Protein AF-0000000085932557 (afdb_homodimer)

Solvent-accessible surface area (backbone atoms only — not comparable to full-atom values): 36173 Å² total; per-residue (Å²): 126,84,79,82,67,41,81,45,71,70,51,53,66,74,47,82,76,72,52,71,70,29,46,52,39,39,48,51,50,37,61,74,64,55,38,67,81,53,52,31,34,22,48,93,57,26,49,62,42,45,65,69,60,50,56,52,35,72,79,35,74,87,35,66,84,52,74,41,77,54,93,65,90,47,72,41,54,48,50,32,50,47,29,54,56,58,64,26,42,71,59,65,42,72,52,39,48,36,33,36,50,6,48,28,49,57,27,51,55,66,52,55,78,60,65,80,72,75,69,70,88,62,76,76,77,60,40,56,52,48,50,50,49,50,34,51,50,48,38,45,49,52,10,62,76,67,74,51,49,46,67,52,42,54,49,17,30,33,29,30,46,11,40,53,51,44,24,73,76,39,77,67,46,42,60,33,38,36,73,56,76,43,75,48,65,60,64,58,26,35,46,53,51,70,48,55,79,86,48,47,65,61,48,50,50,32,48,76,38,53,84,60,69,80,72,73,79,68,81,73,71,83,75,72,79,71,82,78,74,74,82,70,82,78,80,71,83,77,79,88,75,76,82,65,66,73,69,62,55,58,58,52,51,48,50,53,46,47,36,52,49,52,30,51,52,51,49,50,51,49,42,70,75,41,54,54,44,61,68,36,67,74,43,27,53,53,51,48,53,49,50,51,56,51,50,52,53,52,51,55,53,53,49,58,53,54,59,59,59,64,62,60,65,60,67,78,105,126,84,79,82,67,42,80,45,69,71,52,54,65,74,48,81,78,71,52,72,68,29,45,50,39,39,47,52,51,38,60,72,66,55,40,68,82,51,52,32,33,22,48,93,56,26,49,62,44,45,65,68,60,49,57,52,35,72,79,35,74,87,35,67,84,52,76,42,78,54,92,68,91,46,72,42,52,48,50,31,50,46,30,53,58,57,64,26,42,72,60,66,41,72,50,39,50,36,32,36,51,6,49,28,50,57,26,53,56,67,52,55,79,61,65,79,71,76,70,70,86,64,76,77,79,62,42,57,53,48,50,48,50,50,36,50,50,49,37,43,49,53,12,61,76,68,73,51,48,47,67,53,41,54,49,16,31,34,30,29,47,10,41,52,50,44,24,71,76,38,77,67,46,42,59,33,38,37,72,56,76,42,75,47,65,61,66,57,26,36,45,54,51,69,49,54,79,87,49,46,64,61,48,49,50,31,49,78,38,52,84,60,69,81,71,72,79,69,81,76,69,84,75,70,81,72,80,78,73,76,87,72,85,84,80,72,83,79,77,90,75,76,84,66,69,75,71,62,55,60,60,50,53,50,52,53,46,47,35,52,49,53,28,49,53,52,49,50,52,49,44,70,75,41,53,53,44,60,65,37,69,72,43,26,53,53,52,48,52,49,48,50,56,52,50,52,52,51,51,54,52,52,49,57,52,54,60,59,59,64,62,60,64,61,66,79,106

InterPro domains:
  IPR036086 ParB/Sulfiredoxin superfamily [SSF110849] (15-74)

Radius of gyration: 31.84 Å; Cα contacts (8 Å, |Δi|>4): 628; chains: 2; bounding box: 90×83×75 Å

Secondary structure (DSSP, 8-state):
-----B--HHHHHTSPPPPHHHHHHHHHHHHHHTS-SSPEEEETTEEEE-HHHHHHHHH-TTSPPPEEE---SSHHHHHHHHHHHHHTSTT--HHHHHHHHHHHHHHHHHTT---S-------SSHHHHHHHHHHHHHHHHHHHHHTS-HHHHHHHHHHHHHHHHHHHHSTTHHHHHHHTSS---HHHHHHHHH--HHHHHHHHHHHHSTT---------------------------------HHHHHHHHHHHHHHHHHHHHHHHHHHHHH-THHHH-HHHHHHHHHHHHHHHHHHHHHHHHHHHHHHHHHHHT-/-----B--HHHHHTSPPPPHHHHHHHHHHHHHHTS-SSPEEEETTEEEE-HHHHHHHHH-TTSPPPEEE---SSHHHHHHHHHHHHHTSSS--HHHHHHHHHHHHHHHHHTT---S-------SSHHHHHHHHHHHHHHHHHHHHHTS-HHHHHHHHHHHHHHHHHHHHSTTHHHHHHHTSS---HHHHHHHHH--HHHHHHHHHHHHSTT---------------------------------TTTHHHHHHHHHHHHHHHHHHHHHHHHHH-THHHH-HHHHHHHHHHHHHHHHHHHHHHHHHHHHHHHHHTTT-

Nearest PDB structures (foldseek):
  3gqb-assembly1_A  TM=1.824E-01  e=6.119E+00  Thermus thermophilus HB8
  4m7c-assembly1_B  TM=2.274E-01  e=4.858E+00  Homo sapiens

Organism: NCBI:txid2903556

Foldseek 3Di:
DQLDAAEDPVLVLLAADDDPVRLVVVLVVCVVVLEDPDAFEAEPRYTNDCPSVSVSCVVPVSYHHHYDYDDDDDPLRSQLVSLVVNCPDPDFDPLSVLLSLLSNLVSQLPVCPPDPPPDDPDDDPVVVVVSVVSSQVSLVVSCVVVVHDSVSSVLSNLLNLLLVVLCVVPPPVNNCPRVVVQDADSVLSSCSSVDDPVCNVVSSVCSNPVLDPPPPPDPPDPPDPPDPPPPPDDPPDDDDDDCPVPPVVVVVVVVVVVVVVVVVVVVVVVCVVPVCCVVPPVNVVVVVVVVVVVVVVVVSVVVVVPVVVVPVVVVVD/DQLDAAEDPVLVLLDADDDPVRLVVVLVVCVVVLEDPDAFEAEPRYTNDCPSVSVSCVVPVSYHHHYDYDDDDDPLRSQLVSLVVNCPDPDFDPLSVLLSLLSNLVSQLPVCPPDPPPDDPPDDDVVVVVSVVVSQVSLVVSCVVVVHDSVSSVLSNQLNLLLVVLCVVPPPVNNCPRVVVQDADSVLSSCSSVDDPVCNVVSSVCSNPVVDPPPPPDPPDPPDPPPPDDPDDDDPDDDDDDCPPPPVVVVVVVVVVVVVVVVVVVVVVVCVVPVCCVVPPVNVVVVVVVVVVVVSVVVVVVVVVPVVVPPVVVPVD

Structure (mmCIF, N/CA/C/O backbone):
data_AF-0000000085932557-model_v1
#
loop_
_entity.id
_entity.type
_entity.pdbx_description
1 polymer 'ParB/Sulfiredoxin domain-containing protein'
#
loop_
_atom_site.group_PDB
_atom_site.id
_atom_site.type_symbol
_atom_site.label_atom_id
_atom_site.label_alt_id
_atom_site.label_comp_id
_atom_site.label_asym_id
_atom_site.label_entity_id
_atom_site.label_seq_id
_atom_site.pdbx_PDB_ins_code
_atom_site.Cartn_x
_atom_site.Cartn_y
_atom_site.Cartn_z
_atom_site.occupancy
_atom_site.B_iso_or_equiv
_atom_site.auth_seq_id
_atom_site.auth_comp_id
_atom_site.auth_asym_id
_atom_site.auth_atom_id
_atom_site.pdbx_PDB_model_num
ATOM 1 N N . MET A 1 1 ? -23.156 -17.031 13.977 1 43.09 1 MET A N 1
ATOM 2 C CA . MET A 1 1 ? -22.234 -18.141 13.719 1 43.09 1 MET A CA 1
ATOM 3 C C . MET A 1 1 ? -21.125 -17.719 12.766 1 43.09 1 MET A C 1
ATOM 5 O O . MET A 1 1 ? -21.406 -17.203 11.68 1 43.09 1 MET A O 1
ATOM 9 N N . THR A 1 2 ? -20.016 -17.297 13.25 1 57.12 2 THR A N 1
ATOM 10 C CA . THR A 1 2 ? -18.922 -16.797 12.43 1 57.12 2 THR A CA 1
ATOM 11 C C . THR A 1 2 ? -18.625 -17.766 11.289 1 57.12 2 THR A C 1
ATOM 13 O O . THR A 1 2 ? -18.484 -18.969 11.5 1 57.12 2 THR A O 1
ATOM 16 N N . GLN A 1 3 ? -19.281 -17.562 10.086 1 68.75 3 GLN A N 1
ATOM 17 C CA . GLN A 1 3 ? -19.016 -18.375 8.914 1 68.75 3 GLN A CA 1
ATOM 18 C C . GLN A 1 3 ? -17.531 -18.719 8.805 1 68.75 3 GLN A C 1
ATOM 20 O O . GLN A 1 3 ? -16.672 -17.844 8.969 1 68.75 3 GLN A O 1
ATOM 25 N N . THR A 1 4 ? -17.281 -19.969 9.016 1 87.62 4 THR A N 1
ATOM 26 C CA . THR A 1 4 ? -15.914 -20.469 8.906 1 87.62 4 THR A CA 1
ATOM 27 C C . THR A 1 4 ? -15.453 -20.484 7.453 1 87.62 4 THR A C 1
ATOM 29 O O . THR A 1 4 ? -16.078 -21.141 6.613 1 87.62 4 THR A O 1
ATOM 32 N N . LEU A 1 5 ? -14.633 -19.625 7.109 1 94.88 5 LEU A N 1
ATOM 33 C CA . LEU A 1 5 ? -14.086 -19.531 5.766 1 94.88 5 LEU A CA 1
ATOM 34 C C . LEU A 1 5 ? -12.797 -20.344 5.648 1 94.88 5 LEU A C 1
ATOM 36 O O . LEU A 1 5 ? -12.102 -20.562 6.641 1 94.88 5 LEU A O 1
ATOM 40 N N . HIS A 1 6 ? -12.578 -20.906 4.469 1 96.62 6 HIS A N 1
ATOM 41 C CA . HIS A 1 6 ? -11.391 -21.703 4.199 1 96.62 6 HIS A CA 1
ATOM 42 C C . HIS A 1 6 ? -10.234 -20.828 3.717 1 96.62 6 HIS A C 1
ATOM 44 O O . HIS A 1 6 ? -10.445 -19.891 2.953 1 96.62 6 HIS A O 1
ATOM 50 N N . ILE A 1 7 ? -9.031 -21.172 4.184 1 96.31 7 ILE A N 1
ATOM 51 C CA . ILE A 1 7 ? -7.828 -20.484 3.746 1 96.31 7 ILE A CA 1
ATOM 52 C C . ILE A 1 7 ? -7.02 -21.375 2.816 1 96.31 7 ILE A C 1
ATOM 54 O O . ILE A 1 7 ? -6.633 -22.484 3.195 1 96.31 7 ILE A O 1
ATOM 58 N N . ASP A 1 8 ? -6.844 -20.969 1.614 1 96.38 8 ASP A N 1
ATOM 59 C CA . ASP A 1 8 ? -5.949 -21.641 0.671 1 96.38 8 ASP A CA 1
ATOM 60 C C . ASP A 1 8 ? -4.539 -21.062 0.754 1 96.38 8 ASP A C 1
ATOM 62 O O . ASP A 1 8 ? -4.336 -19.859 0.512 1 96.38 8 ASP A O 1
ATOM 66 N N . PRO A 1 9 ? -3.592 -21.875 1.081 1 92.5 9 PRO A N 1
ATOM 67 C CA . PRO A 1 9 ? -2.23 -21.375 1.27 1 92.5 9 PRO A CA 1
ATOM 68 C C . PRO A 1 9 ? -1.674 -20.703 0.018 1 92.5 9 PRO A C 1
ATOM 70 O O . PRO A 1 9 ? -0.897 -19.75 0.121 1 92.5 9 PRO A O 1
ATOM 73 N N . GLU A 1 10 ? -1.996 -21.141 -1.093 1 92.25 10 GLU A N 1
ATOM 74 C CA . GLU A 1 10 ? -1.502 -20.547 -2.328 1 92.25 10 GLU A CA 1
ATOM 75 C C . GLU A 1 10 ? -2.115 -19.172 -2.557 1 92.25 10 GLU A C 1
ATOM 77 O O . GLU A 1 10 ? -1.422 -18.234 -2.969 1 92.25 10 GLU A O 1
ATOM 82 N N . PHE A 1 11 ? -3.473 -19.047 -2.309 1 96.25 11 PHE A N 1
ATOM 83 C CA . PHE A 1 11 ? -4.125 -17.75 -2.416 1 96.25 11 PHE A CA 1
ATOM 84 C C . PHE A 1 11 ? -3.51 -16.75 -1.444 1 96.25 11 PHE A C 1
ATOM 86 O O . PHE A 1 11 ? -3.186 -15.625 -1.826 1 96.25 11 PHE A O 1
ATOM 93 N N . LYS A 1 12 ? -3.314 -17.203 -0.27 1 93.94 12 LYS A N 1
ATOM 94 C CA . LYS A 1 12 ? -2.766 -16.359 0.78 1 93.94 12 LYS A CA 1
ATOM 95 C C . LYS A 1 12 ? -1.336 -15.938 0.455 1 93.94 12 LYS A C 1
ATOM 97 O O . LYS A 1 12 ? -0.939 -14.805 0.733 1 93.94 12 LYS A O 1
ATOM 102 N N . ALA A 1 13 ? -0.607 -16.75 -0.201 1 88.81 13 ALA A N 1
ATOM 103 C CA . ALA A 1 13 ? 0.805 -16.516 -0.491 1 88.81 13 ALA A CA 1
ATOM 104 C C . ALA A 1 13 ? 0.976 -15.43 -1.543 1 88.81 13 ALA A C 1
ATOM 106 O O . ALA A 1 13 ? 2.057 -14.844 -1.676 1 88.81 13 ALA A O 1
ATOM 107 N N . GLN A 1 14 ? -0.021 -15.172 -2.328 1 90.88 14 GLN A N 1
ATOM 108 C CA . GLN A 1 14 ? 0.058 -14.148 -3.367 1 90.88 14 GLN A CA 1
ATOM 109 C C . GLN A 1 14 ? -0.059 -12.75 -2.775 1 90.88 14 GLN A C 1
ATOM 111 O O . GLN A 1 14 ? 0.24 -11.758 -3.445 1 90.88 14 GLN A O 1
ATOM 116 N N . ILE A 1 15 ? -0.485 -12.664 -1.566 1 89.31 15 ILE A N 1
ATOM 117 C CA . ILE A 1 15 ? -0.725 -11.375 -0.925 1 89.31 15 ILE A CA 1
ATOM 118 C C . ILE A 1 15 ? 0.447 -11.031 -0.008 1 89.31 15 ILE A C 1
ATOM 120 O O . ILE A 1 15 ? 0.777 -11.797 0.902 1 89.31 15 ILE A O 1
ATOM 124 N N . PRO A 1 16 ? 0.954 -9.992 -0.251 1 79.75 16 PRO A N 1
ATOM 125 C CA . PRO A 1 16 ? 2.055 -9.586 0.626 1 79.75 16 PRO A CA 1
ATOM 126 C C . PRO A 1 16 ? 1.635 -9.484 2.09 1 79.75 16 PRO A C 1
ATOM 128 O O . PRO A 1 16 ? 0.604 -8.883 2.4 1 79.75 16 PRO A O 1
ATOM 131 N N . PRO A 1 17 ? 2.428 -10.078 2.902 1 78.31 17 PRO A N 1
ATOM 132 C CA . PRO A 1 17 ? 2.072 -10.055 4.324 1 78.31 17 PRO A CA 1
ATOM 133 C C . PRO A 1 17 ? 2.219 -8.672 4.941 1 78.31 17 PRO A C 1
ATOM 135 O O . PRO A 1 17 ? 3.027 -7.863 4.477 1 78.31 17 PRO A O 1
ATOM 138 N N . LEU A 1 18 ? 1.467 -8.453 5.992 1 85.75 18 LEU A N 1
ATOM 139 C CA . LEU A 1 18 ? 1.582 -7.215 6.754 1 85.75 18 LEU A CA 1
ATOM 140 C C . LEU A 1 18 ? 2.709 -7.309 7.777 1 85.75 18 LEU A C 1
ATOM 142 O O . LEU A 1 18 ? 2.953 -8.375 8.344 1 85.75 18 LEU A O 1
ATOM 146 N N . THR A 1 19 ? 3.326 -6.176 7.957 1 83.44 19 THR A N 1
ATOM 147 C CA . THR A 1 19 ? 4.211 -6.109 9.117 1 83.44 19 THR A CA 1
ATOM 148 C C . THR A 1 19 ? 3.406 -6.18 10.414 1 83.44 19 THR A C 1
ATOM 150 O O . THR A 1 19 ? 2.184 -6.031 10.398 1 83.44 19 THR A O 1
ATOM 153 N N . GLN A 1 20 ? 4.082 -6.43 11.492 1 85 20 GLN A N 1
ATOM 154 C CA . GLN A 1 20 ? 3.412 -6.484 12.781 1 85 20 GLN A CA 1
ATOM 155 C C . GLN A 1 20 ? 2.729 -5.156 13.102 1 85 20 GLN A C 1
ATOM 157 O O . GLN A 1 20 ? 1.61 -5.141 13.625 1 85 20 GLN A O 1
ATOM 162 N N . ASP A 1 21 ? 3.404 -4.078 12.805 1 85.75 21 ASP A N 1
ATOM 163 C CA . ASP A 1 21 ? 2.854 -2.752 13.078 1 85.75 21 ASP A CA 1
ATOM 164 C C . ASP A 1 21 ? 1.628 -2.479 12.211 1 85.75 21 ASP A C 1
ATOM 166 O O . ASP A 1 21 ? 0.632 -1.931 12.688 1 85.75 21 ASP A O 1
ATOM 170 N N . GLU A 1 22 ? 1.702 -2.84 10.969 1 88.38 22 GLU A N 1
ATOM 171 C CA . GLU A 1 22 ? 0.571 -2.666 10.062 1 88.38 22 GLU A CA 1
ATOM 172 C C . GLU A 1 22 ? -0.632 -3.488 10.516 1 88.38 22 GLU A C 1
ATOM 174 O O . GLU A 1 22 ? -1.764 -2.998 10.508 1 88.38 22 GLU A O 1
ATOM 179 N N . ARG A 1 23 ? -0.362 -4.652 10.953 1 91.31 23 ARG A N 1
ATOM 180 C CA . ARG A 1 23 ? -1.418 -5.547 11.422 1 91.31 23 ARG A CA 1
ATOM 181 C C . ARG A 1 23 ? -2.092 -4.992 12.672 1 91.31 23 ARG A C 1
ATOM 183 O O . ARG A 1 23 ? -3.318 -5.012 12.781 1 91.31 23 ARG A O 1
ATOM 190 N N . LYS A 1 24 ? -1.308 -4.559 13.555 1 91.94 24 LYS A N 1
ATOM 191 C CA . LYS A 1 24 ? -1.833 -3.996 14.797 1 91.94 24 LYS A CA 1
ATOM 192 C C . LYS A 1 24 ? -2.707 -2.777 14.516 1 91.94 24 LYS A C 1
ATOM 194 O O . LYS A 1 24 ? -3.777 -2.625 15.109 1 91.94 24 LYS A O 1
ATOM 199 N N . GLN A 1 25 ? -2.217 -1.989 13.664 1 93.06 25 GLN A N 1
ATOM 200 C CA . GLN A 1 25 ? -2.992 -0.803 13.32 1 93.06 25 GLN A CA 1
ATOM 201 C C . GLN A 1 25 ? -4.305 -1.182 12.641 1 93.06 25 GLN A C 1
ATOM 203 O O . GLN A 1 25 ? -5.348 -0.583 12.914 1 93.06 25 GLN A O 1
ATOM 208 N N . LEU A 1 26 ? -4.281 -2.121 11.766 1 94.44 26 LEU A N 1
ATOM 209 C CA . LEU A 1 26 ? -5.5 -2.605 11.117 1 94.44 26 LEU A CA 1
ATOM 210 C C . LEU A 1 26 ? -6.492 -3.123 12.156 1 94.44 26 LEU A C 1
ATOM 212 O O . LEU A 1 26 ? -7.688 -2.822 12.086 1 94.44 26 LEU A O 1
ATOM 216 N N . GLU A 1 27 ? -5.945 -3.85 13.07 1 95.38 27 GLU A N 1
ATOM 217 C CA . GLU A 1 27 ? -6.785 -4.391 14.133 1 95.38 27 GLU A CA 1
ATOM 218 C C . GLU A 1 27 ? -7.43 -3.273 14.945 1 95.38 27 GLU A C 1
ATOM 220 O O . GLU A 1 27 ? -8.633 -3.314 15.227 1 95.38 27 GLU A O 1
ATOM 225 N N . GLU A 1 28 ? -6.633 -2.311 15.305 1 93.94 28 GLU A N 1
ATOM 226 C CA . GLU A 1 28 ? -7.148 -1.168 16.047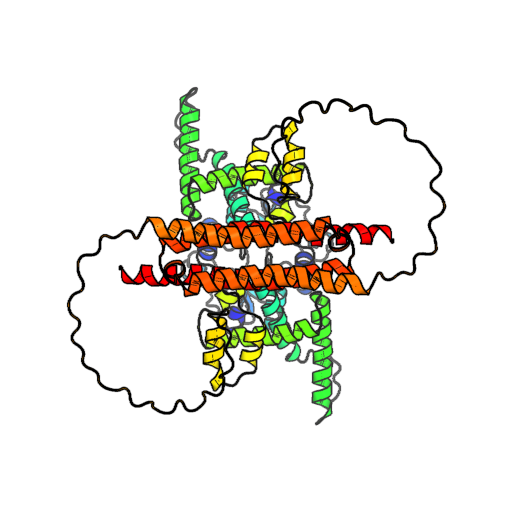 1 93.94 28 GLU A CA 1
ATOM 227 C C . GLU A 1 28 ? -8.25 -0.449 15.273 1 93.94 28 GLU A C 1
ATOM 229 O O . GLU A 1 28 ? -9.258 -0.046 15.844 1 93.94 28 GLU A O 1
ATOM 234 N N . ASN A 1 29 ? -8.055 -0.305 13.992 1 94.56 29 ASN A N 1
ATOM 235 C CA . ASN A 1 29 ? -9.039 0.354 13.148 1 94.56 29 ASN A CA 1
ATOM 236 C C . ASN A 1 29 ? -10.359 -0.419 13.117 1 94.56 29 ASN A C 1
ATOM 238 O O . ASN A 1 29 ? -11.43 0.17 13.25 1 94.56 29 ASN A O 1
ATOM 242 N N . ILE A 1 30 ? -10.266 -1.69 12.977 1 96.06 30 ILE A N 1
ATOM 243 C CA . ILE A 1 30 ? -11.445 -2.543 12.891 1 96.06 30 ILE A CA 1
ATOM 244 C C . ILE A 1 30 ? -12.203 -2.504 14.219 1 96.06 30 ILE A C 1
ATOM 246 O O . ILE A 1 30 ? -13.43 -2.393 14.234 1 96.06 30 ILE A O 1
ATOM 250 N N . LEU A 1 31 ? -11.469 -2.549 15.305 1 95.81 31 LEU A N 1
ATOM 251 C CA . LEU A 1 31 ? -12.086 -2.527 16.625 1 95.81 31 LEU A CA 1
ATOM 252 C C . LEU A 1 31 ? -12.789 -1.196 16.875 1 95.81 31 LEU A C 1
ATOM 254 O O . LEU A 1 31 ? -13.883 -1.165 17.438 1 95.81 31 LEU A O 1
ATOM 258 N N . ALA A 1 32 ? -12.141 -0.14 16.469 1 93.5 32 ALA A N 1
ATOM 259 C CA . ALA A 1 32 ? -12.719 1.19 16.656 1 93.5 32 ALA A CA 1
ATOM 260 C C . ALA A 1 32 ? -14.016 1.337 15.859 1 93.5 32 ALA A C 1
ATOM 262 O O . ALA A 1 32 ? -14.969 1.966 16.328 1 93.5 32 ALA A O 1
ATOM 263 N N . GLU A 1 33 ? -14.055 0.721 14.695 1 94.19 33 GLU A N 1
ATOM 264 C CA . GLU A 1 33 ? -15.242 0.798 13.844 1 94.19 33 GLU A CA 1
ATOM 265 C C . GLU A 1 33 ? -16.344 -0.131 14.352 1 94.19 33 GLU A C 1
ATOM 267 O O . GLU A 1 33 ? -17.531 0.161 14.195 1 94.19 33 GLU A O 1
ATOM 272 N N . GLY A 1 34 ? -15.914 -1.219 14.883 1 95 34 GLY A N 1
ATOM 273 C CA . GLY A 1 34 ? -16.859 -2.229 15.328 1 95 34 GLY A CA 1
ATOM 274 C C . GLY A 1 34 ? -17.453 -3.037 14.188 1 95 34 GLY A C 1
ATOM 275 O O . GLY A 1 34 ? -18.406 -3.785 14.383 1 95 34 GLY A O 1
ATOM 276 N N . GLU A 1 35 ? -16.953 -2.775 13.008 1 94.94 35 GLU A N 1
ATOM 277 C CA . GLU A 1 35 ? -17.375 -3.498 11.812 1 94.94 35 GLU A CA 1
ATOM 278 C C . GLU A 1 35 ? -16.312 -3.432 10.719 1 94.94 35 GLU A C 1
ATOM 280 O O . GLU A 1 35 ? -15.375 -2.646 10.812 1 94.94 35 GLU A O 1
ATOM 285 N N . LEU A 1 36 ? -16.516 -4.293 9.734 1 95.56 36 LEU A N 1
ATOM 286 C CA . LEU A 1 36 ? -15.641 -4.227 8.562 1 95.56 36 LEU A CA 1
ATOM 287 C C . LEU A 1 36 ? -16.141 -3.166 7.582 1 95.56 36 LEU A C 1
ATOM 289 O O . LEU A 1 36 ? -17.328 -3.098 7.285 1 95.56 36 LEU A O 1
ATOM 293 N N . LEU A 1 37 ? -15.234 -2.41 7.098 1 94.62 37 LEU A N 1
ATOM 294 C CA . LEU A 1 37 ? -15.602 -1.385 6.125 1 94.62 37 LEU A CA 1
ATOM 295 C C . LEU A 1 37 ? -15.602 -1.949 4.711 1 94.62 37 LEU A C 1
ATOM 297 O O . LEU A 1 37 ? -16.25 -1.401 3.818 1 94.62 37 LEU A O 1
ATOM 301 N N . ALA A 1 38 ? -14.836 -3.01 4.5 1 95.62 38 ALA A N 1
ATOM 302 C CA . ALA A 1 38 ? -14.805 -3.754 3.244 1 95.62 38 ALA A CA 1
ATOM 303 C C . ALA A 1 38 ? -15.039 -5.242 3.482 1 95.62 38 ALA A C 1
ATOM 305 O O . ALA A 1 38 ? -14.562 -5.801 4.473 1 95.62 38 ALA A O 1
ATOM 306 N N . PRO A 1 39 ? -15.719 -5.879 2.605 1 96.69 39 PRO A N 1
ATOM 307 C CA . PRO A 1 39 ? -16.016 -7.297 2.809 1 96.69 39 PRO A CA 1
ATOM 308 C C . PRO A 1 39 ? -14.812 -8.195 2.578 1 96.69 39 PRO A C 1
ATOM 310 O O . PRO A 1 39 ? -13.812 -7.762 2.004 1 96.69 39 PRO A O 1
ATOM 313 N N . ILE A 1 40 ? -14.922 -9.344 3.125 1 97.56 40 ILE A N 1
ATOM 314 C CA . ILE A 1 40 ? -14.008 -10.422 2.77 1 97.56 40 ILE A CA 1
ATOM 315 C C . ILE A 1 40 ? -14.477 -11.094 1.481 1 97.56 40 ILE A C 1
ATOM 317 O O . ILE A 1 40 ? -15.641 -11.484 1.365 1 97.56 40 ILE A O 1
ATOM 321 N N . LEU A 1 41 ? -13.602 -11.172 0.523 1 98.12 41 LEU A N 1
ATOM 322 C CA . LEU A 1 41 ? -13.953 -11.75 -0.768 1 98.12 41 LEU A CA 1
ATOM 323 C C . LEU A 1 41 ? -13.633 -13.242 -0.798 1 98.12 41 LEU A C 1
ATOM 325 O O . LEU A 1 41 ? -12.523 -13.648 -0.437 1 98.12 41 LEU A O 1
ATOM 329 N N . VAL A 1 42 ? -14.633 -14.039 -1.229 1 98.19 42 VAL A N 1
ATOM 330 C CA . VAL A 1 42 ? -14.445 -15.492 -1.19 1 98.19 42 VAL A CA 1
ATOM 331 C C . VAL A 1 42 ? -14.828 -16.094 -2.539 1 98.19 42 VAL A C 1
ATOM 333 O O . VAL A 1 42 ? -15.547 -15.477 -3.322 1 98.19 42 VAL A O 1
ATOM 336 N N . TRP A 1 43 ? -14.242 -17.219 -2.865 1 98.12 43 TRP A N 1
ATOM 337 C CA . TRP A 1 43 ? -14.578 -18.094 -3.982 1 98.12 43 TRP A CA 1
ATOM 338 C C . TRP A 1 43 ? -14.906 -19.5 -3.488 1 98.12 43 TRP A C 1
ATOM 340 O O . TRP A 1 43 ? -14.023 -20.25 -3.074 1 98.12 43 TRP A O 1
ATOM 350 N N . ASN A 1 44 ? -16.188 -19.859 -3.492 1 95.81 44 ASN A N 1
ATOM 351 C CA . ASN A 1 44 ? -16.656 -21.156 -2.99 1 95.81 44 ASN A CA 1
ATOM 352 C C . ASN A 1 44 ? -16.188 -21.391 -1.553 1 95.81 44 ASN A C 1
ATOM 354 O O . ASN A 1 44 ? -15.617 -22.438 -1.244 1 95.81 44 ASN A O 1
ATOM 358 N N . GLY A 1 45 ? -16.328 -20.375 -0.771 1 96.19 45 GLY A N 1
ATOM 359 C CA . GLY A 1 45 ? -16.031 -20.484 0.649 1 96.19 45 GLY A CA 1
ATOM 360 C C . GLY A 1 45 ? -14.562 -20.312 0.97 1 96.19 45 GLY A C 1
ATOM 361 O O . GLY A 1 45 ? -14.172 -20.297 2.141 1 96.19 45 GLY A O 1
ATOM 362 N N . THR A 1 46 ? -13.727 -20.094 -0.026 1 98 46 THR A N 1
ATOM 363 C CA . THR A 1 46 ? -12.289 -19.906 0.157 1 98 46 THR A CA 1
ATOM 364 C C . THR A 1 46 ? -11.922 -18.422 0.059 1 98 46 THR A C 1
ATOM 366 O O . THR A 1 46 ? -12.312 -17.734 -0.89 1 98 46 THR A O 1
ATOM 369 N N . ILE A 1 47 ? -11.133 -17.969 1.004 1 98.19 47 ILE A N 1
ATOM 370 C CA . ILE A 1 47 ? -10.797 -16.547 1.056 1 98.19 47 ILE A CA 1
ATOM 371 C C . ILE A 1 47 ? -9.883 -16.188 -0.114 1 98.19 47 ILE A C 1
ATOM 373 O O . ILE A 1 47 ? -8.867 -16.844 -0.342 1 98.19 47 ILE A O 1
ATOM 377 N N . VAL A 1 48 ? -10.273 -15.203 -0.816 1 98.06 48 VAL A N 1
ATOM 378 C CA . VAL A 1 48 ? -9.492 -14.688 -1.94 1 98.06 48 VAL A CA 1
ATOM 379 C C . VAL A 1 48 ? -8.805 -13.383 -1.545 1 98.06 48 VAL A C 1
ATOM 381 O O . VAL A 1 48 ? -7.645 -13.156 -1.885 1 98.06 48 VAL A O 1
ATOM 384 N N . ASP A 1 49 ? -9.508 -12.555 -0.834 1 97.25 49 ASP A N 1
ATOM 385 C CA . ASP A 1 49 ? -9.008 -11.289 -0.315 1 97.25 49 ASP A CA 1
ATOM 386 C C . ASP A 1 49 ? -9.586 -10.984 1.063 1 97.25 49 ASP A C 1
ATOM 388 O O . ASP A 1 49 ? -10.789 -11.164 1.288 1 97.25 49 ASP A O 1
ATOM 392 N N . GLY A 1 50 ? -8.719 -10.508 1.93 1 96.81 50 GLY A N 1
ATOM 393 C CA . GLY A 1 50 ? -9.172 -10.195 3.275 1 96.81 50 GLY A CA 1
ATOM 394 C C . GLY A 1 50 ? -8.703 -11.203 4.312 1 96.81 50 GLY A C 1
ATOM 395 O O . GLY A 1 50 ? -9.352 -11.375 5.348 1 96.81 50 GLY A O 1
ATOM 396 N N . HIS A 1 51 ? -7.613 -11.852 4.035 1 95.94 51 HIS A N 1
ATOM 397 C CA . HIS A 1 51 ? -7.078 -12.844 4.957 1 95.94 51 HIS A CA 1
ATOM 398 C C . HIS A 1 51 ? -6.777 -12.227 6.316 1 95.94 51 HIS A C 1
ATOM 400 O O . HIS A 1 51 ? -7.133 -12.789 7.352 1 95.94 51 HIS A O 1
ATOM 406 N N . ASN A 1 52 ? -6.172 -11.07 6.316 1 93.94 52 ASN A N 1
ATOM 407 C CA . ASN A 1 52 ? -5.832 -10.406 7.57 1 93.94 52 ASN A CA 1
ATOM 408 C C . ASN A 1 52 ? -7.082 -9.953 8.312 1 93.94 52 ASN A C 1
ATOM 410 O O . ASN A 1 52 ? -7.16 -10.07 9.539 1 93.94 52 ASN A O 1
ATOM 414 N N . ARG A 1 53 ? -8.039 -9.43 7.613 1 96 53 ARG A N 1
ATOM 415 C CA . ARG A 1 53 ? -9.305 -9.047 8.227 1 96 53 ARG A CA 1
ATOM 416 C C . ARG A 1 53 ? -9.984 -10.25 8.875 1 96 53 ARG A C 1
ATOM 418 O O . ARG A 1 53 ? -10.461 -10.164 10.008 1 96 53 ARG A O 1
ATOM 425 N N . TYR A 1 54 ? -9.961 -11.352 8.148 1 96.62 54 TYR A N 1
ATOM 426 C CA . TYR A 1 54 ? -10.578 -12.562 8.664 1 96.62 54 TYR A CA 1
ATOM 427 C C . TYR A 1 54 ? -9.867 -13.039 9.93 1 96.62 54 TYR A C 1
ATOM 429 O O . TYR A 1 54 ? -10.516 -13.398 10.914 1 96.62 54 TYR A O 1
ATOM 437 N N . GLU A 1 55 ? -8.594 -13.055 9.898 1 94 55 GLU A N 1
ATOM 438 C CA . GLU A 1 55 ? -7.812 -13.492 11.055 1 94 55 GLU A CA 1
ATOM 439 C C . GLU A 1 55 ? -8.094 -12.625 12.273 1 94 55 GLU A C 1
ATOM 441 O O . GLU A 1 55 ? -8.211 -13.133 13.391 1 94 55 GLU A O 1
ATOM 446 N N . ILE A 1 56 ? -8.164 -11.367 12.07 1 95.06 56 ILE A N 1
ATOM 447 C CA . ILE A 1 56 ? -8.461 -10.445 13.156 1 95.06 56 ILE A CA 1
ATOM 448 C C . ILE A 1 56 ? -9.844 -10.75 13.727 1 95.06 56 ILE A C 1
ATOM 450 O O . ILE A 1 56 ? -10.031 -10.773 14.945 1 95.06 56 ILE A O 1
ATOM 454 N N . LEU A 1 57 ? -10.828 -11.055 12.867 1 95.62 57 LEU A N 1
ATOM 455 C CA . LEU A 1 57 ? -12.188 -11.336 13.297 1 95.62 57 LEU A CA 1
ATOM 456 C C . LEU A 1 57 ? -12.242 -12.602 14.141 1 95.62 57 LEU A C 1
ATOM 458 O O . LEU A 1 57 ? -13.094 -1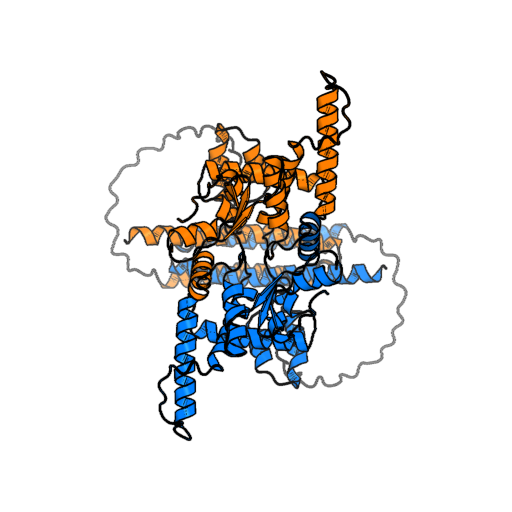2.734 15.016 1 95.62 57 LEU A O 1
ATOM 462 N N . GLN A 1 58 ? -11.383 -13.508 13.844 1 94.44 58 GLN A N 1
ATOM 463 C CA . GLN A 1 58 ? -11.344 -14.75 14.617 1 94.44 58 GLN A CA 1
ATOM 464 C C . GLN A 1 58 ? -11.062 -14.469 16.094 1 94.44 58 GLN A C 1
ATOM 466 O O . GLN A 1 58 ? -11.555 -15.18 16.969 1 94.44 58 GLN A O 1
ATOM 471 N N . SER A 1 59 ? -10.344 -13.414 16.406 1 93.88 59 SER A N 1
ATOM 472 C CA . SER A 1 59 ? -10.023 -13.023 17.781 1 93.88 59 SER A CA 1
ATOM 473 C C . SER A 1 59 ? -11.086 -12.094 18.344 1 93.88 59 SER A C 1
ATOM 475 O O . SER A 1 59 ? -11.078 -11.805 19.547 1 93.88 59 SER A O 1
ATOM 477 N N . HIS A 1 60 ? -11.953 -11.672 17.531 1 95.06 60 HIS A N 1
ATOM 478 C CA . HIS A 1 60 ? -13 -10.734 17.922 1 95.06 60 HIS A CA 1
ATOM 479 C C . HIS A 1 60 ? -14.352 -11.141 17.344 1 95.06 60 HIS A C 1
ATOM 481 O O . HIS A 1 60 ? -14.906 -10.43 16.5 1 95.06 60 HIS A O 1
ATOM 487 N N . PRO A 1 61 ? -14.945 -12.133 17.844 1 92.25 61 PRO A N 1
ATOM 488 C CA . PRO A 1 61 ? -16.172 -12.703 17.297 1 92.25 61 PRO A CA 1
ATOM 489 C C . PRO A 1 61 ? -17.375 -11.758 17.406 1 92.25 61 PRO A C 1
ATOM 491 O O . PRO A 1 61 ? -18.406 -11.984 16.781 1 92.25 61 PRO A O 1
ATOM 494 N N . GLU A 1 62 ? -17.234 -10.672 18.141 1 93.75 62 GLU A N 1
ATOM 495 C CA . GLU A 1 62 ? -18.312 -9.695 18.297 1 93.75 62 GLU A CA 1
ATOM 496 C C . GLU A 1 62 ? -18.484 -8.859 17.031 1 93.75 62 GLU A C 1
ATOM 498 O O . GLU A 1 62 ? -19.516 -8.227 16.844 1 93.75 62 GLU A O 1
ATOM 503 N N . ILE A 1 63 ? -17.516 -8.867 16.219 1 95.31 63 ILE A N 1
ATOM 504 C CA . ILE A 1 63 ? -17.578 -8.094 14.984 1 95.31 63 ILE A CA 1
ATOM 505 C C . ILE A 1 63 ? -18.125 -8.953 13.852 1 95.31 63 ILE A C 1
ATOM 507 O O . ILE A 1 63 ? -17.594 -10.031 13.57 1 95.31 63 ILE A O 1
ATOM 511 N N . PRO A 1 64 ? -19.156 -8.531 13.234 1 94.62 64 PRO A N 1
ATOM 512 C CA . PRO A 1 64 ? -19.766 -9.328 12.172 1 94.62 64 PRO A CA 1
ATOM 513 C C . PRO A 1 64 ? -18.844 -9.492 10.961 1 94.62 64 PRO A C 1
ATOM 515 O O . PRO A 1 64 ? -18.141 -8.562 10.578 1 94.62 64 PRO A O 1
ATOM 518 N N . CYS A 1 65 ? -18.906 -10.664 10.414 1 93.81 65 CYS A N 1
ATOM 519 C CA . CYS A 1 65 ? -18.141 -10.961 9.211 1 93.81 65 CYS A CA 1
ATOM 520 C C . CYS A 1 65 ? -18.984 -10.711 7.961 1 93.81 65 CYS A C 1
ATOM 522 O O . CYS A 1 65 ? -20.031 -11.32 7.777 1 93.81 65 CYS A O 1
ATOM 524 N N . ILE A 1 66 ? -18.609 -9.797 7.152 1 94.62 66 ILE A N 1
ATOM 525 C CA . ILE A 1 66 ? -19.281 -9.516 5.887 1 94.62 66 ILE A CA 1
ATOM 526 C C . ILE A 1 66 ? -18.484 -10.141 4.734 1 94.62 66 ILE A C 1
ATOM 528 O O . ILE A 1 66 ? -17.297 -9.859 4.566 1 94.62 66 ILE A O 1
ATOM 532 N N . VAL A 1 67 ? -19.203 -11.008 3.994 1 96.38 67 VAL A N 1
ATOM 533 C CA . VAL A 1 67 ? -18.531 -11.789 2.959 1 96.38 67 VAL A CA 1
ATOM 534 C C . VAL A 1 67 ? -19.203 -11.531 1.606 1 96.38 67 VAL A C 1
ATOM 536 O O . VAL A 1 67 ? -20.422 -11.352 1.525 1 96.38 67 VAL A O 1
ATOM 539 N N . ARG A 1 68 ? -18.406 -11.453 0.615 1 96.25 68 ARG A N 1
ATOM 540 C CA . ARG A 1 68 ? -18.891 -11.359 -0.759 1 96.25 68 ARG A CA 1
ATOM 541 C C . ARG A 1 68 ? -18.297 -12.461 -1.625 1 96.25 68 ARG A C 1
ATOM 543 O O . ARG A 1 68 ? -17.078 -12.688 -1.611 1 96.25 68 ARG A O 1
ATOM 550 N N . ASN A 1 69 ? -19.094 -13.125 -2.42 1 96.5 69 ASN A N 1
ATOM 551 C CA . ASN A 1 69 ? -18.656 -14.227 -3.268 1 96.5 69 ASN A CA 1
ATOM 552 C C . ASN A 1 69 ? -18.25 -13.742 -4.656 1 96.5 69 ASN A C 1
ATOM 554 O O . ASN A 1 69 ? -18.984 -12.977 -5.289 1 96.5 69 ASN A O 1
ATOM 558 N N . LEU A 1 70 ? -17.141 -14.125 -5.078 1 96.69 70 LEU A N 1
ATOM 559 C CA . LEU A 1 70 ? -16.672 -13.828 -6.426 1 96.69 70 LEU A CA 1
ATOM 560 C C . LEU A 1 70 ? -17.156 -14.883 -7.414 1 96.69 70 LEU A C 1
ATOM 562 O O . LEU A 1 70 ? -17.156 -16.078 -7.102 1 96.69 70 LEU A O 1
ATOM 566 N N . GLU A 1 71 ? -17.547 -14.422 -8.539 1 94.31 71 GLU A N 1
ATOM 567 C CA . GLU A 1 71 ? -18.016 -15.336 -9.578 1 94.31 71 GLU A CA 1
ATOM 568 C C . GLU A 1 71 ? -16.922 -15.617 -10.602 1 94.31 71 GLU A C 1
ATOM 570 O O . GLU A 1 71 ? -16.859 -14.977 -11.656 1 94.31 71 GLU A O 1
ATOM 575 N N . LEU A 1 72 ? -16.094 -16.484 -10.289 1 95.19 72 LEU A N 1
ATOM 576 C CA . LEU A 1 72 ? -15 -16.922 -11.156 1 95.19 72 LEU A CA 1
ATOM 577 C C . LEU A 1 72 ? -15.117 -18.422 -11.453 1 95.19 72 LEU A C 1
ATOM 579 O O . LEU A 1 72 ? -15.688 -19.172 -10.664 1 95.19 72 LEU A O 1
ATOM 583 N N . GLU A 1 73 ? -14.625 -18.844 -12.531 1 92.94 73 GLU A N 1
ATOM 584 C CA . GLU A 1 73 ? -14.914 -20.188 -13.016 1 92.94 73 GLU A CA 1
ATOM 585 C C . GLU A 1 73 ? -13.859 -21.188 -12.547 1 92.94 73 GLU A C 1
ATOM 587 O O . GLU A 1 73 ? -14.18 -22.328 -12.188 1 92.94 73 GLU A O 1
ATOM 592 N N . THR A 1 74 ? -12.562 -20.75 -12.617 1 94.25 74 THR A N 1
ATOM 593 C CA . THR A 1 74 ? -11.492 -21.703 -12.352 1 94.25 74 THR A CA 1
ATOM 594 C C . THR A 1 74 ? -10.539 -21.172 -11.289 1 94.25 74 THR A C 1
ATOM 596 O O . THR A 1 74 ? -10.508 -19.969 -11.023 1 94.25 74 THR A O 1
ATOM 599 N N . ARG A 1 75 ? -9.859 -22.031 -10.672 1 94.56 75 ARG A N 1
ATOM 600 C CA . ARG A 1 75 ? -8.844 -21.688 -9.688 1 94.56 75 ARG A CA 1
ATOM 601 C C . ARG A 1 75 ? -7.797 -20.75 -10.273 1 94.56 75 ARG A C 1
ATOM 603 O O . ARG A 1 75 ? -7.367 -19.797 -9.617 1 94.56 75 ARG A O 1
ATOM 610 N N . ASP A 1 76 ? -7.371 -21.016 -11.5 1 93.12 76 ASP A N 1
ATOM 611 C CA . ASP A 1 76 ? -6.387 -20.172 -12.172 1 93.12 76 ASP A CA 1
ATOM 612 C C . ASP A 1 76 ? -6.926 -18.75 -12.375 1 93.12 76 ASP A C 1
ATOM 614 O O . ASP A 1 76 ? -6.18 -17.781 -12.25 1 93.12 76 ASP A O 1
ATOM 618 N N . GLU A 1 77 ? -8.211 -18.703 -12.625 1 94.69 77 GLU A N 1
ATOM 619 C CA . GLU A 1 77 ? -8.828 -17.391 -12.758 1 94.69 77 GLU A CA 1
ATOM 620 C C . GLU A 1 77 ? -8.781 -16.625 -11.438 1 94.69 77 GLU A C 1
ATOM 622 O O . GLU A 1 77 ? -8.609 -15.406 -11.43 1 94.69 77 GLU A O 1
ATOM 627 N N . VAL A 1 78 ? -8.961 -17.375 -10.367 1 97.31 78 VAL A N 1
ATOM 628 C CA . VAL A 1 78 ? -8.891 -16.75 -9.055 1 97.31 78 VAL A CA 1
ATOM 629 C C . VAL A 1 78 ? -7.484 -16.219 -8.805 1 97.31 78 VAL A C 1
ATOM 631 O O . VAL A 1 78 ? -7.312 -15.094 -8.32 1 97.31 78 VAL A O 1
ATOM 634 N N . LEU A 1 79 ? -6.516 -17 -9.172 1 95.94 79 LEU A N 1
ATOM 635 C CA . LEU A 1 79 ? -5.129 -16.594 -8.977 1 95.94 79 LEU A CA 1
ATOM 636 C C . LEU A 1 79 ? -4.805 -15.344 -9.797 1 95.94 79 LEU A C 1
ATOM 638 O O . LEU A 1 79 ? -4.168 -14.414 -9.305 1 95.94 79 LEU A O 1
ATOM 642 N N . VAL A 1 80 ? -5.234 -15.344 -11.008 1 95.06 80 VAL A N 1
ATOM 643 C CA . VAL A 1 80 ? -5.035 -14.188 -11.867 1 95.06 80 VAL A CA 1
ATOM 644 C C . VAL A 1 80 ? -5.727 -12.969 -11.258 1 95.06 80 VAL A C 1
ATOM 646 O O . VAL A 1 80 ? -5.16 -11.875 -11.234 1 95.06 80 VAL A O 1
ATOM 649 N N . TRP A 1 81 ? -6.969 -13.164 -10.805 1 96.94 81 TRP A N 1
ATOM 650 C CA . TRP A 1 81 ? -7.734 -12.102 -10.156 1 96.94 81 TRP A CA 1
ATOM 651 C C . TRP A 1 81 ? -6.961 -11.516 -8.984 1 96.94 81 TRP A C 1
ATOM 653 O O . TRP A 1 81 ? -6.855 -10.289 -8.852 1 96.94 81 TRP A O 1
ATOM 663 N N . ILE A 1 82 ? -6.426 -12.391 -8.141 1 97.56 82 ILE A N 1
ATOM 664 C CA . ILE A 1 82 ? -5.664 -11.945 -6.977 1 97.56 82 ILE A CA 1
ATOM 665 C C . ILE A 1 82 ? -4.484 -11.086 -7.426 1 97.56 82 ILE A C 1
ATOM 667 O O . ILE A 1 82 ? -4.293 -9.977 -6.93 1 97.56 82 ILE A O 1
ATOM 671 N N . CYS A 1 83 ? -3.74 -11.547 -8.375 1 95.56 83 CYS A N 1
ATOM 672 C CA . CYS A 1 83 ? -2.541 -10.859 -8.844 1 95.56 83 CYS A CA 1
ATOM 673 C C . CYS A 1 83 ? -2.883 -9.484 -9.398 1 95.56 83 CYS A C 1
ATOM 675 O O . CYS A 1 83 ? -2.248 -8.492 -9.039 1 95.56 83 CYS A O 1
ATOM 677 N N . LYS A 1 84 ? -3.889 -9.43 -10.234 1 93.94 84 LYS A N 1
ATOM 678 C CA . LYS A 1 84 ? -4.285 -8.172 -10.852 1 93.94 84 LYS A CA 1
ATOM 679 C C . LYS A 1 84 ? -4.734 -7.16 -9.797 1 93.94 84 LYS A C 1
ATOM 681 O O . LYS A 1 84 ? -4.379 -5.98 -9.875 1 93.94 84 LYS A O 1
ATOM 686 N N . HIS A 1 85 ? -5.512 -7.617 -8.828 1 95.62 85 HIS A N 1
ATOM 687 C CA . HIS A 1 85 ? -6.016 -6.711 -7.805 1 95.62 85 HIS A CA 1
ATOM 688 C C . HIS A 1 85 ? -4.895 -6.262 -6.871 1 95.62 85 HIS A C 1
ATOM 690 O O . HIS A 1 85 ? -4.895 -5.125 -6.398 1 95.62 85 HIS A O 1
ATOM 696 N N . GLN A 1 86 ? -3.938 -7.129 -6.645 1 94.19 86 GLN A N 1
ATOM 697 C CA . GLN A 1 86 ? -2.785 -6.738 -5.844 1 94.19 86 GLN A CA 1
ATOM 698 C C . GLN A 1 86 ? -1.902 -5.746 -6.594 1 94.19 86 GLN A C 1
ATOM 700 O O . GLN A 1 86 ? -1.355 -4.816 -5.992 1 94.19 86 GLN A O 1
ATOM 705 N N . LEU A 1 87 ? -1.789 -5.922 -7.863 1 92.62 87 LEU A N 1
ATOM 706 C CA . LEU A 1 87 ? -0.975 -5.035 -8.688 1 92.62 87 LEU A CA 1
ATOM 707 C C . LEU A 1 87 ? -1.573 -3.633 -8.734 1 92.62 87 LEU A C 1
ATOM 709 O O . LEU A 1 87 ? -0.872 -2.664 -9.031 1 92.62 87 LEU A O 1
ATOM 713 N N . GLY A 1 88 ? -2.838 -3.52 -8.422 1 89.69 88 GLY A N 1
ATOM 714 C CA . GLY A 1 88 ? -3.518 -2.232 -8.414 1 89.69 88 GLY A CA 1
ATOM 715 C C . GLY A 1 88 ? -3.418 -1.518 -7.078 1 89.69 88 GLY A C 1
ATOM 716 O O . GLY A 1 88 ? -3.92 -0.401 -6.926 1 89.69 88 GLY A O 1
ATOM 717 N N . ARG A 1 89 ? -2.74 -2.141 -6.148 1 88.31 89 ARG A N 1
ATOM 718 C CA . ARG A 1 89 ? -2.58 -1.525 -4.832 1 88.31 89 ARG A CA 1
ATOM 719 C C . ARG A 1 89 ? -1.483 -0.466 -4.855 1 88.31 89 ARG A C 1
ATOM 721 O O . ARG A 1 89 ? -0.638 -0.458 -5.754 1 88.31 89 ARG A O 1
ATOM 728 N N . ARG A 1 90 ? -1.473 0.333 -3.797 1 85.81 90 ARG A N 1
ATOM 729 C CA . ARG A 1 90 ? -0.515 1.43 -3.705 1 85.81 90 ARG A CA 1
ATOM 730 C C . ARG A 1 90 ? 0.821 0.944 -3.15 1 85.81 90 ARG A C 1
ATOM 732 O O . ARG A 1 90 ? 0.861 0.026 -2.328 1 85.81 90 ARG A O 1
ATOM 739 N N . ASN A 1 91 ? 1.892 1.523 -3.643 1 83.44 91 ASN A N 1
ATOM 740 C CA . ASN A 1 91 ? 3.227 1.487 -3.055 1 83.44 91 ASN A CA 1
ATOM 741 C C . ASN A 1 91 ? 3.797 0.072 -3.045 1 83.44 91 ASN A C 1
ATOM 743 O O . ASN A 1 91 ? 4.418 -0.345 -2.066 1 83.44 91 ASN A O 1
ATOM 747 N N . LEU A 1 92 ? 3.516 -0.631 -4.07 1 89.81 92 LEU A N 1
ATOM 748 C CA . LEU A 1 92 ? 4.184 -1.922 -4.18 1 89.81 92 LEU A CA 1
ATOM 749 C C . LEU A 1 92 ? 5.688 -1.74 -4.371 1 89.81 92 LEU A C 1
ATOM 751 O O . LEU A 1 92 ? 6.121 -0.853 -5.109 1 89.81 92 LEU A O 1
ATOM 755 N N . THR A 1 93 ? 6.449 -2.533 -3.645 1 88.56 93 THR A N 1
ATOM 756 C CA . THR A 1 93 ? 7.887 -2.539 -3.91 1 88.56 93 THR A CA 1
ATOM 757 C C . THR A 1 93 ? 8.18 -3.143 -5.281 1 88.56 93 THR A C 1
ATOM 759 O O . THR A 1 93 ? 7.34 -3.85 -5.848 1 88.56 93 THR A O 1
ATOM 762 N N . PRO A 1 94 ? 9.359 -2.871 -5.816 1 90.81 94 PRO A N 1
ATOM 763 C CA . PRO A 1 94 ? 9.727 -3.5 -7.086 1 90.81 94 PRO A CA 1
ATOM 764 C C . PRO A 1 94 ? 9.703 -5.027 -7.02 1 90.81 94 PRO A C 1
ATOM 766 O O . PRO A 1 94 ? 9.312 -5.688 -7.984 1 90.81 94 PRO A O 1
ATOM 769 N N . GLU A 1 95 ? 10.102 -5.531 -5.895 1 93.88 95 GLU A N 1
ATOM 770 C CA . GLU A 1 95 ? 10.117 -6.98 -5.711 1 93.88 95 GLU A CA 1
ATOM 771 C C . GLU A 1 95 ? 8.695 -7.547 -5.68 1 93.88 95 GLU A C 1
ATOM 773 O O . GLU A 1 95 ? 8.43 -8.602 -6.254 1 93.88 95 GLU A O 1
ATOM 778 N N . GLN A 1 96 ? 7.816 -6.832 -5.027 1 93.75 96 GLN A N 1
ATOM 779 C CA . GLN A 1 96 ? 6.422 -7.258 -4.98 1 93.75 96 GLN A CA 1
ATOM 780 C C . GLN A 1 96 ? 5.793 -7.238 -6.371 1 93.75 96 GLN A C 1
ATOM 782 O O . GLN A 1 96 ? 5.09 -8.172 -6.754 1 93.75 96 GLN A O 1
ATOM 787 N N . LYS A 1 97 ? 6.074 -6.199 -7.082 1 93.69 97 LYS A N 1
ATOM 788 C CA . LYS A 1 97 ? 5.531 -6.082 -8.43 1 93.69 97 LYS A CA 1
ATOM 789 C C . LYS A 1 97 ? 6.027 -7.219 -9.32 1 93.69 97 LYS A C 1
ATOM 791 O O . LYS A 1 97 ? 5.234 -7.852 -10.023 1 93.69 97 LYS A O 1
ATOM 796 N N . LYS A 1 98 ? 7.277 -7.422 -9.227 1 95.25 98 LYS A N 1
ATOM 797 C CA . LYS A 1 98 ? 7.883 -8.492 -10.008 1 95.25 98 LYS A CA 1
ATOM 798 C C . LYS A 1 98 ? 7.281 -9.852 -9.648 1 95.25 98 LYS A C 1
ATOM 800 O O . LYS A 1 98 ? 6.973 -10.648 -10.531 1 95.25 98 LYS A O 1
ATOM 805 N N . PHE A 1 99 ? 7.191 -10.086 -8.406 1 96.5 99 PHE A N 1
ATOM 806 C CA . PHE A 1 99 ? 6.617 -11.328 -7.914 1 96.5 99 PHE A CA 1
ATOM 807 C C . PHE A 1 99 ? 5.203 -11.523 -8.445 1 96.5 99 PHE A C 1
ATOM 809 O O . PHE A 1 99 ? 4.871 -12.594 -8.961 1 96.5 99 PHE A O 1
ATOM 816 N N . LEU A 1 100 ? 4.371 -10.539 -8.398 1 96.19 100 LEU A N 1
ATOM 817 C CA . LEU A 1 100 ? 2.969 -10.609 -8.805 1 96.19 100 LEU A CA 1
ATOM 818 C C . LEU A 1 100 ? 2.85 -10.781 -10.312 1 96.19 100 LEU A C 1
ATOM 820 O O . LEU A 1 100 ? 1.994 -1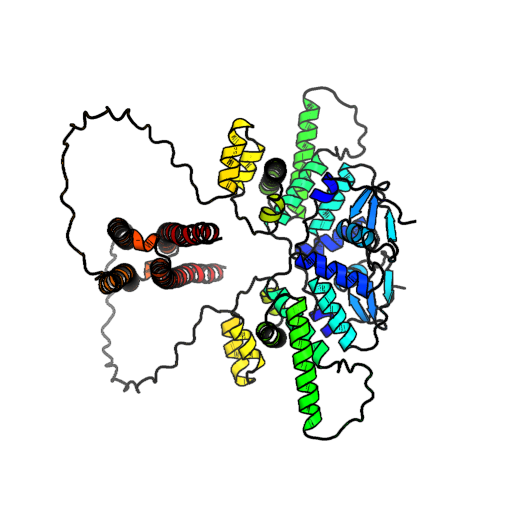1.531 -10.789 1 96.19 100 LEU A O 1
ATOM 824 N N . VAL A 1 101 ? 3.697 -10.102 -11.07 1 96.19 101 VAL A N 1
ATOM 825 C CA . VAL A 1 101 ? 3.705 -10.242 -12.523 1 96.19 101 VAL A CA 1
ATOM 826 C C . VAL A 1 101 ? 4.055 -11.68 -12.898 1 96.19 101 VAL A C 1
ATOM 828 O O . VAL A 1 101 ? 3.416 -12.266 -13.773 1 96.19 101 VAL A O 1
ATOM 831 N N . GLY A 1 102 ? 5.023 -12.18 -12.227 1 96.5 102 GLY A N 1
ATOM 832 C CA . GLY A 1 102 ? 5.414 -13.562 -12.461 1 96.5 102 GLY A CA 1
ATOM 833 C C . GLY A 1 102 ? 4.305 -14.555 -12.156 1 96.5 102 GLY A C 1
ATOM 834 O O . GLY A 1 102 ? 4.043 -15.461 -12.945 1 96.5 102 GLY A O 1
ATOM 835 N N . LYS A 1 103 ? 3.693 -14.352 -11.055 1 95.56 103 LYS A N 1
ATOM 836 C CA . LYS A 1 103 ? 2.605 -15.234 -10.641 1 95.56 103 LYS A CA 1
ATOM 837 C C . LYS A 1 103 ? 1.423 -15.133 -11.602 1 95.56 103 LYS A C 1
ATOM 839 O O . LYS A 1 103 ? 0.774 -16.141 -11.898 1 95.56 103 LYS A O 1
ATOM 844 N N . GLN A 1 104 ? 1.157 -13.93 -12.031 1 94.81 104 GLN A N 1
ATOM 845 C CA . GLN A 1 104 ? 0.096 -13.727 -13.008 1 94.81 104 GLN A CA 1
ATOM 846 C C . GLN A 1 104 ? 0.376 -14.508 -14.289 1 94.81 104 GLN A C 1
ATOM 848 O O . GLN A 1 104 ? -0.509 -15.188 -14.82 1 94.81 104 GLN A O 1
ATOM 853 N N . TYR A 1 105 ? 1.577 -14.438 -14.75 1 95.38 105 TYR A N 1
ATOM 854 C CA . TYR A 1 105 ? 1.978 -15.141 -15.969 1 95.38 105 TYR A CA 1
ATOM 855 C C . TYR A 1 105 ? 1.835 -16.641 -15.805 1 95.38 105 TYR A C 1
ATOM 857 O O . TYR A 1 105 ? 1.29 -17.328 -16.688 1 95.38 105 TYR A O 1
ATOM 865 N N . ASP A 1 106 ? 2.234 -17.141 -14.727 1 93.31 106 ASP A N 1
ATOM 866 C CA . ASP A 1 106 ? 2.166 -18.562 -14.461 1 93.31 106 ASP A CA 1
ATOM 867 C C . ASP A 1 106 ? 0.716 -19.047 -14.414 1 93.31 106 ASP A C 1
ATOM 869 O O . ASP A 1 106 ? 0.393 -20.125 -14.93 1 93.31 106 ASP A O 1
ATOM 873 N N . ALA A 1 107 ? -0.087 -18.266 -13.836 1 91.62 107 ALA A N 1
ATOM 874 C CA . ALA A 1 107 ? -1.495 -18.625 -13.695 1 91.62 107 ALA A CA 1
ATOM 875 C C . ALA A 1 107 ? -2.209 -18.578 -15.047 1 91.62 107 ALA A C 1
ATOM 877 O O . ALA A 1 107 ? -3.047 -19.438 -15.344 1 91.62 107 ALA A O 1
ATOM 878 N N . GLU A 1 108 ? -1.87 -17.594 -15.844 1 91.06 108 GLU A N 1
ATOM 879 C CA . GLU A 1 108 ? -2.564 -17.391 -17.109 1 91.06 108 GLU A CA 1
ATOM 880 C C . GLU A 1 108 ? -2.074 -18.375 -18.172 1 91.06 108 GLU A C 1
ATOM 882 O O . GLU A 1 108 ? -2.805 -18.688 -19.109 1 91.06 108 GLU A O 1
ATOM 887 N N . LYS A 1 109 ? -0.866 -18.734 -18.078 1 86.12 109 LYS A N 1
ATOM 888 C CA . LYS A 1 109 ? -0.339 -19.703 -19.031 1 86.12 109 LYS A CA 1
ATOM 889 C C . LYS A 1 109 ? -1.024 -21.062 -18.875 1 86.12 109 LYS A C 1
ATOM 891 O O . LYS A 1 109 ? -1.172 -21.797 -19.844 1 86.12 109 LYS A O 1
ATOM 896 N N . GLN A 1 110 ? -1.328 -21.438 -17.703 1 75.94 110 GLN A N 1
ATOM 897 C CA . GLN A 1 110 ? -1.998 -22.703 -17.438 1 75.94 110 GLN A CA 1
ATOM 898 C C . GLN A 1 110 ? -3.447 -22.672 -17.906 1 75.94 110 GLN A C 1
ATOM 900 O O . GLN A 1 110 ? -3.996 -23.703 -18.312 1 75.94 110 GLN A O 1
ATOM 905 N N . ASP A 1 111 ? -4.191 -21.609 -17.5 1 60.59 111 ASP A N 1
ATOM 906 C CA . ASP A 1 111 ? -5.602 -21.516 -17.875 1 60.59 111 ASP A CA 1
ATOM 907 C C . ASP A 1 111 ? -5.781 -21.562 -19.391 1 60.59 111 ASP A C 1
ATOM 909 O O . ASP A 1 111 ? -6.891 -21.781 -19.875 1 60.59 111 ASP A O 1
ATOM 913 N N . GLY A 1 112 ? -5.168 -22.219 -20.109 1 51.09 112 GLY A N 1
ATOM 914 C CA . GLY A 1 112 ? -5.492 -22.281 -21.531 1 51.09 112 GLY A CA 1
ATOM 915 C C . GLY A 1 112 ? -6.387 -21.141 -21.984 1 51.09 112 GLY A C 1
ATOM 916 O O . GLY A 1 112 ? -7.582 -21.344 -22.203 1 51.09 112 GLY A O 1
ATOM 917 N N . PHE A 1 113 ? -6.34 -20 -21.438 1 44.22 113 PHE A N 1
ATOM 918 C CA . PHE A 1 113 ? -7.273 -19.031 -22 1 44.22 113 PHE A CA 1
ATOM 919 C C . PHE A 1 113 ? -7.559 -19.328 -23.453 1 44.22 113 PHE A C 1
ATOM 921 O O . PHE A 1 113 ? -6.742 -19.016 -24.328 1 44.22 113 PHE A O 1
ATOM 928 N N . HIS A 1 114 ? -8.031 -20.516 -23.688 1 35.91 114 HIS A N 1
ATOM 929 C CA . HIS A 1 114 ? -8.625 -20.875 -24.969 1 35.91 114 HIS A CA 1
ATOM 930 C C . HIS A 1 114 ? -9.711 -19.891 -25.391 1 35.91 114 HIS A C 1
ATOM 932 O O . HIS A 1 114 ? -10.711 -19.734 -24.688 1 35.91 114 HIS A O 1
ATOM 938 N N . GLY A 1 115 ? -9.594 -18.719 -25.812 1 31.28 115 GLY A N 1
ATOM 939 C CA . GLY A 1 115 ? -10.727 -18.312 -26.625 1 31.28 115 GLY A CA 1
ATOM 940 C C . GLY A 1 115 ? -11.523 -19.484 -27.172 1 31.28 115 GLY A C 1
ATOM 941 O O . GLY A 1 115 ? -11.023 -20.609 -27.219 1 31.28 115 GLY A O 1
ATOM 942 N N . ASN A 1 116 ? -12.922 -19.453 -27.094 1 31.05 116 ASN A N 1
ATOM 943 C CA . ASN A 1 116 ? -13.891 -20.391 -27.625 1 31.05 116 ASN A CA 1
ATOM 944 C C . ASN A 1 116 ? -13.383 -21.078 -28.891 1 31.05 116 ASN A C 1
ATOM 946 O O . ASN A 1 116 ? -14.164 -21.578 -29.688 1 31.05 116 ASN A O 1
ATOM 950 N N . GLN A 1 117 ? -12.336 -20.703 -29.531 1 28.75 117 GLN A N 1
ATOM 951 C CA . GLN A 1 117 ? -12.406 -21.484 -30.766 1 28.75 117 GLN A CA 1
ATOM 952 C C . GLN A 1 117 ? -12.266 -22.984 -30.469 1 28.75 117 GLN A C 1
ATOM 954 O O . GLN A 1 117 ? -11.273 -23.406 -29.891 1 28.75 117 GLN A O 1
ATOM 959 N N . HIS A 1 118 ? -13.383 -23.688 -30.156 1 30.84 118 HIS A N 1
ATOM 960 C CA . HIS A 1 118 ? -13.664 -25.109 -30.219 1 30.84 118 HIS A CA 1
ATOM 961 C C . HIS A 1 118 ? -12.672 -25.828 -31.125 1 30.84 118 HIS A C 1
ATOM 963 O O . HIS A 1 118 ? -12.953 -26.922 -31.641 1 30.84 118 HIS A O 1
ATOM 969 N N . THR A 1 119 ? -11.664 -25.172 -31.734 1 31.39 119 THR A N 1
ATOM 970 C CA . THR A 1 119 ? -11.117 -26.141 -32.688 1 31.39 119 THR A CA 1
ATOM 971 C C . THR A 1 119 ? -10.609 -27.375 -31.938 1 31.39 119 THR A C 1
ATOM 973 O O . THR A 1 119 ? -10.258 -27.312 -30.766 1 31.39 119 THR A O 1
ATOM 976 N N . LEU A 1 120 ? -10.672 -28.578 -32.531 1 31.05 120 LEU A N 1
ATOM 977 C CA . LEU A 1 120 ? -10.383 -29.984 -32.312 1 31.05 120 LEU A CA 1
ATOM 978 C C . LEU A 1 120 ? -9.062 -30.172 -31.562 1 31.05 120 LEU A C 1
ATOM 980 O O . LEU A 1 120 ? -8.102 -29.438 -31.812 1 31.05 120 LEU A O 1
ATOM 984 N N . PRO A 1 121 ? -9.047 -30.797 -30.344 1 36 121 PRO A N 1
ATOM 985 C CA . PRO A 1 121 ? -7.855 -31.25 -29.641 1 36 121 PRO A CA 1
ATOM 986 C C . PRO A 1 121 ? -6.762 -31.75 -30.578 1 36 121 PRO A C 1
ATOM 988 O O . PRO A 1 121 ? -6.914 -32.812 -31.203 1 36 121 PRO A O 1
ATOM 991 N N . VAL A 1 122 ? -6.445 -31 -31.625 1 34.69 122 VAL A N 1
ATOM 992 C CA . VAL A 1 122 ? -5.457 -31.672 -32.469 1 34.69 122 VAL A CA 1
ATOM 993 C C . VAL A 1 122 ? -4.289 -32.156 -31.609 1 34.69 122 VAL A C 1
ATOM 995 O O . VAL A 1 122 ? -3.82 -31.422 -30.719 1 34.69 122 VAL A O 1
ATOM 998 N N . ARG A 1 123 ? -3.896 -33.375 -31.75 1 37.62 123 ARG A N 1
ATOM 999 C CA . ARG A 1 123 ? -2.965 -34.344 -31.188 1 37.62 123 ARG A CA 1
ATOM 1000 C C . ARG A 1 123 ? -1.666 -33.688 -30.766 1 37.62 123 ARG A C 1
ATOM 1002 O O . ARG A 1 123 ? -1.391 -33.562 -29.562 1 37.62 123 ARG A O 1
ATOM 1009 N N . SER A 1 124 ? -0.443 -34.219 -31.219 1 39.56 124 SER A N 1
ATOM 1010 C CA . SER A 1 124 ? 0.92 -34.438 -30.75 1 39.56 124 SER A CA 1
ATOM 1011 C C . SER A 1 124 ? 1.712 -33.156 -30.656 1 39.56 124 SER A C 1
ATOM 1013 O O . SER A 1 124 ? 2.225 -32.812 -29.594 1 39.56 124 SER A O 1
ATOM 1015 N N . ALA A 1 125 ? 2.621 -32.844 -31.594 1 43.56 125 ALA A N 1
ATOM 1016 C CA . ALA A 1 125 ? 3.656 -31.812 -31.797 1 43.56 125 ALA A CA 1
ATOM 1017 C C . ALA A 1 125 ? 3.053 -30.422 -31.859 1 43.56 125 ALA A C 1
ATOM 1019 O O . ALA A 1 125 ? 3.656 -29.453 -31.391 1 43.56 125 ALA A O 1
ATOM 1020 N N . ASP A 1 126 ? 1.824 -30.141 -32.219 1 43.75 126 ASP A N 1
ATOM 1021 C CA . ASP A 1 126 ? 1.152 -28.875 -32.5 1 43.75 126 ASP A CA 1
ATOM 1022 C C . ASP A 1 126 ? 0.58 -28.25 -31.25 1 43.75 126 ASP A C 1
ATOM 1024 O O . ASP A 1 126 ? 0.316 -27.047 -31.219 1 43.75 126 ASP A O 1
ATOM 1028 N N . ALA A 1 127 ? 0.252 -29.078 -30.312 1 46.88 127 ALA A N 1
ATOM 1029 C CA . ALA A 1 127 ? -0.26 -28.578 -29.047 1 46.88 127 ALA A CA 1
ATOM 1030 C C . ALA A 1 127 ? 0.8 -27.766 -28.312 1 46.88 127 ALA A C 1
ATOM 1032 O O . ALA A 1 127 ? 0.49 -26.734 -27.703 1 46.88 127 ALA A O 1
ATOM 1033 N N . GLN A 1 128 ? 2.006 -28.375 -28.297 1 49.38 128 GLN A N 1
ATOM 1034 C CA . GLN A 1 128 ? 3.082 -27.609 -27.672 1 49.38 128 GLN A CA 1
ATOM 1035 C C . GLN A 1 128 ? 3.246 -26.25 -28.344 1 49.38 128 GLN A C 1
ATOM 1037 O O . GLN A 1 128 ? 3.484 -25.25 -27.672 1 49.38 128 GLN A O 1
ATOM 1042 N N . ASN A 1 129 ? 3.203 -26.312 -29.656 1 51.5 129 ASN A N 1
ATOM 1043 C CA . ASN A 1 129 ? 3.34 -25.062 -30.391 1 51.5 129 ASN A CA 1
ATOM 1044 C C . ASN A 1 129 ? 2.193 -24.109 -30.078 1 51.5 129 ASN A C 1
ATOM 1046 O O . ASN A 1 129 ? 2.404 -22.891 -29.969 1 51.5 129 ASN A O 1
ATOM 1050 N N . GLU A 1 130 ? 0.978 -24.688 -29.938 1 52.44 130 GLU A N 1
ATOM 1051 C CA . GLU A 1 130 ? -0.158 -23.812 -29.641 1 52.44 130 GLU A CA 1
ATOM 1052 C C . GLU A 1 130 ? -0.049 -23.234 -28.234 1 52.44 130 GLU A C 1
ATOM 1054 O O . GLU A 1 130 ? -0.364 -22.062 -28.016 1 52.44 130 GLU A O 1
ATOM 1059 N N . HIS A 1 131 ? 0.38 -24.172 -27.359 1 56.84 131 HIS A N 1
ATOM 1060 C CA . HIS A 1 131 ? 0.572 -23.688 -25.984 1 56.84 131 HIS A CA 1
ATOM 1061 C C . HIS A 1 131 ? 1.64 -22.609 -25.938 1 56.84 131 HIS A C 1
ATOM 1063 O O . HIS A 1 131 ? 1.486 -21.609 -25.219 1 56.84 131 HIS A O 1
ATOM 1069 N N . GLN A 1 132 ? 2.691 -22.875 -26.703 1 58.31 132 GLN A N 1
ATOM 1070 C CA . GLN A 1 132 ? 3.766 -21.891 -26.734 1 58.31 132 GLN A CA 1
ATOM 1071 C C . GLN A 1 132 ? 3.283 -20.562 -27.344 1 58.31 132 GLN A C 1
ATOM 1073 O O . GLN A 1 132 ? 3.652 -19.5 -26.859 1 58.31 132 GLN A O 1
ATOM 1078 N N . GLN A 1 133 ? 2.494 -20.719 -28.344 1 60.81 133 GLN A N 1
ATOM 1079 C CA . GLN A 1 133 ? 1.98 -19.516 -28.984 1 60.81 133 GLN A CA 1
ATOM 1080 C C . GLN A 1 133 ? 1.053 -18.75 -28.047 1 60.81 133 GLN A C 1
ATOM 1082 O O . GLN A 1 133 ? 1.109 -17.516 -27.984 1 60.81 133 GLN A O 1
ATOM 1087 N N . THR A 1 134 ? 0.296 -19.516 -27.344 1 69.19 134 THR A N 1
ATOM 1088 C CA . THR A 1 134 ? -0.625 -18.891 -26.406 1 69.19 134 THR A CA 1
ATOM 1089 C C . THR A 1 134 ? 0.135 -18.234 -25.25 1 69.19 134 THR A C 1
ATOM 1091 O O . THR A 1 134 ? -0.207 -17.141 -24.812 1 69.19 134 THR A O 1
ATOM 1094 N N . SER A 1 135 ? 1.214 -18.922 -24.938 1 73.38 135 SER A N 1
ATOM 1095 C CA . SER A 1 135 ? 2.021 -18.375 -23.844 1 73.38 135 SER A CA 1
ATOM 1096 C C . SER A 1 135 ? 2.699 -17.078 -24.266 1 73.38 135 SER A C 1
ATOM 1098 O O . SER A 1 135 ? 2.775 -16.125 -23.484 1 73.38 135 SER A O 1
ATOM 1100 N N . GLU A 1 136 ? 3.137 -17.078 -25.484 1 75.5 136 GLU A N 1
ATOM 1101 C CA . GLU A 1 136 ? 3.797 -15.883 -25.984 1 75.5 136 GLU A CA 1
ATOM 1102 C C . GLU A 1 136 ? 2.822 -14.711 -26.062 1 75.5 136 GLU A C 1
ATOM 1104 O O . GLU A 1 136 ? 3.176 -13.578 -25.734 1 75.5 136 GLU A O 1
ATOM 1109 N N . LYS A 1 137 ? 1.657 -15.117 -26.469 1 84.19 137 LYS A N 1
ATOM 1110 C CA . LYS A 1 137 ? 0.64 -14.078 -26.547 1 84.19 137 LYS A CA 1
ATOM 1111 C C . LYS A 1 137 ? 0.281 -13.555 -25.156 1 84.19 137 LYS A C 1
ATOM 1113 O O . LYS A 1 137 ? 0.122 -12.344 -24.953 1 84.19 137 LYS A O 1
ATOM 1118 N N . THR A 1 138 ? 0.256 -14.523 -24.266 1 89.44 138 THR A N 1
ATOM 1119 C CA . THR A 1 138 ? -0.042 -14.141 -22.891 1 89.44 138 THR A CA 1
ATOM 1120 C C . THR A 1 138 ? 1.083 -13.289 -22.312 1 89.44 138 THR A C 1
ATOM 1122 O O . THR A 1 138 ? 0.826 -12.266 -21.656 1 89.44 138 THR A O 1
ATOM 1125 N N . CYS A 1 139 ? 2.311 -13.695 -22.609 1 91.25 139 CYS A N 1
ATOM 1126 C CA . CYS A 1 139 ? 3.488 -12.969 -22.141 1 91.25 139 CYS A CA 1
ATOM 1127 C C . CYS A 1 139 ? 3.508 -11.547 -22.688 1 91.25 139 CYS A C 1
ATOM 1129 O O . CYS A 1 139 ? 3.719 -10.594 -21.922 1 91.25 139 CYS A O 1
ATOM 1131 N N . GLU A 1 140 ? 3.176 -11.406 -23.891 1 92.19 140 GLU A N 1
ATOM 1132 C CA . GLU A 1 140 ? 3.178 -10.086 -24.516 1 92.19 140 GLU A CA 1
ATOM 1133 C C . GLU A 1 140 ? 2.064 -9.203 -23.969 1 92.19 140 GLU A C 1
ATOM 1135 O O . GLU A 1 140 ? 2.254 -8.008 -23.766 1 92.19 140 GLU A O 1
ATOM 1140 N N . ARG A 1 141 ? 0.972 -9.781 -23.797 1 92.62 141 ARG A N 1
ATOM 1141 C CA . ARG A 1 141 ? -0.154 -9.031 -23.25 1 92.62 141 ARG A CA 1
ATOM 1142 C C . ARG A 1 141 ? 0.161 -8.516 -21.859 1 92.62 141 ARG A C 1
ATOM 1144 O O . ARG A 1 141 ? -0.066 -7.34 -21.547 1 92.62 141 ARG A O 1
ATOM 1151 N N . ILE A 1 142 ? 0.681 -9.391 -21.062 1 93.31 142 ILE A N 1
ATOM 1152 C CA . ILE A 1 142 ? 1.029 -9.016 -19.688 1 93.31 142 ILE A CA 1
ATOM 1153 C C . ILE A 1 142 ? 2.121 -7.949 -19.719 1 93.31 142 ILE A C 1
ATOM 1155 O O . ILE A 1 142 ? 2.088 -7 -18.922 1 93.31 142 ILE A O 1
ATOM 1159 N N . ALA A 1 143 ? 3.029 -8.094 -20.641 1 94.62 143 ALA A N 1
ATOM 1160 C CA . ALA A 1 143 ? 4.105 -7.117 -20.812 1 94.62 143 ALA A CA 1
ATOM 1161 C C . ALA A 1 143 ? 3.545 -5.738 -21.141 1 94.62 143 ALA A C 1
ATOM 1163 O O . ALA A 1 143 ? 3.949 -4.738 -20.531 1 94.62 143 ALA A O 1
ATOM 1164 N N . ARG A 1 144 ? 2.598 -5.734 -21.969 1 90.38 144 ARG A N 1
ATOM 1165 C CA . ARG A 1 144 ? 1.97 -4.48 -22.359 1 90.38 144 ARG A CA 1
ATOM 1166 C C . ARG A 1 144 ? 1.188 -3.865 -21.203 1 90.38 144 ARG A C 1
ATOM 1168 O O . ARG A 1 144 ? 1.278 -2.662 -20.953 1 90.38 144 ARG A O 1
ATOM 1175 N N . GLU A 1 145 ? 0.501 -4.711 -20.516 1 87.81 145 GLU A N 1
ATOM 1176 C CA . GLU A 1 145 ? -0.327 -4.258 -19.406 1 87.81 145 GLU A CA 1
ATOM 1177 C C . GLU A 1 145 ? 0.523 -3.637 -18.297 1 87.81 145 GLU A C 1
ATOM 1179 O O . GLU A 1 145 ? 0.076 -2.721 -17.609 1 87.81 145 GLU A O 1
ATOM 1184 N N . ASN A 1 146 ? 1.716 -4.105 -18.156 1 90.06 146 ASN A N 1
ATOM 1185 C CA . ASN A 1 146 ? 2.553 -3.672 -17.047 1 90.06 146 ASN A CA 1
ATOM 1186 C C . ASN A 1 146 ? 3.695 -2.777 -17.516 1 90.06 146 ASN A C 1
ATOM 1188 O O . ASN A 1 146 ? 4.559 -2.395 -16.719 1 90.06 146 ASN A O 1
ATOM 1192 N N . HIS A 1 147 ? 3.754 -2.479 -18.734 1 89 147 HIS A N 1
ATOM 1193 C CA . HIS A 1 147 ? 4.73 -1.585 -19.344 1 89 147 HIS A CA 1
ATOM 1194 C C . HIS A 1 147 ? 6.152 -2.09 -19.125 1 89 147 HIS A C 1
ATOM 1196 O O . HIS A 1 147 ? 7.031 -1.326 -18.719 1 89 147 HIS A O 1
ATOM 1202 N N . ILE A 1 148 ? 6.336 -3.307 -19.328 1 92.81 148 ILE A N 1
ATOM 1203 C CA . ILE A 1 148 ? 7.648 -3.941 -19.266 1 92.81 148 ILE A CA 1
ATOM 1204 C C . ILE A 1 148 ? 7.844 -4.836 -20.5 1 92.81 148 ILE A C 1
ATOM 1206 O O . ILE A 1 148 ? 6.973 -4.906 -21.359 1 92.81 148 ILE A O 1
ATOM 1210 N N . SER A 1 149 ? 9.016 -5.445 -20.609 1 93.56 149 SER A N 1
ATOM 1211 C CA . SER A 1 149 ? 9.312 -6.301 -21.75 1 93.56 149 SER A CA 1
ATOM 1212 C C . SER A 1 149 ? 8.836 -7.73 -21.516 1 93.56 149 SER A C 1
ATOM 1214 O O . SER A 1 149 ? 8.656 -8.141 -20.359 1 93.56 149 SER A O 1
ATOM 1216 N N . ALA A 1 150 ? 8.617 -8.414 -22.641 1 94.19 150 ALA A N 1
ATOM 1217 C CA . ALA A 1 150 ? 8.25 -9.82 -22.547 1 94.19 150 ALA A CA 1
ATOM 1218 C C . ALA A 1 150 ? 9.312 -10.617 -21.797 1 94.19 150 ALA A C 1
ATOM 1220 O O . ALA A 1 150 ? 8.992 -11.531 -21.031 1 94.19 150 ALA A O 1
ATOM 1221 N N . SER A 1 151 ? 10.484 -10.281 -22.078 1 94.5 151 SER A N 1
ATOM 1222 C CA . SER A 1 151 ? 11.586 -10.961 -21.391 1 94.5 151 SER A CA 1
ATOM 1223 C C . SER A 1 151 ? 11.531 -10.711 -19.891 1 94.5 151 SER A C 1
ATOM 1225 O O . SER A 1 151 ? 11.836 -11.609 -19.094 1 94.5 151 SER A O 1
ATOM 1227 N N . ALA A 1 152 ? 11.141 -9.547 -19.5 1 95.44 152 ALA A N 1
ATOM 1228 C CA . ALA A 1 152 ? 11.008 -9.203 -18.094 1 95.44 152 ALA A CA 1
ATOM 1229 C C . ALA A 1 152 ? 9.906 -10.023 -17.422 1 95.44 152 ALA A C 1
ATOM 1231 O O . ALA A 1 152 ? 10.008 -10.375 -16.25 1 95.44 152 ALA A O 1
ATOM 1232 N N . VAL A 1 153 ? 8.859 -10.305 -18.172 1 96.69 153 VAL A N 1
ATOM 1233 C CA . VAL A 1 153 ? 7.762 -11.117 -17.641 1 96.69 153 VAL A CA 1
ATOM 1234 C C . VAL A 1 153 ? 8.25 -12.539 -17.375 1 96.69 153 VAL A C 1
ATOM 1236 O O . VAL A 1 153 ? 7.953 -13.117 -16.328 1 96.69 153 VAL A O 1
ATOM 1239 N N . ARG A 1 154 ? 9.008 -13.023 -18.266 1 94.88 154 ARG A N 1
ATOM 1240 C CA . ARG A 1 154 ? 9.547 -14.375 -18.094 1 94.88 154 ARG A CA 1
ATOM 1241 C C . ARG A 1 154 ? 10.5 -14.445 -16.922 1 94.88 154 ARG A C 1
ATOM 1243 O O . ARG A 1 154 ? 10.469 -15.406 -16.141 1 94.88 154 ARG A O 1
ATOM 1250 N N . ARG A 1 155 ? 11.258 -13.453 -16.828 1 95.44 155 ARG A N 1
ATOM 1251 C CA . ARG A 1 155 ? 12.18 -13.391 -15.695 1 95.44 155 ARG A CA 1
ATOM 1252 C C . ARG A 1 155 ? 11.43 -13.242 -14.383 1 95.44 155 ARG A C 1
ATOM 1254 O O . ARG A 1 155 ? 11.836 -13.812 -13.359 1 95.44 155 ARG A O 1
ATOM 1261 N N . ALA A 1 156 ? 10.406 -12.516 -14.469 1 97.25 156 ALA A N 1
ATOM 1262 C CA . ALA A 1 156 ? 9.57 -12.352 -13.281 1 97.25 156 ALA A CA 1
ATOM 1263 C C . ALA A 1 156 ? 8.984 -13.68 -12.828 1 97.25 156 ALA A C 1
ATOM 1265 O O . ALA A 1 156 ? 8.883 -13.953 -11.625 1 97.25 156 ALA A O 1
ATOM 1266 N N . ALA A 1 157 ? 8.633 -14.461 -13.797 1 96.44 157 ALA A N 1
ATOM 1267 C CA . ALA A 1 157 ? 8.094 -15.781 -13.477 1 96.44 157 ALA A CA 1
ATOM 1268 C C . ALA A 1 157 ? 9.133 -16.641 -12.781 1 96.44 157 ALA A C 1
ATOM 1270 O O . ALA A 1 157 ? 8.828 -17.328 -11.805 1 96.44 157 ALA A O 1
ATOM 1271 N N . LEU A 1 158 ? 10.328 -16.578 -13.234 1 96.06 158 LEU A N 1
ATOM 1272 C CA . LEU A 1 158 ? 11.422 -17.312 -12.609 1 96.06 158 LEU A CA 1
ATOM 1273 C C . LEU A 1 158 ? 11.727 -16.766 -11.219 1 96.06 158 LEU A C 1
ATOM 1275 O O . LEU A 1 158 ? 11.969 -17.547 -10.289 1 96.06 158 LEU A O 1
ATOM 1279 N N . PHE A 1 159 ? 11.703 -15.539 -11.141 1 97.38 159 PHE A N 1
ATOM 1280 C CA . PHE A 1 159 ? 11.906 -14.898 -9.844 1 97.38 159 PHE A CA 1
ATOM 1281 C C . PHE A 1 159 ? 10.859 -15.367 -8.844 1 97.38 159 PHE A C 1
ATOM 1283 O O . PHE A 1 159 ? 11.188 -15.758 -7.723 1 97.38 159 PHE A O 1
ATOM 1290 N N . ALA A 1 160 ? 9.602 -15.312 -9.273 1 96.69 160 ALA A N 1
ATOM 1291 C CA . ALA A 1 160 ? 8.508 -15.719 -8.406 1 96.69 160 ALA A CA 1
ATOM 1292 C C . ALA A 1 160 ? 8.656 -17.172 -7.973 1 96.69 160 ALA A C 1
ATOM 1294 O O . ALA A 1 160 ? 8.461 -17.5 -6.801 1 96.69 160 ALA A O 1
ATOM 1295 N N . ALA A 1 161 ? 9.039 -18 -8.883 1 95.94 161 ALA A N 1
ATOM 1296 C CA . ALA A 1 161 ? 9.25 -19.406 -8.578 1 95.94 161 ALA A CA 1
ATOM 1297 C C . ALA A 1 161 ? 10.398 -19.594 -7.582 1 95.94 161 ALA A C 1
ATOM 1299 O O . ALA A 1 161 ? 10.312 -20.422 -6.668 1 95.94 161 ALA A O 1
ATOM 1300 N N . GLY A 1 162 ? 11.375 -18.828 -7.816 1 96.38 162 GLY A N 1
ATOM 1301 C CA . GLY A 1 162 ? 12.508 -18.875 -6.902 1 96.38 162 GLY A CA 1
ATOM 1302 C C . GLY A 1 162 ? 12.164 -18.422 -5.5 1 96.38 162 GLY A C 1
ATOM 1303 O O . GLY A 1 162 ? 12.594 -19.016 -4.516 1 96.38 162 GLY A O 1
ATOM 1304 N N . VAL A 1 163 ? 11.43 -17.422 -5.461 1 95.69 163 VAL A N 1
ATOM 1305 C CA . VAL A 1 163 ? 11.016 -16.891 -4.168 1 95.69 163 VAL A CA 1
ATOM 1306 C C . VAL A 1 163 ? 10.148 -17.906 -3.438 1 95.69 163 VAL A C 1
ATOM 1308 O O . VAL A 1 163 ? 10.305 -18.125 -2.232 1 95.69 163 VAL A O 1
ATOM 1311 N N . ASP A 1 164 ? 9.242 -18.516 -4.148 1 94.5 164 ASP A N 1
ATOM 1312 C CA . ASP A 1 164 ? 8.391 -19.531 -3.555 1 94.5 164 ASP A CA 1
ATOM 1313 C C . ASP A 1 164 ? 9.219 -20.703 -3.018 1 94.5 164 ASP A C 1
ATOM 1315 O O . ASP A 1 164 ? 9 -21.172 -1.897 1 94.5 164 ASP A O 1
ATOM 1319 N N . LEU A 1 165 ? 10.148 -21.109 -3.805 1 95 165 LEU A N 1
ATOM 1320 C CA . LEU A 1 165 ? 11.008 -22.219 -3.373 1 95 165 LEU A CA 1
ATOM 1321 C C . LEU A 1 165 ? 11.844 -21.812 -2.166 1 95 165 LEU A C 1
ATOM 1323 O O . LEU A 1 165 ? 12.008 -22.594 -1.225 1 95 165 LEU A O 1
ATOM 1327 N N . ALA A 1 166 ? 12.32 -20.656 -2.227 1 95.31 166 ALA A N 1
ATOM 1328 C CA . ALA A 1 166 ? 13.094 -20.141 -1.093 1 95.31 166 ALA A CA 1
ATOM 1329 C C . ALA A 1 166 ? 12.258 -20.156 0.184 1 95.31 166 ALA A C 1
ATOM 1331 O O . ALA A 1 166 ? 12.758 -20.484 1.26 1 95.31 166 ALA A O 1
ATOM 1332 N N . GLU A 1 167 ? 11.039 -19.703 0.021 1 93.56 167 GLU A N 1
ATOM 1333 C CA . GLU A 1 167 ? 10.148 -19.688 1.174 1 93.56 167 GLU A CA 1
ATOM 1334 C C . GLU A 1 167 ? 9.914 -21.094 1.711 1 93.56 167 GLU A C 1
ATOM 1336 O O . GLU A 1 167 ? 9.82 -21.297 2.924 1 93.56 167 GLU A O 1
ATOM 1341 N N . GLU A 1 168 ? 9.781 -22.047 0.866 1 91.75 168 GLU A N 1
ATOM 1342 C CA . GLU A 1 168 ? 9.602 -23.438 1.277 1 91.75 168 GLU A CA 1
ATOM 1343 C C . GLU A 1 168 ? 10.828 -23.953 2.033 1 91.75 168 GLU A C 1
ATOM 1345 O O . GLU A 1 168 ? 10.695 -24.703 2.994 1 91.75 168 GLU A O 1
ATOM 1350 N N . LEU A 1 169 ? 11.953 -23.578 1.613 1 93 169 LEU A N 1
ATOM 1351 C CA . LEU A 1 169 ? 13.211 -24.047 2.176 1 93 169 LEU A CA 1
ATOM 1352 C C . LEU A 1 169 ? 13.57 -23.266 3.432 1 93 169 LEU A C 1
ATOM 1354 O O . LEU A 1 169 ? 14.203 -23.812 4.348 1 93 169 LEU A O 1
ATOM 1358 N N . CYS A 1 170 ? 13.227 -22.031 3.463 1 92.38 170 CYS A N 1
ATOM 1359 C CA . CYS A 1 170 ? 13.508 -21.141 4.578 1 92.38 170 CYS A CA 1
ATOM 1360 C C . CYS A 1 170 ? 12.312 -20.234 4.863 1 92.38 170 CYS A C 1
ATOM 1362 O O . CYS A 1 170 ? 12.266 -19.094 4.395 1 92.38 170 CYS A O 1
ATOM 1364 N N . PRO A 1 171 ? 11.484 -20.75 5.734 1 90.44 171 PRO A N 1
ATOM 1365 C CA . PRO A 1 171 ? 10.25 -20 6.004 1 90.44 171 PRO A CA 1
ATOM 1366 C C . PRO A 1 171 ? 10.523 -18.594 6.527 1 90.44 171 PRO A C 1
ATOM 1368 O O . PRO A 1 171 ? 11.398 -18.406 7.375 1 90.44 171 PRO A O 1
ATOM 1371 N N . GLY A 1 172 ? 9.867 -17.609 5.91 1 88.25 172 GLY A N 1
ATOM 1372 C CA . GLY A 1 172 ? 10.008 -16.234 6.32 1 88.25 172 GLY A CA 1
ATOM 1373 C C . GLY A 1 172 ? 10.812 -15.391 5.34 1 88.25 172 GLY A C 1
ATOM 1374 O O . GLY A 1 172 ? 10.758 -14.164 5.379 1 88.25 172 GLY A O 1
ATOM 1375 N N . ILE A 1 173 ? 11.438 -16.047 4.449 1 92.38 173 ILE A N 1
ATOM 1376 C CA . ILE A 1 173 ? 12.352 -15.344 3.547 1 92.38 173 ILE A CA 1
ATOM 1377 C C . ILE A 1 173 ? 11.547 -14.547 2.521 1 92.38 173 ILE A C 1
ATOM 1379 O O . ILE A 1 173 ? 11.984 -13.484 2.066 1 92.38 173 ILE A O 1
ATOM 1383 N N . ARG A 1 174 ? 10.438 -14.969 2.131 1 92.56 174 ARG A N 1
ATOM 1384 C CA . ARG A 1 174 ? 9.609 -14.297 1.134 1 92.56 174 ARG A CA 1
ATOM 1385 C C . ARG A 1 174 ? 9.258 -12.883 1.58 1 92.56 174 ARG A C 1
ATOM 1387 O O . ARG A 1 174 ? 9.398 -11.93 0.814 1 92.56 174 ARG A O 1
ATOM 1394 N N . GLN A 1 175 ? 8.797 -12.789 2.785 1 88.25 175 GLN A N 1
ATOM 1395 C CA . GLN A 1 175 ? 8.422 -11.477 3.309 1 88.25 175 GLN A CA 1
ATOM 1396 C C . GLN A 1 175 ? 9.609 -10.523 3.305 1 88.25 175 GLN A C 1
ATOM 1398 O O . GLN A 1 175 ? 9.477 -9.352 2.928 1 88.25 175 GLN A O 1
ATOM 1403 N N . ARG A 1 176 ? 10.703 -11.039 3.66 1 90.88 176 ARG A N 1
ATOM 1404 C CA . ARG A 1 176 ? 11.898 -10.211 3.73 1 90.88 176 ARG A CA 1
ATOM 1405 C C . ARG A 1 176 ? 12.328 -9.75 2.34 1 90.88 176 ARG A C 1
ATOM 1407 O O . ARG A 1 176 ? 12.766 -8.609 2.168 1 90.88 176 ARG A O 1
ATOM 1414 N N . VAL A 1 177 ? 12.203 -10.625 1.434 1 92.62 177 VAL A N 1
ATOM 1415 C CA . VAL A 1 177 ? 12.594 -10.312 0.062 1 92.62 177 VAL A CA 1
ATOM 1416 C C . VAL A 1 177 ? 11.594 -9.328 -0.541 1 92.62 177 VAL A C 1
ATOM 1418 O O . VAL A 1 177 ? 11.984 -8.305 -1.103 1 92.62 177 VAL A O 1
ATOM 1421 N N . LEU A 1 178 ? 10.32 -9.547 -0.335 1 91.62 178 LEU A N 1
ATOM 1422 C CA . LEU A 1 178 ? 9.281 -8.766 -0.99 1 91.62 178 LEU A CA 1
ATOM 1423 C C . LEU A 1 178 ? 9.125 -7.402 -0.323 1 91.62 178 LEU A C 1
ATOM 1425 O O . LEU A 1 178 ? 8.734 -6.43 -0.972 1 91.62 178 LEU A O 1
ATOM 1429 N N . SER A 1 179 ? 9.461 -7.293 0.909 1 84.94 179 SER A N 1
ATOM 1430 C CA . SER A 1 179 ? 9.391 -6.012 1.605 1 84.94 179 SER A CA 1
ATOM 1431 C C . SER A 1 179 ? 10.594 -5.137 1.282 1 84.94 179 SER A C 1
ATOM 1433 O O . SER A 1 179 ? 10.586 -3.934 1.556 1 84.94 179 SER A O 1
ATOM 1435 N N . GLY A 1 180 ? 11.594 -5.82 0.79 1 84.31 180 GLY A N 1
ATOM 1436 C CA . GLY A 1 180 ? 12.82 -5.09 0.496 1 84.31 180 GLY A CA 1
ATOM 1437 C C . GLY A 1 180 ? 13.828 -5.137 1.629 1 84.31 180 GLY A C 1
ATOM 1438 O O . GLY A 1 180 ? 14.891 -4.523 1.543 1 84.31 180 GLY A O 1
ATOM 1439 N N . ASP A 1 181 ? 13.539 -5.805 2.625 1 84.25 181 ASP A N 1
ATOM 1440 C CA . ASP A 1 181 ? 14.453 -5.926 3.754 1 84.25 181 ASP A CA 1
ATOM 1441 C C . ASP A 1 181 ? 15.688 -6.734 3.375 1 84.25 181 ASP A C 1
ATOM 1443 O O . ASP A 1 181 ? 16.797 -6.465 3.867 1 84.25 181 ASP A O 1
ATOM 1447 N N . LEU A 1 182 ? 15.453 -7.781 2.625 1 89.62 182 LEU A N 1
ATOM 1448 C CA . LEU A 1 182 ? 16.531 -8.609 2.09 1 89.62 182 LEU A CA 1
ATOM 1449 C C . LEU A 1 182 ? 16.734 -8.344 0.6 1 89.62 182 LEU A C 1
ATOM 1451 O O . LEU A 1 182 ? 15.859 -8.68 -0.213 1 89.62 182 LEU A O 1
ATOM 1455 N N . LYS A 1 183 ? 17.828 -7.758 0.375 1 88.75 183 LYS A N 1
ATOM 1456 C CA . LYS A 1 183 ? 18.094 -7.41 -1.017 1 88.75 183 LYS A CA 1
ATOM 1457 C C . LYS A 1 183 ? 19.047 -8.414 -1.659 1 88.75 183 LYS A C 1
ATOM 1459 O O . LYS A 1 183 ? 20.234 -8.461 -1.322 1 88.75 183 LYS A O 1
ATOM 1464 N N . ALA A 1 184 ? 18.547 -9.234 -2.42 1 91.94 184 ALA A N 1
ATOM 1465 C CA . ALA A 1 184 ? 19.328 -10.203 -3.189 1 91.94 184 ALA A CA 1
ATOM 1466 C C . ALA A 1 184 ? 19.062 -10.055 -4.688 1 91.94 184 ALA A C 1
ATOM 1468 O O . ALA A 1 184 ? 17.938 -9.742 -5.098 1 91.94 184 ALA A O 1
ATOM 1469 N N . PRO A 1 185 ? 20.125 -10.258 -5.465 1 92.38 185 PRO A N 1
ATOM 1470 C CA . PRO A 1 185 ? 19.906 -10.164 -6.914 1 92.38 185 PRO A CA 1
ATOM 1471 C C . PRO A 1 185 ? 18.875 -11.148 -7.43 1 92.38 185 PRO A C 1
ATOM 1473 O O . PRO A 1 185 ? 18.797 -12.281 -6.953 1 92.38 185 PRO A O 1
ATOM 1476 N N . ASP A 1 186 ? 18.156 -10.711 -8.391 1 93.69 186 ASP A N 1
ATOM 1477 C CA . ASP A 1 186 ? 17.109 -11.531 -8.992 1 93.69 186 ASP A CA 1
ATOM 1478 C C . ASP A 1 186 ? 17.688 -12.844 -9.539 1 93.69 186 ASP A C 1
ATOM 1480 O O . ASP A 1 186 ? 17.031 -13.883 -9.492 1 93.69 186 ASP A O 1
ATOM 1484 N N . ALA A 1 187 ? 18.891 -12.68 -10 1 93.25 187 ALA A N 1
ATOM 1485 C CA . ALA A 1 187 ? 19.547 -13.812 -10.648 1 93.25 187 ALA A CA 1
ATOM 1486 C C . ALA A 1 187 ? 19.641 -15.008 -9.703 1 93.25 187 ALA A C 1
ATOM 1488 O O . ALA A 1 187 ? 19.547 -16.156 -10.133 1 93.25 187 ALA A O 1
ATOM 1489 N N . LEU A 1 188 ? 19.828 -14.734 -8.461 1 94.88 188 LEU A N 1
ATOM 1490 C CA . LEU A 1 188 ? 19.938 -15.805 -7.484 1 94.88 188 LEU A CA 1
ATOM 1491 C C . LEU A 1 188 ? 18.625 -16.562 -7.355 1 94.88 188 LEU A C 1
ATOM 1493 O O . LEU A 1 188 ? 18.609 -17.797 -7.23 1 94.88 188 LEU A O 1
ATOM 1497 N N . PHE A 1 189 ? 17.547 -15.898 -7.438 1 96.12 189 PHE A N 1
ATOM 1498 C CA . PHE A 1 189 ? 16.234 -16.531 -7.363 1 96.12 189 PHE A CA 1
ATOM 1499 C C . PHE A 1 189 ? 15.938 -17.297 -8.648 1 96.12 189 PHE A C 1
ATOM 1501 O O . PHE A 1 189 ? 15.367 -18.391 -8.602 1 96.12 189 PHE A O 1
ATOM 1508 N N . GLU A 1 190 ? 16.344 -16.719 -9.734 1 95 190 GLU A N 1
ATOM 1509 C CA . GLU A 1 190 ? 16.172 -17.406 -11.008 1 95 190 GLU A CA 1
ATOM 1510 C C . GLU A 1 190 ? 16.938 -18.719 -11.031 1 95 190 GLU A C 1
ATOM 1512 O O . GLU A 1 190 ? 16.422 -19.734 -11.492 1 95 190 GLU A O 1
ATOM 1517 N N . ARG A 1 191 ? 18.094 -18.656 -10.492 1 94.5 191 ARG A N 1
ATOM 1518 C CA . ARG A 1 191 ? 18.922 -19.859 -10.422 1 94.5 191 ARG A CA 1
ATOM 1519 C C . ARG A 1 191 ? 18.328 -20.891 -9.469 1 94.5 191 ARG A C 1
ATOM 1521 O O . ARG A 1 191 ? 18.344 -22.094 -9.742 1 94.5 191 ARG A O 1
ATOM 1528 N N . LEU A 1 192 ? 17.922 -20.391 -8.445 1 95.69 192 LEU A N 1
ATOM 1529 C CA . LEU A 1 192 ? 17.312 -21.281 -7.473 1 95.69 192 LEU A CA 1
ATOM 1530 C C . LEU A 1 192 ? 16.125 -22.016 -8.086 1 95.69 192 LEU A C 1
ATOM 1532 O O . LEU A 1 192 ? 15.93 -23.219 -7.844 1 95.69 192 LEU A O 1
ATOM 1536 N N . ALA A 1 193 ? 15.336 -21.328 -8.875 1 95.19 193 ALA A N 1
ATOM 1537 C CA . ALA A 1 193 ? 14.148 -21.906 -9.5 1 95.19 193 ALA A CA 1
ATOM 1538 C C . ALA A 1 193 ? 14.523 -23.031 -10.445 1 95.19 193 ALA A C 1
ATOM 1540 O O . ALA A 1 193 ? 13.758 -23.984 -10.625 1 95.19 193 ALA A O 1
ATOM 1541 N N . LYS A 1 194 ? 15.672 -22.906 -10.992 1 93.75 194 LYS A N 1
ATOM 1542 C CA . LYS A 1 194 ? 16.109 -23.906 -11.977 1 93.75 194 LYS A CA 1
ATOM 1543 C C . LYS A 1 194 ? 17.078 -24.906 -11.359 1 93.75 194 LYS A C 1
ATOM 1545 O O . LYS A 1 194 ? 17.469 -25.875 -12.008 1 93.75 194 LYS A O 1
ATOM 1550 N N . ALA A 1 195 ? 17.438 -24.75 -10.203 1 92.81 195 ALA A N 1
ATOM 1551 C CA . ALA A 1 195 ? 18.516 -25.516 -9.578 1 92.81 195 ALA A CA 1
ATOM 1552 C C . ALA A 1 195 ? 18.031 -26.891 -9.133 1 92.81 195 ALA A C 1
ATOM 1554 O O . ALA A 1 195 ? 16.828 -27.125 -9.047 1 92.81 195 ALA A O 1
ATOM 1555 N N . ARG A 1 196 ? 19.031 -27.734 -8.953 1 92.12 196 ARG A N 1
ATOM 1556 C CA . ARG A 1 196 ? 18.766 -29.031 -8.352 1 92.12 196 ARG A CA 1
ATOM 1557 C C . ARG A 1 196 ? 18.859 -28.969 -6.832 1 92.12 196 ARG A C 1
ATOM 1559 O O . ARG A 1 196 ? 19.469 -28.047 -6.281 1 92.12 196 ARG A O 1
ATOM 1566 N N . PRO A 1 197 ? 18.172 -29.812 -6.195 1 93 197 PRO A N 1
ATOM 1567 C CA . PRO A 1 197 ? 18.125 -29.781 -4.73 1 93 197 PRO A CA 1
ATOM 1568 C C . PRO A 1 197 ? 19.516 -29.734 -4.094 1 93 197 PRO A C 1
ATOM 1570 O O . PRO A 1 197 ? 19.688 -29.172 -3.014 1 93 197 PRO A O 1
ATOM 1573 N N . GLU A 1 198 ? 20.422 -30.25 -4.75 1 92.06 198 GLU A N 1
ATOM 1574 C CA . GLU A 1 198 ? 21.781 -30.281 -4.207 1 92.06 198 GLU A CA 1
ATOM 1575 C C . GLU A 1 198 ? 22.359 -28.875 -4.102 1 92.06 198 GLU A C 1
ATOM 1577 O O . GLU A 1 198 ? 23.234 -28.609 -3.27 1 92.06 198 GLU A O 1
ATOM 1582 N N . ASP A 1 199 ? 21.828 -27.984 -4.867 1 93.81 199 ASP A N 1
ATOM 1583 C CA . ASP A 1 199 ? 22.375 -26.641 -4.934 1 93.81 199 ASP A CA 1
ATOM 1584 C C . ASP A 1 199 ? 21.562 -25.672 -4.09 1 93.81 199 ASP A C 1
ATOM 1586 O O . ASP A 1 199 ? 21.922 -24.5 -3.959 1 93.81 199 ASP A O 1
ATOM 1590 N N . TYR A 1 200 ? 20.531 -26.125 -3.502 1 94.12 200 TYR A N 1
ATOM 1591 C CA . TYR A 1 200 ? 19.594 -25.266 -2.797 1 94.12 200 TYR A CA 1
ATOM 1592 C C . TYR A 1 200 ? 20.281 -24.547 -1.645 1 94.12 200 TYR A C 1
ATOM 1594 O O . TYR A 1 200 ? 20.172 -23.328 -1.508 1 94.12 200 TYR A O 1
ATOM 1602 N N . ASP A 1 201 ? 21.031 -25.266 -0.908 1 92.19 201 ASP A N 1
ATOM 1603 C CA . ASP A 1 201 ? 21.641 -24.719 0.3 1 92.19 201 ASP A CA 1
ATOM 1604 C C . ASP A 1 201 ? 22.641 -23.609 -0.042 1 92.19 201 ASP A C 1
ATOM 1606 O O . ASP A 1 201 ? 22.641 -22.562 0.602 1 92.19 201 ASP A O 1
ATOM 1610 N N . ALA A 1 202 ? 23.359 -23.828 -0.982 1 92 202 ALA A N 1
ATOM 1611 C CA . ALA A 1 202 ? 24.375 -22.844 -1.39 1 92 202 ALA A CA 1
ATOM 1612 C C . ALA A 1 202 ? 23.719 -21.562 -1.897 1 92 202 ALA A C 1
ATOM 1614 O O . ALA A 1 202 ? 24.141 -20.469 -1.533 1 92 202 ALA A O 1
ATOM 1615 N N . LEU A 1 203 ? 22.75 -21.719 -2.645 1 93.62 203 LEU A N 1
ATOM 1616 C CA . LEU A 1 203 ? 22.062 -20.562 -3.211 1 93.62 203 LEU A CA 1
ATOM 1617 C C . LEU A 1 203 ? 21.328 -19.781 -2.125 1 93.62 203 LEU A C 1
ATOM 1619 O O . LEU A 1 203 ? 21.344 -18.547 -2.137 1 93.62 203 LEU A O 1
ATOM 1623 N N . LEU A 1 204 ? 20.75 -20.469 -1.258 1 94.19 204 LEU A N 1
ATOM 1624 C CA . LEU A 1 204 ? 20.047 -19.812 -0.158 1 94.19 204 LEU A CA 1
ATOM 1625 C C . LEU A 1 204 ? 21.016 -19.016 0.704 1 94.19 204 LEU A C 1
ATOM 1627 O O . LEU A 1 204 ? 20.672 -17.938 1.182 1 94.19 204 LEU A O 1
ATOM 1631 N N . GLU A 1 205 ? 22.109 -19.609 0.875 1 92 205 GLU A N 1
ATOM 1632 C CA . GLU A 1 205 ? 23.125 -18.891 1.642 1 92 205 GLU A CA 1
ATOM 1633 C C . GLU A 1 205 ? 23.531 -17.609 0.94 1 92 205 GLU A C 1
ATOM 1635 O O . GLU A 1 205 ? 23.734 -16.578 1.589 1 92 205 GLU A O 1
ATOM 1640 N N . GLN A 1 206 ? 23.625 -17.672 -0.319 1 92.25 206 GLN A N 1
ATOM 1641 C CA . GLN A 1 206 ? 23.953 -16.484 -1.102 1 92.25 206 GLN A CA 1
ATOM 1642 C C . GLN A 1 206 ? 22.828 -15.453 -1.024 1 92.25 206 GLN A C 1
ATOM 1644 O O . GLN A 1 206 ? 23.094 -14.25 -0.999 1 92.25 206 GLN A O 1
ATOM 1649 N N . ILE A 1 207 ? 21.688 -15.922 -0.997 1 92.56 207 ILE A N 1
ATOM 1650 C CA . ILE A 1 207 ? 20.531 -15.031 -0.944 1 92.56 207 ILE A CA 1
ATOM 1651 C C . ILE A 1 207 ? 20.484 -14.336 0.413 1 92.56 207 ILE A C 1
ATOM 1653 O O . ILE A 1 207 ? 20.219 -13.133 0.49 1 92.56 207 ILE A O 1
ATOM 1657 N N . LYS A 1 208 ? 20.75 -15.133 1.346 1 91.12 208 LYS A N 1
ATOM 1658 C CA . LYS A 1 208 ? 20.688 -14.578 2.697 1 91.12 208 LYS A CA 1
ATOM 1659 C C . LYS A 1 208 ? 21.844 -13.609 2.938 1 91.12 208 LYS A C 1
ATOM 1661 O O . LYS A 1 208 ? 21.703 -12.664 3.717 1 91.12 208 LYS A O 1
ATOM 1666 N N . ASN A 1 209 ? 22.891 -13.984 2.211 1 85.81 209 ASN A N 1
ATOM 1667 C CA . ASN A 1 209 ? 24.078 -13.164 2.354 1 85.81 209 ASN A CA 1
ATOM 1668 C C . ASN A 1 209 ? 24.641 -12.742 0.996 1 85.81 209 ASN A C 1
ATOM 1670 O O . ASN A 1 209 ? 25.641 -13.297 0.528 1 85.81 209 ASN A O 1
ATOM 1674 N N . PRO A 1 210 ? 24 -11.969 0.294 1 74.44 210 PRO A N 1
ATOM 1675 C CA . PRO A 1 210 ? 24.359 -11.656 -1.091 1 74.44 210 PRO A CA 1
ATOM 1676 C C . PRO A 1 210 ? 25.781 -11.125 -1.224 1 74.44 210 PRO A C 1
ATOM 1678 O O . PRO A 1 210 ? 26.359 -11.156 -2.314 1 74.44 210 PRO A O 1
ATOM 1681 N N . GLN A 1 211 ? 26.422 -10.586 -0.404 1 61.59 211 GLN A N 1
ATOM 1682 C CA . GLN A 1 211 ? 27.797 -10.117 -0.538 1 61.59 211 GLN A CA 1
ATOM 1683 C C . GLN A 1 211 ? 28.766 -11.289 -0.67 1 61.59 211 GLN A C 1
ATOM 1685 O O . GLN A 1 211 ? 29.938 -11.094 -1.03 1 61.59 211 GLN A O 1
ATOM 1690 N N . SER A 1 212 ? 28.422 -12.602 -0.461 1 47.16 212 SER A N 1
ATOM 1691 C CA . SER A 1 212 ? 29.469 -13.617 -0.433 1 47.16 212 SER A CA 1
ATOM 1692 C C . SER A 1 212 ? 29.766 -14.141 -1.834 1 47.16 212 SER A C 1
ATOM 1694 O O . SER A 1 212 ? 28.969 -14.883 -2.41 1 47.16 212 SER A O 1
ATOM 1696 N N . ARG A 1 213 ? 30.188 -13.523 -2.814 1 41.16 213 ARG A N 1
ATOM 1697 C CA . ARG A 1 213 ? 30.656 -14.078 -4.082 1 41.16 213 ARG A CA 1
ATOM 1698 C C . ARG A 1 213 ? 31.375 -15.406 -3.865 1 41.16 213 ARG A C 1
ATOM 1700 O O . ARG A 1 213 ? 32.25 -15.508 -3.014 1 41.16 213 ARG A O 1
ATOM 1707 N N . ALA A 1 214 ? 30.969 -16.484 -4.43 1 34.78 214 ALA A N 1
ATOM 1708 C CA . ALA A 1 214 ? 31.75 -17.719 -4.555 1 34.78 214 ALA A CA 1
ATOM 1709 C C . ALA A 1 214 ? 33.094 -17.438 -5.211 1 34.78 214 ALA A C 1
ATOM 1711 O O . ALA A 1 214 ? 33.156 -16.938 -6.336 1 34.78 214 ALA A O 1
ATOM 1712 N N . LYS A 1 215 ? 34.25 -17.141 -4.672 1 34.5 215 LYS A N 1
ATOM 1713 C CA . LYS A 1 215 ? 35.562 -17.391 -5.262 1 34.5 215 LYS A CA 1
ATOM 1714 C C . LYS A 1 215 ? 35.594 -18.719 -6.008 1 34.5 215 LYS A C 1
ATOM 1716 O O . LYS A 1 215 ? 35.188 -19.75 -5.469 1 34.5 215 LYS A O 1
ATOM 1721 N N . PRO A 1 216 ? 35.5 -18.734 -7.324 1 31.98 216 PRO A N 1
ATOM 1722 C CA . PRO A 1 216 ? 35.781 -20 -8 1 31.98 216 PRO A CA 1
ATOM 1723 C C . PRO A 1 216 ? 36.875 -20.812 -7.309 1 31.98 216 PRO A C 1
ATOM 1725 O O . PRO A 1 216 ? 37.812 -20.234 -6.727 1 31.98 216 PRO A O 1
ATOM 1728 N N . ALA A 1 217 ? 36.594 -22 -6.91 1 31.52 217 ALA A N 1
ATOM 1729 C CA . ALA A 1 217 ? 37.531 -22.953 -6.34 1 31.52 217 ALA A CA 1
ATOM 1730 C C . ALA A 1 217 ? 38.844 -22.969 -7.137 1 31.52 217 ALA A C 1
ATOM 1732 O O . ALA A 1 217 ? 38.844 -23.359 -8.305 1 31.52 217 ALA A O 1
ATOM 1733 N N . ALA A 1 218 ? 39.688 -22.016 -7.059 1 30.84 218 ALA A N 1
ATOM 1734 C CA . ALA A 1 218 ? 41 -22.281 -7.598 1 30.84 218 ALA A CA 1
ATOM 1735 C C . ALA A 1 218 ? 41.5 -23.688 -7.195 1 30.84 218 ALA A C 1
ATOM 1737 O O . ALA A 1 218 ? 41.25 -24.125 -6.066 1 30.84 218 ALA A O 1
ATOM 1738 N N . LYS A 1 219 ? 41.812 -24.453 -8.133 1 31.31 219 LYS A N 1
ATOM 1739 C CA . LYS A 1 219 ? 42.5 -25.734 -8.039 1 31.31 219 LYS A CA 1
ATOM 1740 C C . LYS A 1 219 ? 43.688 -25.641 -7.055 1 31.31 219 LYS A C 1
ATOM 1742 O O . LYS A 1 219 ? 44.594 -24.844 -7.242 1 31.31 219 LYS A O 1
ATOM 1747 N N . GLN A 1 220 ? 43.469 -25.891 -5.793 1 26.77 220 GLN A N 1
ATOM 1748 C CA . GLN A 1 220 ? 44.5 -26.031 -4.754 1 26.77 220 GLN A CA 1
ATOM 1749 C C . GLN A 1 220 ? 45.656 -26.922 -5.223 1 26.77 220 GLN A C 1
ATOM 1751 O O . GLN A 1 220 ? 45.438 -28.062 -5.613 1 26.77 220 GLN A O 1
ATOM 1756 N N . LYS A 1 221 ? 46.656 -26.359 -5.805 1 28.64 221 LYS A N 1
ATOM 1757 C CA . LYS A 1 221 ? 47.844 -27.156 -5.988 1 28.64 221 LYS A CA 1
ATOM 1758 C C . LYS A 1 221 ? 48.156 -27.969 -4.727 1 28.64 221 LYS A C 1
ATOM 1760 O O . LYS A 1 221 ? 47.969 -27.469 -3.611 1 28.64 221 LYS A O 1
ATOM 1765 N N . PRO A 1 222 ? 48.406 -29.344 -4.824 1 24.95 222 PRO A N 1
ATOM 1766 C CA . PRO A 1 222 ? 48.656 -30.234 -3.703 1 24.95 222 PRO A CA 1
ATOM 1767 C C . PRO A 1 222 ? 49.781 -29.719 -2.787 1 24.95 222 PRO A C 1
ATOM 1769 O O . PRO A 1 222 ? 50.875 -29.391 -3.254 1 24.95 222 PRO A O 1
ATOM 1772 N N . PHE A 1 223 ? 49.531 -28.828 -1.856 1 25.05 223 PHE A N 1
ATOM 1773 C CA . PHE A 1 223 ? 50.531 -28.406 -0.883 1 25.05 223 PHE A CA 1
ATOM 1774 C C . PHE A 1 223 ? 51.219 -29.609 -0.272 1 25.05 223 PHE A C 1
ATOM 1776 O O . PHE A 1 223 ? 50.594 -30.5 0.259 1 25.05 223 PHE A O 1
ATOM 1783 N N . GLN A 1 224 ? 52.344 -29.969 -0.881 1 25.09 224 GLN A N 1
ATOM 1784 C CA . GLN A 1 224 ? 53.219 -30.969 -0.311 1 25.09 224 GLN A CA 1
ATOM 1785 C C . GLN A 1 224 ? 53.531 -30.656 1.156 1 25.09 224 GLN A C 1
ATOM 1787 O O . GLN A 1 224 ? 53.719 -29.5 1.531 1 25.09 224 GLN A O 1
ATOM 1792 N N . PRO A 1 225 ? 53.219 -31.578 2.07 1 24.62 225 PRO A N 1
ATOM 1793 C CA . PRO A 1 225 ? 53.281 -31.547 3.533 1 24.62 225 PRO A CA 1
ATOM 1794 C C . PRO A 1 225 ? 54.625 -31.062 4.059 1 24.62 225 PRO A C 1
ATOM 1796 O O . PRO A 1 225 ? 55.656 -31.719 3.838 1 24.62 225 PRO A O 1
ATOM 1799 N N . GLU A 1 226 ? 55.031 -29.781 3.736 1 23.48 226 GLU A N 1
ATOM 1800 C CA . GLU A 1 226 ? 56.375 -29.547 4.281 1 23.48 226 GLU A CA 1
ATOM 1801 C C . GLU A 1 226 ? 56.438 -29.969 5.75 1 23.48 226 GLU A C 1
ATOM 1803 O O . GLU A 1 226 ? 55.469 -29.828 6.492 1 23.48 226 GLU A O 1
ATOM 1808 N N . LYS A 1 227 ? 57.438 -30.734 6.086 1 23.31 227 LYS A N 1
ATOM 1809 C CA . LYS A 1 227 ? 57.906 -31.344 7.328 1 23.31 227 LYS A CA 1
ATOM 1810 C C . LYS A 1 227 ? 58.094 -30.281 8.414 1 23.31 227 LYS A C 1
ATOM 1812 O O . LYS A 1 227 ? 58.906 -29.375 8.273 1 23.31 227 LYS A O 1
ATOM 1817 N N . SER A 1 228 ? 57.031 -29.844 9.094 1 22.83 228 SER A N 1
ATOM 1818 C CA . SER A 1 228 ? 56.938 -28.906 10.219 1 22.83 228 SER A CA 1
ATOM 1819 C C . SER A 1 228 ? 57.906 -29.297 11.336 1 22.83 228 SER A C 1
ATOM 1821 O O . SER A 1 228 ? 57.781 -30.391 11.914 1 22.83 228 SER A O 1
ATOM 1823 N N . SER A 1 229 ? 59.219 -28.922 11.102 1 22.39 229 SER A N 1
ATOM 1824 C CA . SER A 1 229 ? 60.188 -29.141 12.164 1 22.39 229 SER A CA 1
ATOM 1825 C C . SER A 1 229 ? 59.688 -28.562 13.484 1 22.39 229 SER A C 1
ATOM 1827 O O . SER A 1 229 ? 59.031 -27.516 13.508 1 22.39 229 SER A O 1
ATOM 1829 N N . LEU A 1 230 ? 59.719 -29.328 14.57 1 22.48 230 LEU A N 1
ATOM 1830 C CA . LEU A 1 230 ? 59.25 -29.406 15.945 1 22.48 230 LEU A CA 1
ATOM 1831 C C . LEU A 1 230 ? 59.844 -28.281 16.781 1 22.48 230 LEU A C 1
ATOM 1833 O O . LEU A 1 230 ? 59.688 -28.266 18 1 22.48 230 LEU A O 1
ATOM 1837 N N . SER A 1 231 ? 60.594 -27.234 16.156 1 21.38 231 SER A N 1
ATOM 1838 C CA . SER A 1 231 ? 61.469 -26.703 17.172 1 21.38 231 SER A CA 1
ATOM 1839 C C . SER A 1 231 ? 60.688 -26.047 18.312 1 21.38 231 SER A C 1
ATOM 1841 O O . SER A 1 231 ? 59.688 -25.375 18.078 1 21.38 231 SER A O 1
ATOM 1843 N N . ASP A 1 232 ? 60.875 -26.484 19.531 1 22.25 232 ASP A N 1
ATOM 1844 C CA . ASP A 1 232 ? 60.281 -26.406 20.859 1 22.25 232 ASP A CA 1
ATOM 1845 C C . ASP A 1 232 ? 60.438 -25 21.453 1 22.25 232 ASP A C 1
ATOM 1847 O O . ASP A 1 232 ? 59.938 -24.703 22.531 1 22.25 232 ASP A O 1
ATOM 1851 N N . PRO A 1 233 ? 61.156 -24.031 20.719 1 24.05 233 PRO A N 1
ATOM 1852 C CA . PRO A 1 233 ? 61.844 -23.234 21.734 1 24.05 233 PRO A CA 1
ATOM 1853 C C . PRO A 1 233 ? 60.875 -22.484 22.641 1 24.05 233 PRO A C 1
ATOM 1855 O O . PRO A 1 233 ? 59.75 -22.188 22.25 1 24.05 233 PRO A O 1
ATOM 1858 N N . SER A 1 234 ? 61.125 -22.438 23.938 1 23.42 234 SER A N 1
ATOM 1859 C CA . SER A 1 234 ? 60.562 -22.031 25.219 1 23.42 234 SER A CA 1
ATOM 1860 C C . SER A 1 234 ? 60.312 -20.516 25.25 1 23.42 234 SER A C 1
ATOM 1862 O O . SER A 1 234 ? 61.156 -19.734 24.859 1 23.42 234 SER A O 1
ATOM 1864 N N . LEU A 1 235 ? 59.031 -20.078 25.297 1 23.86 235 LEU A N 1
ATOM 1865 C CA . LEU A 1 235 ? 58.281 -18.812 25.266 1 23.86 235 LEU A CA 1
ATOM 1866 C C . LEU A 1 235 ? 58.75 -17.906 26.406 1 23.86 235 LEU A C 1
ATOM 1868 O O . LEU A 1 235 ? 58.438 -18.141 27.578 1 23.86 235 LEU A O 1
ATOM 1872 N N . ALA A 1 236 ? 60.031 -17.562 26.469 1 24.45 236 ALA A N 1
ATOM 1873 C CA . ALA A 1 236 ? 60.281 -16.781 27.688 1 24.45 236 ALA A CA 1
ATOM 1874 C C . ALA A 1 236 ? 59.375 -15.547 27.719 1 24.45 236 ALA A C 1
ATOM 1876 O O . ALA A 1 236 ? 59.031 -15 26.672 1 24.45 236 ALA A O 1
ATOM 1877 N N . PRO A 1 237 ? 58.75 -15.172 28.906 1 26.03 237 PRO A N 1
ATOM 1878 C CA . PRO A 1 237 ? 57.656 -14.258 29.219 1 26.03 237 PRO A CA 1
ATOM 1879 C C . PRO A 1 237 ? 58 -12.797 28.938 1 26.03 237 PRO A C 1
ATOM 1881 O O . PRO A 1 237 ? 59.031 -12.297 29.422 1 26.03 237 PRO A O 1
ATOM 1884 N N . PRO A 1 238 ? 57.875 -12.289 27.625 1 26.3 238 PRO A N 1
ATOM 1885 C CA . PRO A 1 238 ? 58.438 -10.984 27.312 1 26.3 238 PRO A CA 1
ATOM 1886 C C . PRO A 1 238 ? 57.969 -9.883 28.266 1 26.3 238 PRO A C 1
ATOM 1888 O O . PRO A 1 238 ? 56.906 -10.016 28.859 1 26.3 238 PRO A O 1
ATOM 1891 N N . PRO A 1 239 ? 58.844 -8.938 28.609 1 29.03 239 PRO A N 1
ATOM 1892 C CA . PRO A 1 239 ? 58.781 -7.832 29.578 1 29.03 239 PRO A CA 1
ATOM 1893 C C . PRO A 1 239 ? 57.594 -6.891 29.297 1 29.03 239 PRO A C 1
ATOM 1895 O O . PRO A 1 239 ? 57.031 -6.891 28.203 1 29.03 239 PRO A O 1
ATOM 1898 N N . GLY A 1 240 ? 57.031 -6.125 30.281 1 26.61 240 GLY A N 1
ATOM 1899 C CA . GLY A 1 240 ? 55.875 -5.32 30.641 1 26.61 240 GLY A CA 1
ATOM 1900 C C . GLY A 1 240 ? 55.688 -4.102 29.766 1 26.61 240 GLY A C 1
ATOM 1901 O O . GLY A 1 240 ? 55.5 -2.99 30.25 1 26.61 240 GLY A O 1
ATOM 1902 N N . GLU A 1 241 ? 55.875 -4.262 28.391 1 29.31 241 GLU A N 1
ATOM 1903 C CA . GLU A 1 241 ? 56 -3.062 27.562 1 29.31 241 GLU A CA 1
ATOM 1904 C C . GLU A 1 241 ? 54.75 -2.188 27.656 1 29.31 241 GLU A C 1
ATOM 1906 O O . GLU A 1 241 ? 53.625 -2.697 27.719 1 29.31 241 GLU A O 1
ATOM 1911 N N . SER A 1 242 ? 54.969 -0.867 28.047 1 30.53 242 SER A N 1
ATOM 1912 C CA . SER A 1 242 ? 54.125 0.319 28.219 1 30.53 242 SER A CA 1
ATOM 1913 C C . SER A 1 242 ? 53.344 0.612 26.953 1 30.53 242 SER A C 1
ATOM 1915 O O . SER A 1 242 ? 53.812 0.432 25.844 1 30.53 242 SER A O 1
ATOM 1917 N N . ASN A 1 243 ? 52 0.618 26.969 1 31.12 243 ASN A N 1
ATOM 1918 C CA . ASN A 1 243 ? 50.906 0.63 26 1 31.12 243 ASN A CA 1
ATOM 1919 C C . ASN A 1 243 ? 50.938 1.885 25.125 1 31.12 243 ASN A C 1
ATOM 1921 O O . ASN A 1 243 ? 50.5 2.953 25.562 1 31.12 243 ASN A O 1
ATOM 1925 N N . PRO A 1 244 ? 52.156 2.236 24.453 1 33.78 244 PRO A N 1
ATOM 1926 C CA . PRO A 1 244 ? 52.125 3.416 23.594 1 33.78 244 PRO A CA 1
ATOM 1927 C C . PRO A 1 244 ? 51.031 3.334 22.531 1 33.78 244 PRO A C 1
ATOM 1929 O O . PRO A 1 244 ? 51.031 4.105 21.578 1 33.78 244 PRO A O 1
ATOM 1932 N N . ALA A 1 245 ? 50.156 2.52 22.656 1 35.25 245 ALA A N 1
ATOM 1933 C CA . ALA A 1 245 ? 49.281 2.166 21.531 1 35.25 245 ALA A CA 1
ATOM 1934 C C . ALA A 1 245 ? 48.5 3.377 21.031 1 35.25 245 ALA A C 1
ATOM 1936 O O . ALA A 1 245 ? 47.938 3.354 19.938 1 35.25 245 ALA A O 1
ATOM 1937 N N . HIS A 1 246 ? 48.375 4.426 21.859 1 39.75 246 HIS A N 1
ATOM 1938 C CA . HIS A 1 246 ? 47.344 5.359 21.438 1 39.75 246 HIS A CA 1
ATOM 1939 C C . HIS A 1 246 ? 47.844 6.227 20.281 1 39.75 246 HIS A C 1
ATOM 1941 O O . HIS A 1 246 ? 47.031 6.715 19.484 1 39.75 246 HIS A O 1
ATOM 1947 N N . LYS A 1 247 ? 49.25 6.668 20.172 1 46.12 247 LYS A N 1
ATOM 1948 C CA . LYS A 1 247 ? 49.719 7.699 19.266 1 46.12 247 LYS A CA 1
ATOM 1949 C C . LYS A 1 247 ? 49.781 7.188 17.828 1 46.12 247 LYS A C 1
ATOM 1951 O O . LYS A 1 247 ? 49.656 7.965 16.875 1 46.12 247 LYS A O 1
ATOM 1956 N N . GLU A 1 248 ? 50 5.945 17.484 1 56.03 248 GLU A N 1
ATOM 1957 C CA . GLU A 1 248 ? 50.25 5.379 16.156 1 56.03 248 GLU A CA 1
ATOM 1958 C C . GLU A 1 248 ? 48.938 5.289 15.344 1 56.03 248 GLU A C 1
ATOM 1960 O O . GLU A 1 248 ? 48.969 5.414 14.125 1 56.03 248 GLU A O 1
ATOM 1965 N N . THR A 1 249 ? 47.875 5.316 15.953 1 62.16 249 THR A N 1
ATOM 1966 C CA . THR A 1 249 ? 46.594 5.105 15.242 1 62.16 249 THR A CA 1
ATOM 1967 C C . THR A 1 249 ? 46.188 6.375 14.516 1 62.16 249 THR A C 1
ATOM 1969 O O . THR A 1 249 ? 45.625 6.309 13.414 1 62.16 249 THR A O 1
ATOM 1972 N N . SER A 1 250 ? 46.625 7.543 15.102 1 67.62 250 SER A N 1
ATOM 1973 C CA . SER A 1 250 ? 46.25 8.797 14.453 1 67.62 250 SER A CA 1
ATOM 1974 C C . SER A 1 250 ? 47 8.992 13.141 1 67.62 250 SER A C 1
ATOM 1976 O O . SER A 1 250 ? 46.406 9.477 12.164 1 67.62 250 SER A O 1
ATOM 1978 N N . SER A 1 251 ? 48.25 8.516 13.133 1 75.06 251 SER A N 1
ATOM 1979 C CA . SER A 1 251 ? 49.062 8.625 11.922 1 75.06 251 SER A CA 1
ATOM 1980 C C . SER A 1 251 ? 48.5 7.758 10.805 1 75.06 251 SER A C 1
ATOM 1982 O O . SER A 1 251 ? 48.5 8.172 9.641 1 75.06 251 SER A O 1
ATOM 1984 N N . ILE A 1 252 ? 47.875 6.699 11.117 1 77.88 252 ILE A N 1
ATOM 1985 C CA . ILE A 1 252 ? 47.344 5.746 10.148 1 77.88 252 ILE A CA 1
ATOM 1986 C C . ILE A 1 252 ? 46.062 6.297 9.547 1 77.88 252 ILE A C 1
ATOM 1988 O O . ILE A 1 252 ? 45.812 6.18 8.336 1 77.88 252 ILE A O 1
ATOM 1992 N N . TYR A 1 253 ? 45.344 7.012 10.414 1 82.06 253 TYR A N 1
ATOM 1993 C CA . TYR A 1 253 ? 44.125 7.645 9.914 1 82.06 253 TYR A CA 1
ATOM 1994 C C . TYR A 1 253 ? 44.438 8.75 8.914 1 82.06 253 TYR A C 1
ATOM 1996 O O . TYR A 1 253 ? 43.781 8.891 7.895 1 82.06 253 TYR A O 1
ATOM 2004 N N . ASN A 1 254 ? 45.5 9.414 9.195 1 80.69 254 ASN A N 1
ATOM 2005 C CA . ASN A 1 254 ? 45.938 10.469 8.289 1 80.69 254 ASN A CA 1
ATOM 2006 C C . ASN A 1 254 ? 46.406 9.906 6.953 1 80.69 254 ASN A C 1
ATOM 2008 O O . ASN A 1 254 ? 46.156 10.5 5.902 1 80.69 254 ASN A O 1
ATOM 2012 N N . GLN A 1 255 ? 47 8.742 6.977 1 82.38 255 GLN A N 1
ATOM 2013 C CA . GLN A 1 255 ? 47.469 8.102 5.746 1 82.38 255 GLN A CA 1
ATOM 2014 C C . GLN A 1 255 ? 46.281 7.664 4.883 1 82.38 255 GLN A C 1
ATOM 2016 O O . GLN A 1 255 ? 46.312 7.844 3.662 1 82.38 255 GLN A O 1
ATOM 2021 N N . LEU A 1 256 ? 45.344 7.164 5.559 1 84.06 256 LEU A N 1
ATOM 2022 C CA . LEU A 1 256 ? 44.125 6.77 4.848 1 84.06 256 LEU A CA 1
ATOM 2023 C C . LEU A 1 256 ? 43.438 7.98 4.234 1 84.06 256 LEU A C 1
ATOM 2025 O O . LEU A 1 256 ? 43.031 7.949 3.068 1 84.06 256 LEU A O 1
ATOM 2029 N N . ALA A 1 257 ? 43.375 9.016 5.008 1 85.81 257 ALA A N 1
ATOM 2030 C CA . ALA A 1 257 ? 42.75 10.25 4.547 1 85.81 257 ALA A CA 1
ATOM 2031 C C . ALA A 1 257 ? 43.562 10.891 3.424 1 85.81 257 ALA A C 1
ATOM 2033 O O . ALA A 1 257 ? 43 11.359 2.432 1 85.81 257 ALA A O 1
ATOM 2034 N N . ASP A 1 258 ? 44.812 10.812 3.549 1 83.44 258 ASP A N 1
ATOM 2035 C CA . ASP A 1 258 ? 45.688 11.422 2.562 1 83.44 258 ASP A CA 1
ATOM 2036 C C . ASP A 1 258 ? 45.594 10.695 1.223 1 83.44 258 ASP A C 1
ATOM 2038 O O . ASP A 1 258 ? 45.656 11.32 0.164 1 83.44 258 ASP A O 1
ATOM 2042 N N . ALA A 1 259 ? 45.469 9.336 1.22 1 84.81 259 ALA A N 1
ATOM 2043 C CA . ALA A 1 259 ? 45.344 8.562 -0.008 1 84.81 259 ALA A CA 1
ATOM 2044 C C . ALA A 1 259 ? 44.062 8.945 -0.759 1 84.81 259 ALA A C 1
ATOM 2046 O O . ALA A 1 259 ? 44.094 9.07 -1.985 1 84.81 259 ALA A O 1
ATOM 2047 N N . ALA A 1 260 ? 43.062 9.172 -0.013 1 85.62 260 ALA A N 1
ATOM 2048 C CA . ALA A 1 260 ? 41.781 9.594 -0.614 1 85.62 260 ALA A CA 1
ATOM 2049 C C . ALA A 1 260 ? 41.906 11 -1.192 1 85.62 260 ALA A C 1
ATOM 2051 O O . ALA A 1 260 ? 41.438 11.258 -2.311 1 85.62 260 ALA A O 1
ATOM 2052 N N . VAL A 1 261 ? 42.531 11.906 -0.458 1 86.06 261 VAL A N 1
ATOM 2053 C CA . VAL A 1 261 ? 42.688 13.289 -0.889 1 86.06 261 VAL A CA 1
ATOM 2054 C C . VAL A 1 261 ? 43.594 13.344 -2.125 1 86.06 261 VAL A C 1
ATOM 2056 O O . VAL A 1 261 ? 43.344 14.109 -3.059 1 86.06 261 VAL A O 1
ATOM 2059 N N . ALA A 1 262 ? 44.562 12.508 -2.199 1 85.56 262 ALA A N 1
ATOM 2060 C CA . ALA A 1 262 ? 45.469 12.453 -3.348 1 85.56 262 ALA A CA 1
ATOM 2061 C C . ALA A 1 262 ? 44.719 12.031 -4.609 1 85.56 262 ALA A C 1
ATOM 2063 O O . ALA A 1 262 ? 44.938 12.594 -5.688 1 85.56 262 ALA A O 1
ATOM 2064 N N . MET A 1 263 ? 43.844 11.047 -4.492 1 86.81 263 MET A N 1
ATOM 2065 C CA . MET A 1 263 ? 43 10.641 -5.625 1 86.81 263 MET A CA 1
ATOM 2066 C C . MET A 1 263 ? 42.125 11.781 -6.082 1 86.81 263 MET A C 1
ATOM 2068 O O . MET A 1 263 ? 42 12.047 -7.281 1 86.81 263 MET A O 1
ATOM 2072 N N . GLN A 1 264 ? 41.531 12.469 -5.09 1 85.31 264 GLN A N 1
ATOM 2073 C CA . GLN A 1 264 ? 40.625 13.562 -5.383 1 85.31 264 GLN A CA 1
ATOM 2074 C C . GLN A 1 264 ? 41.312 14.703 -6.105 1 85.31 264 GLN A C 1
ATOM 2076 O O . GLN A 1 264 ? 40.812 15.227 -7.098 1 85.31 264 GLN A O 1
ATOM 2081 N N . GLU A 1 265 ? 42.438 15.016 -5.633 1 85.19 265 GLU A N 1
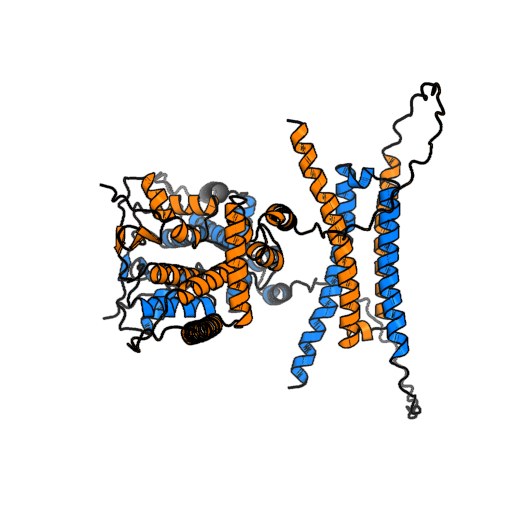ATOM 2082 C CA . GLU A 1 265 ? 43.25 16.094 -6.242 1 85.19 265 GLU A CA 1
ATOM 2083 C C . GLU A 1 265 ? 43.656 15.719 -7.66 1 85.19 265 GLU A C 1
ATOM 2085 O O . GLU A 1 265 ? 43.656 16.562 -8.555 1 85.19 265 GLU A O 1
ATOM 2090 N N . SER A 1 266 ? 44.031 14.461 -7.879 1 85.19 266 SER A N 1
ATOM 2091 C CA . SER A 1 266 ? 44.406 13.992 -9.211 1 85.19 266 SER A CA 1
ATOM 2092 C C . SER A 1 266 ? 43.219 14.094 -10.172 1 85.19 266 SER A C 1
ATOM 2094 O O . SER A 1 266 ? 43.375 14.57 -11.297 1 85.19 266 SER A O 1
ATOM 2096 N N . TRP A 1 267 ? 42.094 13.664 -9.734 1 85.94 267 TRP A N 1
ATOM 2097 C CA . TRP A 1 267 ? 40.875 13.719 -10.57 1 85.94 267 TRP A CA 1
ATOM 2098 C C . TRP A 1 267 ? 40.5 15.164 -10.875 1 85.94 267 TRP A C 1
ATOM 2100 O O . TRP A 1 267 ? 40.156 15.492 -12.008 1 85.94 267 TRP A O 1
ATOM 2110 N N . GLU A 1 268 ? 40.625 16.047 -9.898 1 85.31 268 GLU A N 1
ATOM 2111 C CA . GLU A 1 268 ? 40.281 17.453 -10.094 1 85.31 268 GLU A CA 1
ATOM 2112 C C . GLU A 1 268 ? 41.25 18.109 -11.086 1 85.31 268 GLU A C 1
ATOM 2114 O O . GLU A 1 268 ? 40.844 18.891 -11.938 1 85.31 268 GLU A O 1
ATOM 2119 N N . THR A 1 269 ? 42.469 17.797 -10.969 1 85.19 269 THR A N 1
ATOM 2120 C CA . THR A 1 269 ? 43.469 18.328 -11.891 1 85.19 269 THR A CA 1
ATOM 2121 C C . THR A 1 269 ? 43.188 17.859 -13.32 1 85.19 269 THR A C 1
ATOM 2123 O O . THR A 1 269 ? 43.281 18.656 -14.266 1 85.19 269 THR A O 1
ATOM 2126 N N . ILE A 1 270 ? 42.781 16.594 -13.484 1 83 270 ILE A N 1
ATOM 2127 C CA . ILE A 1 270 ? 42.531 16.031 -14.797 1 83 270 ILE A CA 1
ATOM 2128 C C . ILE A 1 270 ? 41.281 16.688 -15.398 1 83 270 ILE A C 1
ATOM 2130 O O . ILE A 1 270 ? 41.281 17.047 -16.578 1 83 270 ILE A O 1
ATOM 2134 N N . PHE A 1 271 ? 40.25 16.922 -14.57 1 84.5 271 PHE A N 1
ATOM 2135 C CA . PHE A 1 271 ? 39.031 17.562 -15.047 1 84.5 271 PHE A CA 1
ATOM 2136 C C . PHE A 1 271 ? 39.281 19.016 -15.414 1 84.5 271 PHE A C 1
ATOM 2138 O O . PHE A 1 271 ? 38.656 19.531 -16.359 1 84.5 271 PHE A O 1
ATOM 2145 N N . LYS A 1 272 ? 40.125 19.688 -14.664 1 83.19 272 LYS A N 1
ATOM 2146 C CA . LYS A 1 272 ? 40.469 21.078 -14.969 1 83.19 272 LYS A CA 1
ATOM 2147 C C . LYS A 1 272 ? 41.25 21.156 -16.281 1 83.19 272 LYS A C 1
ATOM 2149 O O . LYS A 1 272 ? 41.062 22.109 -17.062 1 83.19 272 LYS A O 1
ATOM 2154 N N . GLN A 1 273 ? 42.062 20.172 -16.594 1 81.31 273 GLN A N 1
ATOM 2155 C CA . GLN A 1 273 ? 42.906 20.156 -17.797 1 81.31 273 GLN A CA 1
ATOM 2156 C C . GLN A 1 273 ? 42.094 19.703 -19.016 1 81.31 273 GLN A C 1
ATOM 2158 O O . GLN A 1 273 ? 42.344 20.156 -20.141 1 81.31 273 GLN A O 1
ATOM 2163 N N . THR A 1 274 ? 41.219 18.797 -18.781 1 80.19 274 THR A N 1
ATOM 2164 C CA . THR A 1 274 ? 40.375 18.266 -19.859 1 80.19 274 THR A CA 1
ATOM 2165 C C . THR A 1 274 ? 38.906 18.359 -19.5 1 80.19 274 THR A C 1
ATOM 2167 O O . THR A 1 274 ? 38.281 17.344 -19.141 1 80.19 274 THR A O 1
ATOM 2170 N N . PRO A 1 275 ? 38.281 19.562 -19.641 1 78.81 275 PRO A N 1
ATOM 2171 C CA . PRO A 1 275 ? 36.875 19.766 -19.234 1 78.81 275 PRO A CA 1
ATOM 2172 C C . PRO A 1 275 ? 35.906 19 -20.109 1 78.81 275 PRO A C 1
ATOM 2174 O O . PRO A 1 275 ? 34.75 18.781 -19.734 1 78.81 275 PRO A O 1
ATOM 2177 N N . THR A 1 276 ? 36.344 18.531 -21.266 1 76.44 276 THR A N 1
ATOM 2178 C CA . THR A 1 276 ? 35.469 17.781 -22.172 1 76.44 276 THR A CA 1
ATOM 2179 C C . THR A 1 276 ? 35.031 16.469 -21.531 1 76.44 276 THR A C 1
ATOM 2181 O O . THR A 1 276 ? 34.062 15.867 -21.969 1 76.44 276 THR A O 1
ATOM 2184 N N . LEU A 1 277 ? 35.719 15.992 -20.562 1 79.25 277 LEU A N 1
ATOM 2185 C CA . LEU A 1 277 ? 35.406 14.75 -19.875 1 79.25 277 LEU A CA 1
ATOM 2186 C C . LEU A 1 277 ? 34.062 14.859 -19.141 1 79.25 277 LEU A C 1
ATOM 2188 O O . LEU A 1 277 ? 33.406 13.859 -18.922 1 79.25 277 LEU A O 1
ATOM 2192 N N . LEU A 1 278 ? 33.781 16.125 -18.781 1 77.19 278 LEU A N 1
ATOM 2193 C CA . LEU A 1 278 ? 32.562 16.359 -18.031 1 77.19 278 LEU A CA 1
ATOM 2194 C C . LEU A 1 278 ? 31.438 16.828 -18.953 1 77.19 278 LEU A C 1
ATOM 2196 O O . LEU A 1 278 ? 30.266 16.844 -18.547 1 77.19 278 LEU A O 1
ATOM 2200 N N . THR A 1 279 ? 31.812 17.219 -20.203 1 75 279 THR A N 1
ATOM 2201 C CA . THR A 1 279 ? 30.828 17.828 -21.094 1 75 279 THR A CA 1
ATOM 2202 C C . THR A 1 279 ? 30.5 16.906 -22.266 1 75 279 THR A C 1
ATOM 2204 O O . THR A 1 279 ? 29.359 16.875 -22.719 1 75 279 THR A O 1
ATOM 2207 N N . SER A 1 280 ? 31.469 16.172 -22.766 1 74.06 280 SER A N 1
ATOM 2208 C CA . SER A 1 280 ? 31.234 15.258 -23.891 1 74.06 280 SER A CA 1
ATOM 2209 C C . SER A 1 280 ? 30.547 13.977 -23.422 1 74.06 280 SER A C 1
ATOM 2211 O O . SER A 1 280 ? 30.922 13.406 -22.391 1 74.06 280 SER A O 1
ATOM 2213 N N . TRP A 1 281 ? 29.484 13.609 -24.125 1 74.31 281 TRP A N 1
ATOM 2214 C CA . TRP A 1 281 ? 28.672 12.453 -23.766 1 74.31 281 TRP A CA 1
ATOM 2215 C C . TRP A 1 281 ? 29.5 11.18 -23.75 1 74.31 281 TRP A C 1
ATOM 2217 O O . TRP A 1 281 ? 29.406 10.383 -22.812 1 74.31 281 TRP A O 1
ATOM 2227 N N . GLU A 1 282 ? 30.281 11.008 -24.719 1 73.25 282 GLU A N 1
ATOM 2228 C CA . GLU A 1 282 ? 31.062 9.773 -24.828 1 73.25 282 GLU A CA 1
ATOM 2229 C C . GLU A 1 282 ? 32.125 9.688 -23.734 1 73.25 282 GLU A C 1
ATOM 2231 O O . GLU A 1 282 ? 32.344 8.617 -23.156 1 73.25 282 GLU A O 1
ATOM 2236 N N . GLN A 1 283 ? 32.656 10.805 -23.422 1 78.62 283 GLN A N 1
ATOM 2237 C CA . GLN A 1 283 ? 33.719 10.82 -22.422 1 78.62 283 GLN A CA 1
ATOM 2238 C C . GLN A 1 283 ? 33.156 10.719 -21 1 78.62 283 GLN A C 1
ATOM 2240 O O . GLN A 1 283 ? 33.75 10.062 -20.141 1 78.62 283 GLN A O 1
ATOM 2245 N N . ARG A 1 284 ? 32.031 11.148 -20.844 1 78.5 284 ARG A N 1
ATOM 2246 C CA . ARG A 1 284 ? 31.344 11.062 -19.562 1 78.5 284 ARG A CA 1
ATOM 2247 C C . ARG A 1 284 ? 30.984 9.617 -19.234 1 78.5 284 ARG A C 1
ATOM 2249 O O . ARG A 1 284 ? 31.094 9.195 -18.078 1 78.5 284 ARG A O 1
ATOM 2256 N N . LYS A 1 285 ? 30.578 8.992 -20.266 1 80.12 285 LYS A N 1
ATOM 2257 C CA . LYS A 1 285 ? 30.25 7.586 -20.062 1 80.12 285 LYS A CA 1
ATOM 2258 C C . LYS A 1 285 ? 31.469 6.785 -19.609 1 80.12 285 LYS A C 1
ATOM 2260 O O . LYS A 1 285 ? 31.344 5.914 -18.734 1 80.12 285 LYS A O 1
ATOM 2265 N N . ALA A 1 286 ? 32.531 7.156 -20.125 1 80.31 286 ALA A N 1
ATOM 2266 C CA . ALA A 1 286 ? 33.781 6.465 -19.781 1 80.31 286 ALA A CA 1
ATOM 2267 C C . ALA A 1 286 ? 34.188 6.809 -18.359 1 80.31 286 ALA A C 1
ATOM 2269 O O . ALA A 1 286 ? 34.625 5.93 -17.594 1 80.31 286 ALA A O 1
ATOM 2270 N N . VAL A 1 287 ? 34 8.016 -17.938 1 81.44 287 VAL A N 1
ATOM 2271 C CA . VAL A 1 287 ? 34.344 8.477 -16.594 1 81.44 287 VAL A CA 1
ATOM 2272 C C . VAL A 1 287 ? 33.375 7.848 -15.586 1 81.44 287 VAL A C 1
ATOM 2274 O O . VAL A 1 287 ? 33.781 7.422 -14.508 1 81.44 287 VAL A O 1
ATOM 2277 N N . GLN A 1 288 ? 32.219 7.711 -16.047 1 82 288 GLN A N 1
ATOM 2278 C CA . GLN A 1 288 ? 31.203 7.098 -15.203 1 82 288 GLN A CA 1
ATOM 2279 C C . GLN A 1 288 ? 31.516 5.629 -14.953 1 82 288 GLN A C 1
ATOM 2281 O O . GLN A 1 288 ? 31.328 5.133 -13.836 1 82 288 GLN A O 1
ATOM 2286 N N . ALA A 1 289 ? 31.984 5.027 -15.922 1 81.69 289 ALA A N 1
ATOM 2287 C CA . ALA A 1 289 ? 32.344 3.617 -15.789 1 81.69 289 ALA A CA 1
ATOM 2288 C C . ALA A 1 289 ? 33.5 3.439 -14.805 1 81.69 289 ALA A C 1
ATOM 2290 O O . ALA A 1 289 ? 33.5 2.508 -13.992 1 81.6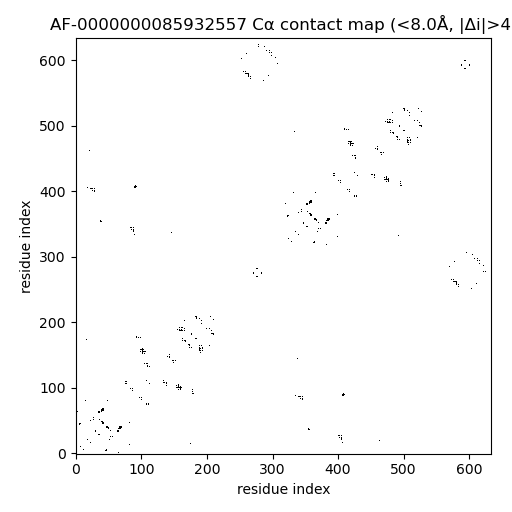9 289 ALA A O 1
ATOM 2291 N N . ILE A 1 290 ? 34.469 4.344 -14.844 1 80.62 290 ILE A N 1
ATOM 2292 C CA . ILE A 1 290 ? 35.594 4.312 -13.938 1 80.62 290 ILE A CA 1
ATOM 2293 C C . ILE A 1 290 ? 35.156 4.613 -12.516 1 80.62 290 ILE A C 1
ATOM 2295 O O . ILE A 1 290 ? 35.562 3.947 -11.562 1 80.62 290 ILE A O 1
ATOM 2299 N N . LEU A 1 291 ? 34.25 5.531 -12.383 1 84.25 291 LEU A N 1
ATOM 2300 C CA . LEU A 1 291 ? 33.688 5.914 -11.094 1 84.25 291 LEU A CA 1
ATOM 2301 C C . LEU A 1 291 ? 32.906 4.762 -10.477 1 84.25 291 LEU A C 1
ATOM 2303 O O . LEU A 1 291 ? 33.031 4.484 -9.281 1 84.25 291 LEU A O 1
ATOM 2307 N N . GLU A 1 292 ? 32.219 4.059 -11.297 1 82.44 292 GLU A N 1
ATOM 2308 C CA . GLU A 1 292 ? 31.406 2.953 -10.812 1 82.44 292 GLU A CA 1
ATOM 2309 C C . GLU A 1 292 ? 32.281 1.801 -10.312 1 82.44 292 GLU A C 1
ATOM 2311 O O . GLU A 1 292 ? 31.953 1.184 -9.289 1 82.44 292 GLU A O 1
ATOM 2316 N N . LYS A 1 293 ? 33.312 1.562 -10.969 1 81.12 293 LYS A N 1
ATOM 2317 C CA . LYS A 1 293 ? 34.25 0.53 -10.539 1 81.12 293 LYS A CA 1
ATOM 2318 C C . LYS A 1 293 ? 34.875 0.879 -9.188 1 81.12 293 LYS A C 1
ATOM 2320 O O . LYS A 1 293 ? 35.031 0.008 -8.336 1 81.12 293 LYS A O 1
ATOM 2325 N N . HIS A 1 294 ? 35.188 2.135 -8.992 1 84.75 294 HIS A N 1
ATOM 2326 C CA . HIS A 1 294 ? 35.781 2.607 -7.738 1 84.75 294 HIS A CA 1
ATOM 2327 C C . HIS A 1 294 ? 34.75 2.592 -6.613 1 84.75 294 HIS A C 1
ATOM 2329 O O . HIS A 1 294 ? 35.062 2.188 -5.488 1 84.75 294 HIS A O 1
ATOM 2335 N N . LEU A 1 295 ? 33.625 2.957 -6.938 1 82.12 295 LEU A N 1
ATOM 2336 C CA . LEU A 1 295 ? 32.562 2.965 -5.945 1 82.12 295 LEU A CA 1
ATOM 2337 C C . LEU A 1 295 ? 32.219 1.548 -5.492 1 82.12 295 LEU A C 1
ATOM 2339 O O . LEU A 1 295 ? 31.922 1.322 -4.316 1 82.12 295 LEU A O 1
ATOM 2343 N N . ALA A 1 296 ? 32.312 0.601 -6.328 1 80.12 296 ALA A N 1
ATOM 2344 C CA . ALA A 1 296 ? 32.125 -0.804 -5.988 1 80.12 296 ALA A CA 1
ATOM 2345 C C . ALA A 1 296 ? 33.156 -1.282 -4.969 1 80.12 296 ALA A C 1
ATOM 2347 O O . ALA A 1 296 ? 32.812 -1.996 -4.023 1 80.12 296 ALA A O 1
ATOM 2348 N N . TYR A 1 297 ? 34.375 -0.89 -5.133 1 82.81 297 TYR A N 1
ATOM 2349 C CA . TYR A 1 297 ? 35.438 -1.217 -4.188 1 82.81 297 TYR A CA 1
ATOM 2350 C C . TYR A 1 297 ? 35.156 -0.621 -2.814 1 82.81 297 TYR A C 1
ATOM 2352 O O . TYR A 1 297 ? 35.281 -1.302 -1.794 1 82.81 297 TYR A O 1
ATOM 2360 N N . LEU A 1 298 ? 34.719 0.613 -2.826 1 81.69 298 LEU A N 1
ATOM 2361 C CA . LEU A 1 298 ? 34.469 1.313 -1.572 1 81.69 298 LEU A CA 1
ATOM 2362 C C . LEU A 1 298 ? 33.25 0.734 -0.862 1 81.69 298 LEU A C 1
ATOM 2364 O O . LEU A 1 298 ? 33.219 0.659 0.368 1 81.69 298 LEU A O 1
ATOM 2368 N N . ALA A 1 299 ? 32.344 0.31 -1.574 1 78.88 299 ALA A N 1
ATOM 2369 C CA . ALA A 1 299 ? 31.141 -0.331 -1.017 1 78.88 299 ALA A CA 1
ATOM 2370 C C . ALA A 1 299 ? 31.5 -1.651 -0.34 1 78.88 299 ALA A C 1
ATOM 2372 O O . ALA A 1 299 ? 31 -1.948 0.751 1 78.88 299 ALA A O 1
ATOM 2373 N N . ALA A 1 300 ? 32.375 -2.383 -0.906 1 76.19 300 ALA A N 1
ATOM 2374 C CA . ALA A 1 300 ? 32.844 -3.637 -0.334 1 76.19 300 ALA A CA 1
ATOM 2375 C C . ALA A 1 300 ? 33.594 -3.391 0.971 1 76.19 300 ALA A C 1
ATOM 2377 O O . ALA A 1 300 ? 33.438 -4.129 1.943 1 76.19 300 ALA A O 1
ATOM 2378 N N . LEU A 1 301 ? 34.375 -2.371 0.945 1 77.81 301 LEU A N 1
ATOM 2379 C CA . LEU A 1 301 ? 35.125 -2 2.141 1 77.81 301 LEU A CA 1
ATOM 2380 C C . LEU A 1 301 ? 34.188 -1.543 3.252 1 77.81 301 LEU A C 1
ATOM 2382 O O . LEU A 1 301 ? 34.344 -1.918 4.414 1 77.81 301 LEU A O 1
ATOM 2386 N N . GLY A 1 302 ? 33.188 -0.75 2.967 1 76.06 302 GLY A N 1
ATOM 2387 C CA . GLY A 1 302 ? 32.219 -0.291 3.934 1 76.06 302 GLY A CA 1
ATOM 2388 C C . GLY A 1 302 ? 31.422 -1.423 4.574 1 76.06 302 GLY A C 1
ATOM 2389 O O . GLY A 1 302 ? 31.156 -1.398 5.777 1 76.06 302 GLY A O 1
ATOM 2390 N N . PHE A 1 303 ? 31.141 -2.391 3.848 1 72.06 303 PHE A N 1
ATOM 2391 C CA . PHE A 1 303 ? 30.438 -3.574 4.324 1 72.06 303 PHE A CA 1
ATOM 2392 C C . PHE A 1 303 ? 31.297 -4.371 5.289 1 72.06 303 PHE A C 1
ATOM 2394 O O . PHE A 1 303 ? 30.828 -4.828 6.328 1 72.06 303 PHE A O 1
ATOM 2401 N N . SER A 1 304 ? 32.531 -4.582 5.07 1 69.94 304 SER A N 1
ATOM 2402 C CA . SER A 1 304 ? 33.469 -5.293 5.934 1 69.94 304 SER A CA 1
ATOM 2403 C C . SER A 1 304 ? 33.625 -4.574 7.262 1 69.94 304 SER A C 1
ATOM 2405 O O . SER A 1 304 ? 33.812 -5.211 8.305 1 69.94 304 SER A O 1
ATOM 2407 N N . LEU A 1 305 ? 33.5 -3.311 7.164 1 69.06 305 LEU A N 1
ATOM 2408 C CA . LEU A 1 305 ? 33.656 -2.512 8.375 1 69.06 305 LEU A CA 1
ATOM 2409 C C . LEU A 1 305 ? 32.406 -2.592 9.25 1 69.06 305 LEU A C 1
ATOM 2411 O O . LEU A 1 305 ? 32.5 -2.502 10.477 1 69.06 305 LEU A O 1
ATOM 2415 N N . SER A 1 306 ? 31.188 -2.797 8.703 1 63.69 306 SER A N 1
ATOM 2416 C CA . SER A 1 306 ? 29.922 -2.848 9.438 1 63.69 306 SER A CA 1
ATOM 2417 C C . SER A 1 306 ? 29.656 -4.25 9.977 1 63.69 306 SER A C 1
ATOM 2419 O O . SER A 1 306 ? 29.047 -4.406 11.039 1 63.69 306 SER A O 1
ATOM 2421 N N . GLU A 1 307 ? 29.797 -5.359 9.414 1 56.56 307 GLU A N 1
ATOM 2422 C CA . GLU A 1 307 ? 29.5 -6.738 9.789 1 56.56 307 GLU A CA 1
ATOM 2423 C C . GLU A 1 307 ? 30.25 -7.137 11.055 1 56.56 307 GLU A C 1
ATOM 2425 O O . GLU A 1 307 ? 29.734 -7.883 11.883 1 56.56 307 GLU A O 1
ATOM 2430 N N . VAL A 1 308 ? 31.438 -6.762 11.359 1 50.22 308 VAL A N 1
ATOM 2431 C CA . VAL A 1 308 ? 32.156 -7.172 12.562 1 50.22 308 VAL A CA 1
ATOM 2432 C C . VAL A 1 308 ? 31.547 -6.512 13.789 1 50.22 308 VAL A C 1
ATOM 2434 O O . VAL A 1 308 ? 31.562 -7.078 14.883 1 50.22 308 VAL A O 1
ATOM 2437 N N . LEU A 1 309 ? 30.812 -5.562 13.672 1 47.66 309 LEU A N 1
ATOM 2438 C CA . LEU A 1 309 ? 30.172 -4.934 14.82 1 47.66 309 LEU A CA 1
ATOM 2439 C C . LEU A 1 309 ? 29.047 -5.809 15.367 1 47.66 309 LEU A C 1
ATOM 2441 O O . LEU A 1 309 ? 28.828 -5.84 16.578 1 47.66 309 LEU A O 1
ATOM 2445 N N . GLY A 1 310 ? 28.312 -6.504 14.625 1 43.56 310 GLY A N 1
ATOM 2446 C CA . GLY A 1 310 ? 27.219 -7.336 15.078 1 43.56 310 GLY A CA 1
ATOM 2447 C C . GLY A 1 310 ? 27.672 -8.562 15.836 1 43.56 310 GLY A C 1
ATOM 2448 O O . GLY A 1 310 ? 26.984 -9.031 16.75 1 43.56 310 GLY A O 1
ATOM 2449 N N . SER A 1 311 ? 28.719 -9.125 15.523 1 43.19 311 SER A N 1
ATOM 2450 C CA . SER A 1 311 ? 29.094 -10.383 16.156 1 43.19 311 SER A CA 1
ATOM 2451 C C . SER A 1 311 ? 29.609 -10.148 17.578 1 43.19 311 SER A C 1
ATOM 2453 O O . SER A 1 311 ? 29.453 -11.008 18.453 1 43.19 311 SER A O 1
ATOM 2455 N N . GLU A 1 312 ? 30.234 -9.133 17.922 1 43.31 312 GLU A N 1
ATOM 2456 C CA . GLU A 1 312 ? 30.797 -8.977 19.266 1 43.31 312 GLU A CA 1
ATOM 2457 C C . GLU A 1 312 ? 29.734 -8.586 20.266 1 43.31 312 GLU A C 1
ATOM 2459 O O . GLU A 1 312 ? 29.906 -8.75 21.484 1 43.31 312 GLU A O 1
ATOM 2464 N N . GLN A 1 313 ? 28.656 -7.953 19.828 1 41.78 313 GLN A N 1
ATOM 2465 C CA . GLN A 1 313 ? 27.688 -7.621 20.859 1 41.78 313 GLN A CA 1
ATOM 2466 C C . GLN A 1 313 ? 27.016 -8.875 21.406 1 41.78 313 GLN A C 1
ATOM 2468 O O . GLN A 1 313 ? 26.438 -8.859 22.5 1 41.78 313 GLN A O 1
ATOM 2473 N N . GLU A 1 314 ? 26.984 -9.961 20.734 1 39.25 314 GLU A N 1
ATOM 2474 C CA . GLU A 1 314 ? 26.312 -11.141 21.266 1 39.25 314 GLU A CA 1
ATOM 2475 C C . GLU A 1 314 ? 27.203 -11.844 22.297 1 39.25 314 GLU A C 1
ATOM 2477 O O . GLU A 1 314 ? 26.719 -12.664 23.078 1 39.25 314 GLU A O 1
ATOM 2482 N N . GLN A 1 315 ? 28.453 -11.703 22.297 1 37.56 315 GLN A N 1
ATOM 2483 C CA . GLN A 1 315 ? 29.156 -12.516 23.266 1 37.56 315 GLN A CA 1
ATOM 2484 C C . GLN A 1 315 ? 29.125 -11.867 24.656 1 37.56 315 GLN A C 1
ATOM 2486 O O . GLN A 1 315 ? 29.547 -12.477 25.641 1 37.56 315 GLN A O 1
ATOM 2491 N N . SER A 1 316 ? 29.031 -10.594 24.734 1 34.34 316 SER A N 1
ATOM 2492 C CA . SER A 1 316 ? 29.047 -10.109 26.109 1 34.34 316 SER A CA 1
ATOM 2493 C C . SER A 1 316 ? 27.703 -10.281 26.781 1 34.34 316 SER A C 1
ATOM 2495 O O . SER A 1 316 ? 27.484 -9.805 27.891 1 34.34 316 SER A O 1
ATOM 2497 N N . ALA A 1 317 ? 26.641 -10.93 26.188 1 29.05 317 ALA A N 1
ATOM 2498 C CA . ALA A 1 317 ? 25.578 -11.328 27.094 1 29.05 317 ALA A CA 1
ATOM 2499 C C . ALA A 1 317 ? 25.781 -12.75 27.609 1 29.05 317 ALA A C 1
ATOM 2501 O O . ALA A 1 317 ? 26.203 -13.633 26.844 1 29.05 317 ALA A O 1
ATOM 2502 N N . MET B 1 1 ? -29.047 7.879 -10.727 1 42.88 1 MET B N 1
ATOM 2503 C CA . MET B 1 1 ? -28.531 9.227 -10.539 1 42.88 1 MET B CA 1
ATOM 2504 C C . MET B 1 1 ? -27.234 9.211 -9.727 1 42.88 1 MET B C 1
ATOM 2506 O O . MET B 1 1 ? -27.203 8.648 -8.633 1 42.88 1 MET B O 1
ATOM 2510 N N . THR B 1 2 ? -26.109 9.18 -10.352 1 57.25 2 THR B N 1
ATOM 2511 C CA . THR B 1 2 ? -24.812 9.086 -9.68 1 57.25 2 THR B CA 1
ATOM 2512 C C . THR B 1 2 ? -24.719 10.117 -8.562 1 57.25 2 THR B C 1
ATOM 2514 O O . THR B 1 2 ? -25.016 11.297 -8.773 1 57.25 2 THR B O 1
ATOM 2517 N N . GLN B 1 3 ? -25.109 9.734 -7.297 1 68.69 3 GLN B N 1
ATOM 2518 C CA . GLN B 1 3 ? -24.984 10.633 -6.152 1 68.69 3 GLN B CA 1
ATOM 2519 C C . GLN B 1 3 ? -23.688 11.438 -6.227 1 68.69 3 GLN B C 1
ATOM 2521 O O . GLN B 1 3 ? -22.625 10.891 -6.516 1 68.69 3 GLN B O 1
ATOM 2526 N N . THR B 1 4 ? -23.906 12.703 -6.43 1 87.69 4 THR B N 1
ATOM 2527 C CA . THR B 1 4 ? -22.766 13.617 -6.496 1 87.69 4 THR B CA 1
ATOM 2528 C C . THR B 1 4 ? -22.156 13.82 -5.113 1 87.69 4 THR B C 1
ATOM 2530 O O . THR B 1 4 ? -22.828 14.25 -4.184 1 87.69 4 THR B O 1
ATOM 2533 N N . LEU B 1 5 ? -21.062 13.281 -4.91 1 94.94 5 LEU B N 1
ATOM 2534 C CA . LEU B 1 5 ? -20.328 13.406 -3.65 1 94.94 5 LEU B CA 1
ATOM 2535 C C . LEU B 1 5 ? -19.391 14.602 -3.684 1 94.94 5 LEU B C 1
ATOM 2537 O O . LEU B 1 5 ? -18.922 15.008 -4.754 1 94.94 5 LEU B O 1
ATOM 2541 N N . HIS B 1 6 ? -19.203 15.227 -2.529 1 96.62 6 HIS B N 1
ATOM 2542 C CA . HIS B 1 6 ? -18.328 16.375 -2.396 1 96.62 6 HIS B CA 1
ATOM 2543 C C . HIS B 1 6 ? -16.891 15.945 -2.088 1 96.62 6 HIS B C 1
ATOM 2545 O O . HIS B 1 6 ? -16.672 15 -1.327 1 96.62 6 HIS B O 1
ATOM 2551 N N . ILE B 1 7 ? -15.945 16.656 -2.701 1 96.31 7 ILE B N 1
ATOM 2552 C CA . ILE B 1 7 ? -14.531 16.406 -2.439 1 96.31 7 ILE B CA 1
ATOM 2553 C C . ILE B 1 7 ? -13.945 17.547 -1.604 1 96.31 7 ILE B C 1
ATOM 2555 O O . ILE B 1 7 ? -14 18.703 -2.006 1 96.31 7 ILE B O 1
ATOM 2559 N N . ASP B 1 8 ? -13.492 17.25 -0.449 1 96.38 8 ASP B N 1
ATOM 2560 C CA . ASP B 1 8 ? -12.75 18.188 0.383 1 96.38 8 ASP B CA 1
ATOM 2561 C C . ASP B 1 8 ? -11.25 18.109 0.103 1 96.38 8 ASP B C 1
ATOM 2563 O O . ASP B 1 8 ? -10.641 17.047 0.29 1 96.38 8 ASP B O 1
ATOM 2567 N N . PRO B 1 9 ? -10.688 19.188 -0.321 1 92.5 9 PRO B N 1
ATOM 2568 C CA . PRO B 1 9 ? -9.266 19.156 -0.698 1 92.5 9 PRO B CA 1
ATOM 2569 C C . PRO B 1 9 ? -8.359 18.719 0.453 1 92.5 9 PRO B C 1
ATOM 2571 O O . PRO B 1 9 ? -7.336 18.078 0.227 1 92.5 9 PRO B O 1
ATOM 2574 N N . GLU B 1 10 ? -8.672 19.062 1.603 1 92.19 10 GLU B N 1
ATOM 2575 C CA . GLU B 1 10 ? -7.844 18.688 2.748 1 92.19 10 GLU B CA 1
ATOM 2576 C C . GLU B 1 10 ? -7.934 17.203 3.021 1 92.19 10 GLU B C 1
ATOM 2578 O O . GLU B 1 10 ? -6.922 16.547 3.318 1 92.19 10 GLU B O 1
ATOM 2583 N N . PHE B 1 11 ? -9.195 16.625 2.949 1 96.25 11 PHE B N 1
ATOM 2584 C CA . PHE B 1 11 ? -9.359 15.188 3.111 1 96.25 11 PHE B CA 1
ATOM 2585 C C . PHE B 1 11 ? -8.578 14.43 2.045 1 96.25 11 PHE B C 1
ATOM 2587 O O . PHE B 1 11 ? -7.852 13.484 2.355 1 96.25 11 PHE B O 1
ATOM 2594 N N . LYS B 1 12 ? -8.711 14.906 0.87 1 93.94 12 LYS B N 1
ATOM 2595 C CA . LYS B 1 12 ? -8.055 14.258 -0.262 1 93.94 12 LYS B CA 1
ATOM 2596 C C . LYS B 1 12 ? -6.531 14.344 -0.138 1 93.94 12 LYS B C 1
ATOM 2598 O O . LYS B 1 12 ? -5.82 13.398 -0.494 1 93.94 12 LYS B O 1
ATOM 2603 N N . ALA B 1 13 ? -6.035 15.359 0.439 1 88.81 13 ALA B N 1
ATOM 2604 C CA . ALA B 1 13 ? -4.602 15.617 0.535 1 88.81 13 ALA B CA 1
ATOM 2605 C C . ALA B 1 13 ? -3.941 14.664 1.53 1 88.81 13 ALA B C 1
ATOM 2607 O O . ALA B 1 13 ? -2.721 14.484 1.507 1 88.81 13 ALA B O 1
ATOM 2608 N N . GLN B 1 14 ? -4.684 14.109 2.434 1 91 14 GLN B N 1
ATOM 2609 C CA . GLN B 1 14 ? -4.133 13.195 3.43 1 91 14 GLN B CA 1
ATOM 2610 C C . GLN B 1 14 ? -3.861 11.82 2.822 1 91 14 GLN B C 1
ATOM 2612 O O . GLN B 1 14 ? -3.168 11 3.424 1 91 14 GLN B O 1
ATOM 2617 N N . ILE B 1 15 ? -4.395 11.586 1.679 1 89.56 15 ILE B N 1
ATOM 2618 C CA . ILE B 1 15 ? -4.281 10.281 1.041 1 89.56 15 ILE B CA 1
ATOM 2619 C C . ILE B 1 15 ? -3.189 10.32 -0.027 1 89.56 15 ILE B C 1
ATOM 2621 O O . ILE B 1 15 ? -3.252 11.125 -0.957 1 89.56 15 ILE B O 1
ATOM 2625 N N . PRO B 1 16 ? -2.344 9.516 0.12 1 80.06 16 PRO B N 1
ATOM 2626 C CA . PRO B 1 16 ? -1.3 9.477 -0.907 1 80.06 16 PRO B CA 1
ATOM 2627 C C . PRO B 1 16 ? -1.854 9.195 -2.303 1 80.06 16 PRO B C 1
ATOM 2629 O O . PRO B 1 16 ? -2.656 8.273 -2.48 1 80.06 16 PRO B O 1
ATOM 2632 N N . PRO B 1 17 ? -1.424 10 -3.199 1 78.31 17 PRO B N 1
ATOM 2633 C CA . PRO B 1 17 ? -1.94 9.82 -4.559 1 78.31 17 PRO B CA 1
ATOM 2634 C C . PRO B 1 17 ? -1.422 8.547 -5.223 1 78.31 17 PRO B C 1
ATOM 2636 O O . PRO B 1 17 ? -0.335 8.07 -4.883 1 78.31 17 PRO B O 1
ATOM 2639 N N . LEU B 1 18 ? -2.186 8.062 -6.16 1 86.06 18 LEU B N 1
ATOM 2640 C CA . LEU B 1 18 ? -1.769 6.914 -6.961 1 86.06 18 LEU B CA 1
ATOM 2641 C C . LEU B 1 18 ? -0.88 7.352 -8.117 1 86.06 18 LEU B C 1
ATOM 2643 O O . LEU B 1 18 ? -1.077 8.43 -8.688 1 86.06 18 LEU B O 1
ATOM 2647 N N . THR B 1 19 ? 0.044 6.488 -8.414 1 83.62 19 THR B N 1
ATOM 2648 C CA . THR B 1 19 ? 0.739 6.695 -9.68 1 83.62 19 THR B CA 1
ATOM 2649 C C . THR B 1 19 ? -0.204 6.465 -10.852 1 83.62 19 THR B C 1
ATOM 2651 O O . THR B 1 19 ? -1.299 5.926 -10.688 1 83.62 19 THR B O 1
ATOM 2654 N N . GLN B 1 20 ? 0.215 6.895 -12.008 1 85.19 20 GLN B N 1
ATOM 2655 C CA . GLN B 1 20 ? -0.6 6.695 -13.203 1 85.19 20 GLN B CA 1
ATOM 2656 C C . GLN B 1 20 ? -0.844 5.211 -13.461 1 85.19 20 GLN B C 1
ATOM 2658 O O . GLN B 1 20 ? -1.951 4.812 -13.828 1 85.19 20 GLN B O 1
ATOM 2663 N N . ASP B 1 21 ? 0.184 4.434 -13.266 1 86.31 21 ASP B N 1
ATOM 2664 C CA . ASP B 1 21 ? 0.07 2.996 -13.492 1 86.31 21 ASP B CA 1
ATOM 2665 C C . ASP B 1 21 ? -0.874 2.355 -12.477 1 86.31 21 ASP B C 1
ATOM 2667 O O . ASP B 1 21 ? -1.688 1.5 -12.828 1 86.31 21 ASP B O 1
ATOM 2671 N N . GLU B 1 22 ? -0.761 2.746 -11.242 1 88.75 22 GLU B N 1
ATOM 2672 C CA . GLU B 1 22 ? -1.644 2.23 -10.203 1 88.75 22 GLU B CA 1
ATOM 2673 C C . GLU B 1 22 ? -3.098 2.6 -10.477 1 88.75 22 GLU B C 1
ATOM 2675 O O . GLU B 1 22 ? -3.994 1.768 -10.328 1 88.75 22 GLU B O 1
ATOM 2680 N N . ARG B 1 23 ? -3.285 3.777 -10.922 1 91.56 23 ARG B N 1
ATOM 2681 C CA . ARG B 1 23 ? -4.629 4.266 -11.227 1 91.56 23 ARG B CA 1
ATOM 2682 C C . ARG B 1 23 ? -5.238 3.492 -12.391 1 91.56 23 ARG B C 1
ATOM 2684 O O . ARG B 1 23 ? -6.406 3.104 -12.344 1 91.56 23 ARG B O 1
ATOM 2691 N N . LYS B 1 24 ? -4.48 3.316 -13.383 1 92.12 24 LYS B N 1
ATOM 2692 C CA . LYS B 1 24 ? -4.945 2.58 -14.555 1 92.12 24 LYS B CA 1
ATOM 2693 C C . LYS B 1 24 ? -5.324 1.147 -14.188 1 92.12 24 LYS B C 1
ATOM 2695 O O . LYS B 1 24 ? -6.352 0.637 -14.633 1 92.12 24 LYS B O 1
ATOM 2700 N N . GLN B 1 25 ? -4.488 0.593 -13.438 1 93.31 25 GLN B N 1
ATOM 2701 C CA . GLN B 1 25 ? -4.777 -0.775 -13.016 1 93.31 25 GLN B CA 1
ATOM 2702 C C . GLN B 1 25 ? -6.039 -0.834 -12.164 1 93.31 25 GLN B C 1
ATOM 2704 O O . GLN B 1 25 ? -6.852 -1.749 -12.312 1 93.31 25 GLN B O 1
ATOM 2709 N N . LEU B 1 26 ? -6.219 0.075 -11.266 1 94.62 26 LEU B N 1
ATOM 2710 C CA . LEU B 1 26 ? -7.43 0.144 -10.461 1 94.62 26 LEU B CA 1
ATOM 2711 C C . LEU B 1 26 ? -8.664 0.281 -11.344 1 94.62 26 LEU B C 1
ATOM 2713 O O . LEU B 1 26 ? -9.672 -0.396 -11.125 1 94.62 26 LEU B O 1
ATOM 2717 N N . GLU B 1 27 ? -8.508 1.124 -12.305 1 95.5 27 GLU B N 1
ATOM 2718 C CA . GLU B 1 27 ? -9.609 1.332 -13.242 1 95.5 27 GLU B CA 1
ATOM 2719 C C . GLU B 1 27 ? -9.953 0.046 -13.992 1 95.5 27 GLU B C 1
ATOM 2721 O O . GLU B 1 27 ? -11.125 -0.318 -14.109 1 95.5 27 GLU B O 1
ATOM 2726 N N . GLU B 1 28 ? -8.945 -0.606 -14.469 1 94 28 GLU B N 1
ATOM 2727 C CA . GLU B 1 28 ? -9.148 -1.871 -15.164 1 94 28 GLU B CA 1
ATOM 2728 C C . GLU B 1 28 ? -9.836 -2.895 -14.266 1 94 28 GLU B C 1
ATOM 2730 O O . GLU B 1 28 ? -10.727 -3.625 -14.711 1 94 28 GLU B O 1
ATOM 2735 N N . ASN B 1 29 ? -9.438 -2.939 -13.023 1 94.69 29 ASN B N 1
ATOM 2736 C CA . ASN B 1 29 ? -10.031 -3.869 -12.07 1 94.69 29 ASN B CA 1
ATOM 2737 C C . ASN B 1 29 ? -11.508 -3.57 -11.852 1 94.69 29 ASN B C 1
ATOM 2739 O O . ASN B 1 29 ? -12.336 -4.484 -11.852 1 94.69 29 ASN B O 1
ATOM 2743 N N . ILE B 1 30 ? -11.82 -2.334 -11.688 1 96.19 30 ILE B N 1
ATOM 2744 C CA . ILE B 1 30 ? -13.195 -1.916 -11.438 1 96.19 30 ILE B CA 1
ATOM 2745 C C . ILE B 1 30 ? -14.07 -2.234 -12.648 1 96.19 30 ILE B C 1
ATOM 2747 O O . ILE B 1 30 ? -15.18 -2.744 -12.508 1 96.19 30 ILE B O 1
ATOM 2751 N N . LEU B 1 31 ? -13.539 -1.974 -13.828 1 95.88 31 LEU B N 1
ATOM 2752 C CA . LEU B 1 31 ? -14.281 -2.229 -15.055 1 95.88 31 LEU B CA 1
ATOM 2753 C C . LEU B 1 31 ? -14.531 -3.721 -15.242 1 95.88 31 LEU B C 1
ATOM 2755 O O . LEU B 1 31 ? -15.617 -4.129 -15.656 1 95.88 31 LEU B O 1
ATOM 2759 N N . ALA B 1 32 ? -13.523 -4.5 -14.945 1 93.62 32 ALA B N 1
ATOM 2760 C CA . ALA B 1 32 ? -13.641 -5.949 -15.078 1 93.62 32 ALA B CA 1
ATOM 2761 C C . ALA B 1 32 ? -14.703 -6.5 -14.125 1 93.62 32 ALA B C 1
ATOM 2763 O O . ALA B 1 32 ? -15.445 -7.418 -14.484 1 93.62 32 ALA B O 1
ATOM 2764 N N . GLU B 1 33 ? -14.789 -5.906 -12.953 1 94.31 33 GLU B N 1
ATOM 2765 C CA . GLU B 1 33 ? -15.766 -6.352 -11.953 1 94.31 33 GLU B CA 1
ATOM 2766 C C . GLU B 1 33 ? -17.172 -5.852 -12.297 1 94.31 33 GLU B C 1
ATOM 2768 O O . GLU B 1 33 ? -18.156 -6.516 -11.992 1 94.31 33 GLU B O 1
ATOM 2773 N N . GLY B 1 34 ? -17.188 -4.691 -12.852 1 95 34 GLY B N 1
ATOM 2774 C CA . GLY B 1 34 ? -18.469 -4.059 -13.148 1 95 34 GLY B CA 1
ATOM 2775 C C . GLY B 1 34 ? -19.141 -3.465 -11.93 1 95 34 GLY B C 1
ATOM 2776 O O . GLY B 1 34 ? -20.312 -3.088 -11.977 1 95 34 GLY B O 1
ATOM 2777 N N . GLU B 1 35 ? -18.438 -3.521 -10.828 1 95.06 35 GLU B N 1
ATOM 2778 C CA . GLU B 1 35 ? -18.922 -2.955 -9.57 1 95.06 35 GLU B CA 1
ATOM 2779 C C . GLU B 1 35 ? -17.766 -2.639 -8.625 1 95.06 35 GLU B C 1
ATOM 2781 O O . GLU B 1 35 ? -16.641 -3.064 -8.859 1 95.06 35 GLU B O 1
ATOM 2786 N N . LEU B 1 36 ? -18.094 -1.867 -7.598 1 95.69 36 LEU B N 1
ATOM 2787 C CA . LEU B 1 36 ? -17.109 -1.618 -6.555 1 95.69 36 LEU B CA 1
ATOM 2788 C C . LEU B 1 36 ? -17.094 -2.758 -5.539 1 95.69 36 LEU B C 1
ATOM 2790 O O . LEU B 1 36 ? -18.156 -3.213 -5.094 1 95.69 36 LEU B O 1
ATOM 2794 N N . LEU B 1 37 ? -15.953 -3.15 -5.191 1 94.69 37 LEU B N 1
ATOM 2795 C CA . LEU B 1 37 ? -15.828 -4.219 -4.207 1 94.69 37 LEU B CA 1
ATOM 2796 C C . LEU B 1 37 ? -15.844 -3.656 -2.789 1 94.69 37 LEU B C 1
ATOM 2798 O O . LEU B 1 37 ? -16.172 -4.367 -1.836 1 94.69 37 LEU B O 1
ATOM 2802 N N . ALA B 1 38 ? -15.445 -2.404 -2.65 1 95.62 38 ALA B N 1
ATOM 2803 C CA . ALA B 1 38 ? -15.5 -1.667 -1.392 1 95.62 38 ALA B CA 1
ATOM 2804 C C . ALA B 1 38 ? -16.234 -0.342 -1.565 1 95.62 38 ALA B C 1
ATOM 2806 O O . ALA B 1 38 ? -16.094 0.325 -2.594 1 95.62 38 ALA B O 1
ATOM 2807 N N . PRO B 1 39 ? -16.969 0.047 -0.594 1 96.69 39 PRO B N 1
ATOM 2808 C CA . PRO B 1 39 ? -17.75 1.283 -0.725 1 96.69 39 PRO B CA 1
ATOM 2809 C C . PRO B 1 39 ? -16.875 2.537 -0.632 1 96.69 39 PRO B C 1
ATOM 2811 O O . PRO B 1 39 ? -15.727 2.465 -0.192 1 96.69 39 PRO B O 1
ATOM 2814 N N . ILE B 1 40 ? -17.438 3.566 -1.144 1 97.62 40 ILE B N 1
ATOM 2815 C CA . ILE B 1 40 ? -16.875 4.895 -0.886 1 97.62 40 ILE B CA 1
ATOM 2816 C C . ILE B 1 40 ? -17.375 5.402 0.468 1 97.62 40 ILE B C 1
ATOM 2818 O O . ILE B 1 40 ? -18.578 5.383 0.748 1 97.62 40 ILE B O 1
ATOM 2822 N N . LEU B 1 41 ? -16.453 5.789 1.302 1 98.12 41 LEU B N 1
ATOM 2823 C CA . LEU B 1 41 ? -16.812 6.254 2.641 1 98.12 41 LEU B CA 1
ATOM 2824 C C . LEU B 1 41 ? -16.984 7.766 2.662 1 98.12 41 LEU B C 1
ATOM 2826 O O . LEU B 1 41 ? -16.141 8.508 2.166 1 98.12 41 LEU B O 1
ATOM 2830 N N . VAL B 1 42 ? -18.125 8.203 3.242 1 98.19 42 VAL B N 1
ATOM 2831 C CA . VAL B 1 42 ? -18.438 9.633 3.213 1 98.19 42 VAL B CA 1
ATOM 2832 C C . VAL B 1 42 ? -18.812 10.109 4.613 1 98.19 42 VAL B C 1
ATOM 2834 O O . VAL B 1 42 ? -19.188 9.305 5.469 1 98.19 42 VAL B O 1
ATOM 2837 N N . TRP B 1 43 ? -18.594 11.359 4.895 1 98.12 43 TRP B N 1
ATOM 2838 C CA . TRP B 1 43 ? -19.047 12.109 6.066 1 98.12 43 TRP B CA 1
ATOM 2839 C C . TRP B 1 43 ? -19.891 13.312 5.652 1 98.12 43 TRP B C 1
ATOM 2841 O O . TRP B 1 43 ? -19.359 14.297 5.141 1 98.12 43 TRP B O 1
ATOM 2851 N N . ASN B 1 44 ? -21.188 13.234 5.82 1 95.88 44 ASN B N 1
ATOM 2852 C CA . ASN B 1 44 ? -22.125 14.289 5.41 1 95.88 44 ASN B CA 1
ATOM 2853 C C . ASN B 1 44 ? -21.969 14.633 3.934 1 95.88 44 ASN B C 1
ATOM 2855 O O . ASN B 1 44 ? -21.812 15.797 3.576 1 95.88 44 ASN B O 1
ATOM 2859 N N . GLY B 1 45 ? -21.859 13.602 3.154 1 96.19 45 GLY B N 1
ATOM 2860 C CA . GLY B 1 45 ? -21.812 13.773 1.711 1 96.19 45 GLY B CA 1
ATOM 2861 C C . GLY B 1 45 ? -20.406 14.086 1.194 1 96.19 45 GLY B C 1
ATOM 2862 O O . GLY B 1 45 ? -20.203 14.188 -0.016 1 96.19 45 GLY B O 1
ATOM 2863 N N . THR B 1 46 ? -19.422 14.172 2.066 1 98 46 THR B N 1
ATOM 2864 C CA . THR B 1 46 ? -18.047 14.461 1.691 1 98 46 THR B CA 1
ATOM 2865 C C . THR B 1 46 ? -17.203 13.188 1.708 1 98 46 THR B C 1
ATOM 2867 O O . THR B 1 46 ? -17.219 12.438 2.684 1 98 46 THR B O 1
ATOM 2870 N N . ILE B 1 47 ? -16.438 13 0.651 1 98.19 47 ILE B N 1
ATOM 2871 C CA . ILE B 1 47 ? -15.664 11.773 0.522 1 98.19 47 ILE B CA 1
ATOM 2872 C C . ILE B 1 47 ? -14.539 11.766 1.554 1 98.19 47 ILE B C 1
ATOM 2874 O O . ILE B 1 47 ? -13.773 12.727 1.66 1 98.19 47 ILE B O 1
ATOM 2878 N N . VAL B 1 48 ? -14.484 10.727 2.285 1 98.06 48 VAL B N 1
ATOM 2879 C CA . VAL B 1 48 ? -13.438 10.523 3.285 1 98.06 48 VAL B CA 1
ATOM 2880 C C . VAL B 1 48 ? -12.422 9.508 2.773 1 98.06 48 VAL B C 1
ATOM 2882 O O . VAL B 1 48 ? -11.219 9.68 2.953 1 98.06 48 VAL B O 1
ATOM 2885 N N . ASP B 1 49 ? -12.898 8.477 2.145 1 97.25 49 ASP B N 1
ATOM 2886 C CA . ASP B 1 49 ? -12.078 7.43 1.536 1 97.25 49 ASP B CA 1
ATOM 2887 C C . ASP B 1 49 ? -12.703 6.926 0.239 1 97.25 49 ASP B C 1
ATOM 2889 O O . ASP B 1 49 ? -13.914 6.699 0.176 1 97.25 49 ASP B O 1
ATOM 2893 N N . GLY B 1 50 ? -11.852 6.746 -0.757 1 96.81 50 GLY B N 1
ATOM 2894 C CA . GLY B 1 50 ? -12.344 6.277 -2.039 1 96.81 50 GLY B CA 1
ATOM 2895 C C . GLY B 1 50 ? -12.375 7.359 -3.102 1 96.81 50 GLY B C 1
ATOM 2896 O O . GLY B 1 50 ? -13.172 7.293 -4.039 1 96.81 50 GLY B O 1
ATOM 2897 N N . HIS B 1 51 ? -11.531 8.336 -2.951 1 95.94 51 HIS B N 1
ATOM 2898 C CA . HIS B 1 51 ? -11.477 9.43 -3.912 1 95.94 51 HIS B CA 1
ATOM 2899 C C . HIS B 1 51 ? -11.172 8.914 -5.316 1 95.94 51 HIS B C 1
ATOM 2901 O O . HIS B 1 51 ? -11.82 9.312 -6.285 1 95.94 51 HIS B O 1
ATOM 2907 N N . ASN B 1 52 ? -10.227 8.016 -5.414 1 94.06 52 ASN B N 1
ATOM 2908 C CA . ASN B 1 52 ? -9.859 7.477 -6.719 1 94.06 52 ASN B CA 1
ATOM 2909 C C . ASN B 1 52 ? -10.969 6.613 -7.305 1 94.06 52 ASN B C 1
ATOM 2911 O O . ASN B 1 52 ? -11.242 6.668 -8.508 1 94.06 52 ASN B O 1
ATOM 2915 N N . ARG B 1 53 ? -11.602 5.824 -6.492 1 96.06 53 ARG B N 1
ATOM 2916 C CA . ARG B 1 53 ? -12.742 5.039 -6.945 1 96.06 53 ARG B CA 1
ATOM 2917 C C . ARG B 1 53 ? -13.852 5.938 -7.473 1 96.06 53 ARG B C 1
ATOM 2919 O O . ARG B 1 53 ? -14.422 5.676 -8.531 1 96.06 53 ARG B O 1
ATOM 2926 N N . TYR B 1 54 ? -14.102 6.992 -6.727 1 96.62 54 TYR B N 1
ATOM 2927 C CA . TYR B 1 54 ? -15.148 7.93 -7.129 1 96.62 54 TYR B CA 1
ATOM 2928 C C . TYR B 1 54 ? -14.805 8.578 -8.461 1 96.62 54 TYR B C 1
ATOM 2930 O O . TYR B 1 54 ? -15.664 8.688 -9.344 1 96.62 54 TYR B O 1
ATOM 2938 N N . GLU B 1 55 ? -13.609 9.016 -8.617 1 94.06 55 GLU B N 1
ATOM 2939 C CA . GLU B 1 55 ? -13.172 9.656 -9.852 1 94.06 55 GLU B CA 1
ATOM 2940 C C . GLU B 1 55 ? -13.312 8.719 -11.039 1 94.06 55 GLU B C 1
ATOM 2942 O O . GLU B 1 55 ? -13.734 9.133 -12.125 1 94.06 55 GLU B O 1
ATOM 2947 N N . ILE B 1 56 ? -12.938 7.512 -10.852 1 95.12 56 ILE B N 1
ATOM 2948 C CA . ILE B 1 56 ? -13.055 6.516 -11.914 1 95.12 56 ILE B CA 1
ATOM 2949 C C . ILE B 1 56 ? -14.523 6.336 -12.289 1 95.12 56 ILE B C 1
ATOM 2951 O O . ILE B 1 56 ? -14.859 6.266 -13.477 1 95.12 56 ILE B O 1
ATOM 2955 N N . LEU B 1 57 ? -15.43 6.324 -11.297 1 95.69 57 LEU B N 1
ATOM 2956 C CA . LEU B 1 57 ? -16.844 6.129 -11.539 1 95.69 57 LEU B CA 1
ATOM 2957 C C . LEU B 1 57 ? -17.422 7.293 -12.336 1 95.69 57 LEU B C 1
ATOM 2959 O O . LEU B 1 57 ? -18.375 7.113 -13.102 1 95.69 57 LEU B O 1
ATOM 2963 N N . GLN B 1 58 ? -16.875 8.438 -12.141 1 94.5 58 GLN B N 1
ATOM 2964 C CA . GLN B 1 58 ? -17.359 9.602 -12.883 1 94.5 58 GLN B CA 1
ATOM 2965 C C . GLN B 1 58 ? -17.188 9.398 -14.383 1 94.5 58 GLN B C 1
ATOM 2967 O O . GLN B 1 58 ? -18 9.891 -15.18 1 94.5 58 GLN B O 1
ATOM 2972 N N . SER B 1 59 ? -16.203 8.625 -14.82 1 93.88 59 SER B N 1
ATOM 2973 C CA . SER B 1 59 ? -15.953 8.336 -16.219 1 93.88 59 SER B CA 1
ATOM 2974 C C . SER B 1 59 ? -16.719 7.09 -16.672 1 93.88 59 SER B C 1
ATOM 2976 O O . SER B 1 59 ? -16.781 6.797 -17.875 1 93.88 59 SER B O 1
ATOM 2978 N N . HIS B 1 60 ? -17.281 6.422 -15.758 1 95.06 60 HIS B N 1
ATOM 2979 C CA . HIS B 1 60 ? -18 5.188 -16.031 1 95.06 60 HIS B CA 1
ATOM 2980 C C . HIS B 1 60 ? -19.312 5.141 -15.273 1 95.06 60 HIS B C 1
ATOM 2982 O O . HIS B 1 60 ? -19.5 4.309 -14.375 1 95.06 60 HIS B O 1
ATOM 2988 N N . PRO B 1 61 ? -20.266 5.871 -15.688 1 92.19 61 PRO B N 1
ATOM 2989 C CA . PRO B 1 61 ? -21.531 6.016 -14.961 1 92.19 61 PRO B CA 1
ATOM 2990 C C . PRO B 1 61 ? -22.359 4.73 -14.945 1 92.19 61 PRO B C 1
ATOM 2992 O O . PRO B 1 61 ? -23.312 4.621 -14.188 1 92.19 61 PRO B O 1
ATOM 2995 N N . GLU B 1 62 ? -21.953 3.734 -15.703 1 93.75 62 GLU B N 1
ATOM 2996 C CA . GLU B 1 62 ? -22.672 2.457 -15.742 1 93.75 62 GLU B CA 1
ATOM 2997 C C . GLU B 1 62 ? -22.391 1.636 -14.484 1 93.75 62 GLU B C 1
ATOM 2999 O O . GLU B 1 62 ? -23.141 0.704 -14.172 1 93.75 62 GLU B O 1
ATOM 3004 N N . ILE B 1 63 ? -21.391 1.979 -13.805 1 95.31 63 ILE B N 1
ATOM 3005 C CA . ILE B 1 63 ? -21.031 1.251 -12.586 1 95.31 63 ILE B CA 1
ATOM 3006 C C . ILE B 1 63 ? -21.688 1.911 -11.375 1 95.31 63 ILE B C 1
ATOM 3008 O O . ILE B 1 63 ? -21.516 3.109 -11.141 1 95.31 63 ILE B O 1
ATOM 3012 N N . PRO B 1 64 ? -22.422 1.186 -10.633 1 94.62 64 PRO B N 1
ATOM 3013 C CA . PRO B 1 64 ? -23.125 1.764 -9.484 1 94.62 64 PRO B CA 1
ATOM 3014 C C . PRO B 1 64 ? -22.172 2.248 -8.398 1 94.62 64 PRO B C 1
ATOM 3016 O O . PRO B 1 64 ? -21.156 1.605 -8.133 1 94.62 64 PRO B O 1
ATOM 3019 N N . CYS B 1 65 ? -22.531 3.34 -7.828 1 93.75 65 CYS B N 1
ATOM 3020 C CA . CYS B 1 65 ? -21.766 3.898 -6.727 1 93.75 65 CYS B CA 1
ATOM 3021 C C . CYS B 1 65 ? -22.297 3.408 -5.383 1 93.75 65 CYS B C 1
ATOM 3023 O O . CYS B 1 65 ? -23.453 3.629 -5.055 1 93.75 65 CYS B O 1
ATOM 3025 N N . ILE B 1 66 ? -21.531 2.693 -4.645 1 94.62 66 ILE B N 1
ATOM 3026 C CA . ILE B 1 66 ? -21.891 2.232 -3.312 1 94.62 66 ILE B CA 1
ATOM 3027 C C . ILE B 1 66 ? -21.219 3.107 -2.26 1 94.62 66 ILE B C 1
ATOM 3029 O O . ILE B 1 66 ? -20 3.254 -2.258 1 94.62 66 ILE B O 1
ATOM 3033 N N . VAL B 1 67 ? -22.078 3.707 -1.411 1 96.38 67 VAL B N 1
ATOM 3034 C CA . VAL B 1 67 ? -21.594 4.691 -0.455 1 96.38 67 VAL B CA 1
ATOM 3035 C C . VAL B 1 67 ? -21.938 4.254 0.965 1 96.38 67 VAL B C 1
ATOM 3037 O O . VAL B 1 67 ? -23 3.688 1.2 1 96.38 67 VAL B O 1
ATOM 3040 N N . ARG B 1 68 ? -21.047 4.473 1.848 1 96.31 68 ARG B N 1
ATOM 3041 C CA . ARG B 1 68 ? -21.281 4.254 3.27 1 96.31 68 ARG B CA 1
ATOM 3042 C C . ARG B 1 68 ? -20.969 5.512 4.078 1 96.31 68 ARG B C 1
ATOM 3044 O O . ARG B 1 68 ? -19.922 6.121 3.908 1 96.31 68 ARG B O 1
ATOM 3051 N N . ASN B 1 69 ? -21.844 5.883 4.988 1 96.56 69 ASN B N 1
ATOM 3052 C CA . ASN B 1 69 ? -21.688 7.086 5.797 1 96.56 69 ASN B CA 1
ATOM 3053 C C . ASN B 1 69 ? -20.969 6.789 7.105 1 96.56 69 ASN B C 1
ATOM 3055 O O . ASN B 1 69 ? -21.312 5.84 7.812 1 96.56 69 ASN B O 1
ATOM 3059 N N . LEU B 1 70 ? -20 7.531 7.387 1 96.69 70 LEU B N 1
ATOM 3060 C CA . LEU B 1 70 ? -19.281 7.434 8.656 1 96.69 70 LEU B CA 1
ATOM 3061 C C . LEU B 1 70 ? -19.953 8.297 9.719 1 96.69 70 LEU B C 1
ATOM 3063 O O . LEU B 1 70 ? -20.391 9.414 9.438 1 96.69 70 LEU B O 1
ATOM 3067 N N . GLU B 1 71 ? -20.016 7.766 10.875 1 94.31 71 GLU B N 1
ATOM 3068 C CA . GLU B 1 71 ? -20.625 8.5 11.984 1 94.31 71 GLU B CA 1
ATOM 3069 C C . GLU B 1 71 ? -19.562 9.148 12.867 1 94.31 71 GLU B C 1
ATOM 3071 O O . GLU B 1 71 ? -19.156 8.578 13.883 1 94.31 71 GLU B O 1
ATOM 3076 N N . LEU B 1 72 ? -19.094 10.234 12.453 1 95.19 72 LEU B N 1
ATOM 3077 C CA . LEU B 1 72 ? -18.109 11.031 13.18 1 95.19 72 LEU B CA 1
ATOM 3078 C C . LEU B 1 72 ? -18.672 12.406 13.531 1 95.19 72 LEU B C 1
ATOM 3080 O O . LEU B 1 72 ? -19.547 12.914 12.836 1 95.19 72 LEU B O 1
ATOM 3084 N N . GLU B 1 73 ? -18.219 12.992 14.555 1 92.94 73 GLU B N 1
ATOM 3085 C CA . GLU B 1 73 ? -18.859 14.18 15.102 1 92.94 73 GLU B CA 1
ATOM 3086 C C . GLU B 1 73 ? -18.266 15.453 14.523 1 92.94 73 GLU B C 1
ATOM 3088 O O . GLU B 1 73 ? -18.984 16.406 14.234 1 92.94 73 GLU B O 1
ATOM 3093 N N . THR B 1 74 ? -16.906 15.461 14.414 1 94.31 74 THR B N 1
ATOM 3094 C CA . THR B 1 74 ? -16.25 16.719 14.031 1 94.31 74 THR B CA 1
ATOM 3095 C C . THR B 1 74 ? -15.328 16.5 12.836 1 94.31 74 THR B C 1
ATOM 3097 O O . THR B 1 74 ? -14.938 15.367 12.547 1 94.31 74 THR B O 1
ATOM 3100 N N . ARG B 1 75 ? -15.047 17.516 12.164 1 94.56 75 ARG B N 1
ATOM 3101 C CA . ARG B 1 75 ? -14.109 17.516 11.039 1 94.56 75 ARG B CA 1
ATOM 3102 C C . ARG B 1 75 ? -12.742 16.984 11.469 1 94.56 75 ARG B C 1
ATOM 3104 O O . ARG B 1 75 ? -12.109 16.219 10.734 1 94.56 75 ARG B O 1
ATOM 3111 N N . ASP B 1 76 ? -12.273 17.406 12.633 1 93.06 76 ASP B N 1
ATOM 3112 C CA . ASP B 1 76 ? -10.992 16.953 13.148 1 93.06 76 ASP B CA 1
ATOM 3113 C C . ASP B 1 76 ? -11 15.438 13.375 1 93.06 76 ASP B C 1
ATOM 3115 O O . ASP B 1 76 ? -10 14.766 13.133 1 93.06 76 ASP B O 1
ATOM 3119 N N . GLU B 1 77 ? -12.148 14.977 13.797 1 94.69 77 GLU B N 1
ATOM 3120 C CA . GLU B 1 77 ? -12.281 13.531 13.969 1 94.69 77 GLU B CA 1
ATOM 3121 C C . GLU B 1 77 ? -12.156 12.797 12.641 1 94.69 77 GLU B C 1
ATOM 3123 O O . GLU B 1 77 ? -11.586 11.711 12.578 1 94.69 77 GLU B O 1
ATOM 3128 N N . VAL B 1 78 ? -12.711 13.414 11.633 1 97.31 78 VAL B N 1
ATOM 3129 C CA . VAL B 1 78 ? -12.617 12.828 10.305 1 97.31 78 VAL B CA 1
ATOM 3130 C C . VAL B 1 78 ? -11.156 12.789 9.859 1 97.31 78 VAL B C 1
ATOM 3132 O O . VAL B 1 78 ? -10.688 11.773 9.336 1 97.31 78 VAL B O 1
ATOM 3135 N N . LEU B 1 79 ? -10.461 13.844 10.117 1 95.88 79 LEU B N 1
ATOM 3136 C CA . LEU B 1 79 ? -9.055 13.914 9.734 1 95.88 79 LEU B CA 1
ATOM 3137 C C . LEU B 1 79 ? -8.234 12.859 10.477 1 95.88 79 LEU B C 1
ATOM 3139 O O . LEU B 1 79 ? -7.395 12.188 9.875 1 95.88 79 LEU B O 1
ATOM 3143 N N . VAL B 1 80 ? -8.477 12.75 11.719 1 95 80 VAL B N 1
ATOM 3144 C CA . VAL B 1 80 ? -7.797 11.734 12.523 1 95 80 VAL B CA 1
ATOM 3145 C C . VAL B 1 80 ? -8.125 10.344 11.984 1 95 80 VAL B C 1
ATOM 3147 O O . VAL B 1 80 ? -7.238 9.5 11.852 1 95 80 VAL B O 1
ATOM 3150 N N . TRP B 1 81 ? -9.406 10.117 11.688 1 96.88 81 TRP B N 1
ATOM 3151 C CA . TRP B 1 81 ? -9.859 8.844 11.125 1 96.88 81 TRP B CA 1
ATOM 3152 C C . TRP B 1 81 ? -9.094 8.516 9.844 1 96.88 81 TRP B C 1
ATOM 3154 O O . TRP B 1 81 ? -8.609 7.395 9.68 1 96.88 81 TRP B O 1
ATOM 3164 N N . ILE B 1 82 ? -9 9.492 8.961 1 97.56 82 ILE B N 1
ATOM 3165 C CA . ILE B 1 82 ? -8.297 9.289 7.699 1 97.56 82 ILE B CA 1
ATOM 3166 C C . ILE B 1 82 ? -6.852 8.883 7.973 1 97.56 82 ILE B C 1
ATOM 3168 O O . ILE B 1 82 ? -6.371 7.883 7.43 1 97.56 82 ILE B O 1
ATOM 3172 N N . CYS B 1 83 ? -6.176 9.594 8.828 1 95.5 83 CYS B N 1
ATOM 3173 C CA . CYS B 1 83 ? -4.766 9.352 9.117 1 95.5 83 CYS B CA 1
ATOM 3174 C C . CYS B 1 83 ? -4.559 7.949 9.68 1 95.5 83 CYS B C 1
ATOM 3176 O O . CYS B 1 83 ? -3.686 7.211 9.219 1 95.5 83 CYS B O 1
ATOM 3178 N N . LYS B 1 84 ? -5.371 7.59 10.641 1 93.88 84 LYS B N 1
ATOM 3179 C CA . LYS B 1 84 ? -5.246 6.281 11.281 1 93.88 84 LYS B CA 1
ATOM 3180 C C . LYS B 1 84 ? -5.469 5.156 10.273 1 93.88 84 LYS B C 1
ATOM 3182 O O . LYS B 1 84 ? -4.742 4.164 10.273 1 93.88 84 LYS B O 1
ATOM 3187 N N . HIS B 1 85 ? -6.473 5.316 9.43 1 95.5 85 HIS B N 1
ATOM 3188 C CA . HIS B 1 85 ? -6.781 4.27 8.461 1 95.5 85 HIS B CA 1
ATOM 3189 C C . HIS B 1 85 ? -5.711 4.195 7.375 1 95.5 85 HIS B C 1
ATOM 3191 O O . HIS B 1 85 ? -5.402 3.109 6.879 1 95.5 85 HIS B O 1
ATOM 3197 N N . GLN B 1 86 ? -5.141 5.32 7.043 1 94.06 86 GLN B N 1
ATOM 3198 C CA . GLN B 1 86 ? -4.039 5.312 6.086 1 94.06 86 GLN B CA 1
ATOM 3199 C C . GLN B 1 86 ? -2.789 4.68 6.691 1 94.06 86 GLN B C 1
ATOM 3201 O O . GLN B 1 86 ? -2.053 3.967 6.004 1 94.06 86 GLN B O 1
ATOM 3206 N N . LEU B 1 87 ? -2.566 4.906 7.941 1 92.44 87 LEU B N 1
ATOM 3207 C CA . LEU B 1 87 ? -1.405 4.355 8.633 1 92.44 87 LEU B CA 1
ATOM 3208 C C . LEU B 1 87 ? -1.5 2.836 8.719 1 92.44 87 LEU B C 1
ATOM 3210 O O . LEU B 1 87 ? -0.487 2.156 8.898 1 92.44 87 LEU B O 1
ATOM 3214 N N . GLY B 1 88 ? -2.691 2.305 8.586 1 89.5 88 GLY B N 1
ATOM 3215 C CA . GLY B 1 88 ? -2.904 0.867 8.633 1 89.5 88 GLY B CA 1
ATOM 3216 C C . GLY B 1 88 ? -2.758 0.193 7.285 1 89.5 88 GLY B C 1
ATOM 3217 O O . GLY B 1 88 ? -2.889 -1.028 7.176 1 89.5 88 GLY B O 1
ATOM 3218 N N . ARG B 1 89 ? -2.465 0.983 6.289 1 88 89 ARG B N 1
ATOM 3219 C CA . ARG B 1 89 ? -2.283 0.423 4.953 1 88 89 ARG B CA 1
ATOM 3220 C C . ARG B 1 89 ? -0.908 -0.219 4.809 1 88 89 ARG B C 1
ATOM 3222 O O . ARG B 1 89 ? 0.003 0.073 5.586 1 88 89 ARG B O 1
ATOM 3229 N N . ARG B 1 90 ? -0.757 -0.976 3.729 1 85.5 90 ARG B N 1
ATOM 3230 C CA . ARG B 1 90 ? 0.49 -1.692 3.48 1 85.5 90 ARG B CA 1
ATOM 3231 C C . ARG B 1 90 ? 1.499 -0.804 2.76 1 85.5 90 ARG B C 1
ATOM 3233 O O . ARG B 1 90 ? 1.117 0.072 1.98 1 85.5 90 ARG B O 1
ATOM 3240 N N . ASN B 1 91 ? 2.758 -0.994 3.064 1 83.44 91 ASN B N 1
ATOM 3241 C CA . ASN B 1 91 ? 3.908 -0.529 2.297 1 83.44 91 ASN B CA 1
ATOM 3242 C C . ASN B 1 91 ? 3.977 0.995 2.26 1 83.44 91 ASN B C 1
ATOM 3244 O O . ASN B 1 91 ? 4.273 1.582 1.218 1 83.44 91 ASN B O 1
ATOM 3248 N N . LEU B 1 92 ? 3.627 1.587 3.328 1 89.62 92 LEU B N 1
ATOM 3249 C CA . LEU B 1 92 ? 3.844 3.027 3.391 1 89.62 92 LEU B CA 1
ATOM 3250 C C . LEU B 1 92 ? 5.336 3.354 3.369 1 89.62 92 LEU B C 1
ATOM 3252 O O . LEU B 1 92 ? 6.133 2.67 4.012 1 89.62 92 LEU B O 1
ATOM 3256 N N . THR B 1 93 ? 5.695 4.34 2.566 1 88.38 93 THR B N 1
ATOM 3257 C CA . THR B 1 93 ? 7.066 4.824 2.639 1 88.38 93 THR B CA 1
ATOM 3258 C C . THR B 1 93 ? 7.328 5.52 3.973 1 88.38 93 THR B C 1
ATOM 3260 O O . THR B 1 93 ? 6.391 5.922 4.66 1 88.38 93 THR B O 1
ATOM 3263 N N . PRO B 1 94 ? 8.586 5.656 4.34 1 90.56 94 PRO B N 1
ATOM 3264 C CA . PRO B 1 94 ? 8.891 6.395 5.566 1 90.56 94 PRO B CA 1
ATOM 3265 C C . PRO B 1 94 ? 8.367 7.828 5.539 1 90.56 94 PRO B C 1
ATOM 3267 O O . PRO B 1 94 ? 7.91 8.336 6.566 1 90.56 94 PRO B O 1
ATOM 3270 N N . GLU B 1 95 ? 8.422 8.414 4.387 1 93.75 95 GLU B N 1
ATOM 3271 C CA . GLU B 1 95 ? 7.934 9.781 4.234 1 93.75 95 GLU B CA 1
ATOM 3272 C C . GLU B 1 95 ? 6.418 9.844 4.406 1 93.75 95 GLU B C 1
ATOM 3274 O O . GLU B 1 95 ? 5.898 10.773 5.039 1 93.75 95 GLU B O 1
ATOM 3279 N N . GLN B 1 96 ? 5.742 8.875 3.859 1 93.69 96 GLN B N 1
ATOM 3280 C CA . GLN B 1 96 ? 4.293 8.812 4.008 1 93.69 96 GLN B CA 1
ATOM 3281 C C . GLN B 1 96 ? 3.896 8.617 5.469 1 93.69 96 GLN B C 1
ATOM 3283 O O . GLN B 1 96 ? 2.982 9.273 5.969 1 93.69 96 GLN B O 1
ATOM 3288 N N . LYS B 1 97 ? 4.602 7.75 6.117 1 93.62 97 LYS B N 1
ATOM 3289 C CA . LYS B 1 97 ? 4.316 7.484 7.523 1 93.62 97 LYS B CA 1
ATOM 3290 C C . LYS B 1 97 ? 4.523 8.734 8.367 1 93.62 97 LYS B C 1
ATOM 3292 O O . LYS B 1 97 ? 3.67 9.086 9.188 1 93.62 97 LYS B O 1
ATOM 3297 N N . LYS B 1 98 ? 5.605 9.344 8.109 1 95.19 98 LYS B N 1
ATOM 3298 C CA . LYS B 1 98 ? 5.93 10.57 8.828 1 95.19 98 LYS B CA 1
ATOM 3299 C C . LYS B 1 98 ? 4.875 11.648 8.586 1 95.19 98 LYS B C 1
ATOM 3301 O O . LYS B 1 98 ? 4.438 12.32 9.523 1 95.19 98 LYS B O 1
ATOM 3306 N N . PHE B 1 99 ? 4.543 11.805 7.387 1 96.5 99 PHE B N 1
ATOM 3307 C CA . PHE B 1 99 ? 3.531 12.789 7.004 1 96.5 99 PHE B CA 1
ATOM 3308 C C . PHE B 1 99 ? 2.217 12.516 7.727 1 96.5 99 PHE B C 1
ATOM 3310 O O . PHE B 1 99 ? 1.621 13.43 8.305 1 96.5 99 PHE B O 1
ATOM 3317 N N . LEU B 1 100 ? 1.753 11.312 7.762 1 96.12 100 LEU B N 1
ATOM 3318 C CA . LEU B 1 100 ? 0.476 10.922 8.352 1 96.12 100 LEU B CA 1
ATOM 3319 C C . LEU B 1 100 ? 0.507 11.078 9.867 1 96.12 100 LEU B C 1
ATOM 3321 O O . LEU B 1 100 ? -0.475 11.516 10.477 1 96.12 100 LEU B O 1
ATOM 3325 N N . VAL B 1 101 ? 1.62 10.727 10.484 1 96.12 101 VAL B N 1
ATOM 3326 C CA . VAL B 1 101 ? 1.774 10.891 11.922 1 96.12 101 VAL B CA 1
ATOM 3327 C C . VAL B 1 101 ? 1.679 12.375 12.289 1 96.12 101 VAL B C 1
ATOM 3329 O O . VAL B 1 101 ? 1.005 12.742 13.25 1 96.12 101 VAL B O 1
ATOM 3332 N N . GLY B 1 102 ? 2.328 13.156 11.508 1 96.5 102 GLY B N 1
ATOM 3333 C CA . GLY B 1 102 ? 2.268 14.594 11.727 1 96.5 102 GLY B CA 1
ATOM 3334 C C . GLY B 1 102 ? 0.867 15.156 11.594 1 96.5 102 GLY B C 1
ATOM 3335 O O . GLY B 1 102 ? 0.426 15.945 12.43 1 96.5 102 GLY B O 1
ATOM 3336 N N . LYS B 1 103 ? 0.212 14.734 10.57 1 95.5 103 LYS B N 1
ATOM 3337 C CA . LYS B 1 103 ? -1.151 15.203 10.328 1 95.5 103 LYS B CA 1
ATOM 3338 C C . LYS B 1 103 ? -2.094 14.742 11.438 1 95.5 103 LYS B C 1
ATOM 3340 O O . LYS B 1 103 ? -2.99 15.484 11.844 1 95.5 103 LYS B O 1
ATOM 3345 N N . GLN B 1 104 ? -1.884 13.523 11.867 1 94.81 104 GLN B N 1
ATOM 3346 C CA . GLN B 1 104 ? -2.678 13.008 12.977 1 94.81 104 GLN B CA 1
ATOM 3347 C C . GLN B 1 104 ? -2.502 13.867 14.227 1 94.81 104 GLN B C 1
ATOM 3349 O O . GLN B 1 104 ? -3.482 14.227 14.883 1 94.81 104 GLN B O 1
ATOM 3354 N N . TYR B 1 105 ? -1.296 14.203 14.516 1 95.31 105 TYR B N 1
ATOM 3355 C CA . TYR B 1 105 ? -0.986 15.016 15.688 1 95.31 105 TYR B CA 1
ATOM 3356 C C . TYR B 1 105 ? -1.639 16.391 15.578 1 95.31 105 TYR B C 1
ATOM 3358 O O . TYR B 1 105 ? -2.256 16.875 16.531 1 95.31 105 TYR B O 1
ATOM 3366 N N . ASP B 1 106 ? -1.578 16.969 14.477 1 93.31 106 ASP B N 1
ATOM 3367 C CA . ASP B 1 106 ? -2.15 18.281 14.25 1 93.31 106 ASP B CA 1
ATOM 3368 C C . ASP B 1 106 ? -3.67 18.266 14.406 1 93.31 106 ASP B C 1
ATOM 3370 O O . ASP B 1 106 ? -4.254 19.172 14.984 1 93.31 106 ASP B O 1
ATOM 3374 N N . ALA B 1 107 ? -4.246 17.25 13.93 1 91.56 107 ALA B N 1
ATOM 3375 C CA . ALA B 1 107 ? -5.699 17.125 13.984 1 91.56 107 ALA B CA 1
ATOM 3376 C C . ALA B 1 107 ? -6.172 16.875 15.414 1 91.56 107 ALA B C 1
ATOM 3378 O O . ALA B 1 107 ? -7.195 17.422 15.844 1 91.56 107 ALA B O 1
ATOM 3379 N N . GLU B 1 108 ? -5.418 16.062 16.141 1 91.06 108 GLU B N 1
ATOM 3380 C CA . GLU B 1 108 ? -5.832 15.68 17.484 1 91.06 108 GLU B CA 1
ATOM 3381 C C . GLU B 1 108 ? -5.551 16.797 18.484 1 91.06 108 GLU B C 1
ATOM 3383 O O . GLU B 1 108 ? -6.211 16.875 19.531 1 91.06 108 GLU B O 1
ATOM 3388 N N . LYS B 1 109 ? -4.562 17.531 18.234 1 86.19 109 LYS B N 1
ATOM 3389 C CA . LYS B 1 109 ? -4.258 18.641 19.125 1 86.19 109 LYS B CA 1
ATOM 3390 C C . LYS B 1 109 ? -5.367 19.688 19.109 1 86.19 109 LYS B C 1
ATOM 3392 O O . LYS B 1 109 ? -5.617 20.359 20.109 1 86.19 109 LYS B O 1
ATOM 3397 N N . GLN B 1 110 ? -5.93 19.922 18 1 75.88 110 GLN B N 1
ATOM 3398 C CA . GLN B 1 110 ? -7.008 20.891 17.844 1 75.88 110 GLN B CA 1
ATOM 3399 C C . GLN B 1 110 ? -8.289 20.406 18.516 1 75.88 110 GLN B C 1
ATOM 3401 O O . GLN B 1 110 ? -9.086 21.203 19.016 1 75.88 110 GLN B O 1
ATOM 3406 N N . ASP B 1 111 ? -8.688 19.141 18.203 1 60.62 111 ASP B N 1
ATOM 3407 C CA . ASP B 1 111 ? -9.922 18.594 18.766 1 60.62 111 ASP B CA 1
ATOM 3408 C C . ASP B 1 111 ? -9.891 18.641 20.281 1 60.62 111 ASP B C 1
ATOM 3410 O O . ASP B 1 111 ? -10.922 18.484 20.938 1 60.62 111 ASP B O 1
ATOM 3414 N N . GLY B 1 112 ? -9.492 19.516 20.922 1 50.34 112 GLY B N 1
ATOM 3415 C CA . GLY B 1 112 ? -9.625 19.547 22.359 1 50.34 112 GLY B CA 1
ATOM 3416 C C . GLY B 1 112 ? -10.086 18.219 22.938 1 50.34 112 GLY B C 1
ATOM 3417 O O . GLY B 1 112 ? -11.258 18.062 23.297 1 50.34 112 GLY B O 1
ATOM 3418 N N . PHE B 1 113 ? -9.789 17.109 22.422 1 43.34 113 PHE B N 1
ATOM 3419 C CA . PHE B 1 113 ? -10.305 15.953 23.141 1 43.34 113 PHE B CA 1
ATOM 3420 C C . PHE B 1 113 ? -10.461 16.266 24.625 1 43.34 113 PHE B C 1
ATOM 3422 O O . PHE B 1 113 ? -9.477 16.266 25.375 1 43.34 113 PHE B O 1
ATOM 3429 N N . HIS B 1 114 ? -11.211 17.266 24.891 1 35.47 114 HIS B N 1
ATOM 3430 C CA . HIS B 1 114 ? -11.711 17.531 26.234 1 35.47 114 HIS B CA 1
ATOM 3431 C C . HIS B 1 114 ? -12.414 16.312 26.812 1 35.47 114 HIS B C 1
ATOM 3433 O O . HIS B 1 114 ? -13.422 15.844 26.25 1 35.47 114 HIS B O 1
ATOM 3439 N N . GLY B 1 115 ? -11.898 15.234 27.219 1 30.97 115 GLY B N 1
ATOM 3440 C CA . GLY B 1 115 ? -12.742 14.539 28.172 1 30.97 115 GLY B CA 1
ATOM 3441 C C . GLY B 1 115 ? -13.789 15.43 28.812 1 30.97 115 GLY B C 1
ATOM 3442 O O . GLY B 1 115 ? -13.656 16.656 28.812 1 30.97 115 GLY B O 1
ATOM 3443 N N . ASN B 1 116 ? -15.109 14.984 28.859 1 30.78 116 ASN B N 1
ATOM 3444 C CA . ASN B 1 116 ? -16.266 15.586 29.516 1 30.78 116 ASN B CA 1
ATOM 3445 C C . ASN B 1 116 ? -15.859 16.406 30.75 1 30.78 116 ASN B C 1
ATOM 3447 O O . ASN B 1 116 ? -16.672 16.641 31.641 1 30.78 116 ASN B O 1
ATOM 3451 N N . GLN B 1 117 ? -14.688 16.359 31.266 1 28.52 117 GLN B N 1
ATOM 3452 C CA . GLN B 1 117 ? -14.883 17.094 32.5 1 28.52 117 GLN B CA 1
ATOM 3453 C C . GLN B 1 117 ? -15.266 18.547 32.25 1 28.52 117 GLN B C 1
ATOM 3455 O O . GLN B 1 117 ? -14.555 19.266 31.516 1 28.52 117 GLN B O 1
ATOM 3460 N N . HIS B 1 118 ? -16.578 18.859 32.094 1 30.88 118 HIS B N 1
ATOM 3461 C CA . HIS B 1 118 ? -17.297 20.109 32.25 1 30.88 118 HIS B CA 1
ATOM 3462 C C . HIS B 1 118 ? -16.469 21.156 33 1 30.88 118 HIS B C 1
ATOM 3464 O O . HIS B 1 118 ? -17 22.094 33.594 1 30.88 118 HIS B O 1
ATOM 3470 N N . THR B 1 119 ? -15.219 20.859 33.469 1 31.2 119 THR B N 1
ATOM 3471 C CA . THR B 1 119 ? -14.883 22 34.281 1 31.2 119 THR B CA 1
ATOM 3472 C C . THR B 1 119 ? -14.883 23.281 33.469 1 31.2 119 THR B C 1
ATOM 3474 O O . THR B 1 119 ? -14.68 23.25 32.25 1 31.2 119 THR B O 1
ATOM 3477 N N . LEU B 1 120 ? -15.266 24.422 34.031 1 31.08 120 LEU B N 1
ATOM 3478 C CA . LEU B 1 120 ? -15.453 25.844 33.719 1 31.08 120 LEU B CA 1
ATOM 3479 C C . LEU B 1 120 ? -14.336 26.375 32.844 1 31.08 120 LEU B C 1
ATOM 3481 O O . LEU B 1 120 ? -13.18 25.984 33 1 31.08 120 LEU B O 1
ATOM 3485 N N . PRO B 1 121 ? -14.656 26.859 31.594 1 36.09 121 PRO B N 1
ATOM 3486 C CA . PRO B 1 121 ? -13.742 27.625 30.75 1 36.09 121 PRO B CA 1
ATOM 3487 C C . PRO B 1 121 ? -12.773 28.5 31.547 1 36.09 121 PRO B C 1
ATOM 3489 O O . PRO B 1 121 ? -13.195 29.484 32.156 1 36.09 121 PRO B O 1
ATOM 3492 N N . VAL B 1 122 ? -12.141 27.938 32.594 1 34.44 122 VAL B N 1
ATOM 3493 C CA . VAL B 1 122 ? -11.32 28.922 33.25 1 34.44 122 VAL B CA 1
ATOM 3494 C C . VAL B 1 122 ? -10.445 29.672 32.25 1 34.44 122 VAL B C 1
ATOM 3496 O O . VAL B 1 122 ? -9.812 29.047 31.391 1 34.44 122 VAL B O 1
ATOM 3499 N N . ARG B 1 123 ? -10.555 30.938 32.219 1 36.97 123 ARG B N 1
ATOM 3500 C CA . ARG B 1 123 ? -10.055 32.062 31.453 1 36.97 123 ARG B CA 1
ATOM 3501 C C . ARG B 1 123 ? -8.609 31.844 31 1 36.97 123 ARG B C 1
ATOM 3503 O O . ARG B 1 123 ? -8.297 31.984 29.812 1 36.97 123 ARG B O 1
ATOM 3510 N N . SER B 1 124 ? -7.617 32.594 31.609 1 38.28 124 SER B N 1
ATOM 3511 C CA . SER B 1 124 ? -6.418 33.312 31.188 1 38.28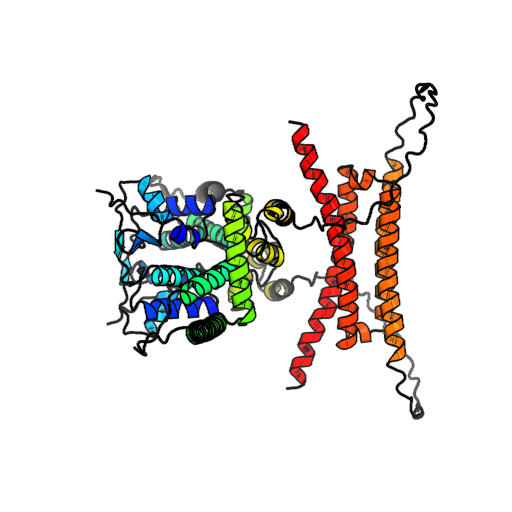 124 SER B CA 1
ATOM 3512 C C . SER B 1 124 ? -5.273 32.344 30.891 1 38.28 124 SER B C 1
ATOM 3514 O O . SER B 1 124 ? -4.871 32.156 29.75 1 38.28 124 SER B O 1
ATOM 3516 N N . ALA B 1 125 ? -4.137 32.344 31.641 1 43.09 125 ALA B N 1
ATOM 3517 C CA . ALA B 1 125 ? -2.807 31.734 31.656 1 43.09 125 ALA B CA 1
ATOM 3518 C C . ALA B 1 125 ? -2.895 30.219 31.766 1 43.09 125 ALA B C 1
ATOM 3520 O O . ALA B 1 125 ? -2.049 29.5 31.219 1 43.09 125 ALA B O 1
ATOM 3521 N N . ASP B 1 126 ? -3.914 29.531 32.25 1 43.03 126 ASP B N 1
ATOM 3522 C CA . ASP B 1 126 ? -4.066 28.125 32.594 1 43.03 126 ASP B CA 1
ATOM 3523 C C . ASP B 1 126 ? -4.551 27.312 31.406 1 43.03 126 ASP B C 1
ATOM 3525 O O . ASP B 1 126 ? -4.418 26.078 31.391 1 43.03 126 ASP B O 1
ATOM 3529 N N . ALA B 1 127 ? -5.258 27.938 30.531 1 46.5 127 ALA B N 1
ATOM 3530 C CA . ALA B 1 127 ? -5.734 27.266 29.328 1 46.5 127 ALA B CA 1
ATOM 3531 C C . ALA B 1 127 ? -4.57 26.828 28.438 1 46.5 127 ALA B C 1
ATOM 3533 O O . ALA B 1 127 ? -4.602 25.75 27.859 1 46.5 127 ALA B O 1
ATOM 3534 N N . GLN B 1 128 ? -3.635 27.797 28.266 1 48.97 128 GLN B N 1
ATOM 3535 C CA . GLN B 1 128 ? -2.459 27.422 27.5 1 48.97 128 GLN B CA 1
ATOM 3536 C C . GLN B 1 128 ? -1.777 26.188 28.094 1 48.97 128 GLN B C 1
ATOM 3538 O O . GLN B 1 128 ? -1.317 25.312 27.375 1 48.97 128 GLN B O 1
ATOM 3543 N N . ASN B 1 129 ? -1.66 26.25 29.422 1 51.12 129 ASN B N 1
ATOM 3544 C CA . ASN B 1 129 ? -1.031 25.125 30.094 1 51.12 129 ASN B CA 1
ATOM 3545 C C . ASN B 1 129 ? -1.831 23.828 29.906 1 51.12 129 ASN B C 1
ATOM 3547 O O . ASN B 1 129 ? -1.256 22.766 29.719 1 51.12 129 ASN B O 1
ATOM 3551 N N . GLU B 1 130 ? -3.18 24 29.938 1 51.97 130 GLU B N 1
ATOM 3552 C CA . GLU B 1 130 ? -3.998 22.797 29.766 1 51.97 130 GLU B CA 1
ATOM 3553 C C . GLU B 1 130 ? -3.893 22.25 28.344 1 51.97 130 GLU B C 1
ATOM 3555 O O . GLU B 1 130 ? -3.826 21.031 28.156 1 51.97 130 GLU B O 1
ATOM 3560 N N . HIS B 1 131 ? -3.92 23.25 27.438 1 56.38 131 HIS B N 1
ATOM 3561 C CA . HIS B 1 131 ? -3.768 22.828 26.047 1 56.38 131 HIS B CA 1
ATOM 3562 C C . HIS B 1 131 ? -2.42 22.156 25.828 1 56.38 131 HIS B C 1
ATOM 3564 O O . HIS B 1 131 ? -2.334 21.156 25.109 1 56.38 131 HIS B O 1
ATOM 3570 N N . GLN B 1 132 ? -1.43 22.781 26.453 1 57.78 132 GLN B N 1
ATOM 3571 C CA . GLN B 1 132 ? -0.096 22.203 26.312 1 57.78 132 GLN B CA 1
ATOM 3572 C C . GLN B 1 132 ? -0.035 20.812 26.938 1 57.78 132 GLN B C 1
ATOM 3574 O O . GLN B 1 132 ? 0.601 19.906 26.391 1 57.78 132 GLN B O 1
ATOM 3579 N N . GLN B 1 133 ? -0.676 20.719 28.047 1 60.5 133 GLN B N 1
ATOM 3580 C CA . GLN B 1 133 ? -0.676 19.422 28.719 1 60.5 133 GLN B CA 1
ATOM 3581 C C . GLN B 1 133 ? -1.415 18.375 27.891 1 60.5 133 GLN B C 1
ATOM 3583 O O . GLN B 1 133 ? -0.966 17.234 27.781 1 60.5 133 GLN B O 1
ATOM 3588 N N . THR B 1 134 ? -2.475 18.844 27.312 1 68.38 134 THR B N 1
ATOM 3589 C CA . THR B 1 134 ? -3.252 17.922 26.484 1 68.38 134 THR B CA 1
ATOM 3590 C C . THR B 1 134 ? -2.48 17.531 25.234 1 68.38 134 THR B C 1
ATOM 3592 O O . THR B 1 134 ? -2.496 16.375 24.812 1 68.38 134 THR B O 1
ATOM 3595 N N . SER B 1 135 ? -1.741 18.531 24.797 1 73.06 135 SER B N 1
ATOM 3596 C CA . SER B 1 135 ? -0.952 18.25 23.594 1 73.06 135 SER B CA 1
ATOM 3597 C C . SER B 1 135 ? 0.165 17.25 23.891 1 73.06 135 SER B C 1
ATOM 3599 O O . SER B 1 135 ? 0.442 16.375 23.078 1 73.06 135 SER B O 1
ATOM 3601 N N . GLU B 1 136 ? 0.731 17.438 25.031 1 75.25 136 GLU B N 1
ATOM 3602 C CA . GLU B 1 136 ? 1.81 16.531 25.406 1 75.25 136 GLU B CA 1
ATOM 3603 C C . GLU B 1 136 ? 1.293 15.102 25.594 1 75.25 136 GLU B C 1
ATOM 3605 O O . GLU B 1 136 ? 1.95 14.141 25.188 1 75.25 136 GLU B O 1
ATOM 3610 N N . LYS B 1 137 ? 0.121 15.117 26.141 1 84.25 137 LYS B N 1
ATOM 3611 C CA . LYS B 1 137 ? -0.478 13.797 26.328 1 84.25 137 LYS B CA 1
ATOM 3612 C C . LYS B 1 137 ? -0.828 13.156 24.984 1 84.25 137 LYS B C 1
ATOM 3614 O O . LYS B 1 137 ? -0.61 11.961 24.781 1 84.25 137 LYS B O 1
ATOM 3619 N N . THR B 1 138 ? -1.285 14.047 24.125 1 89.44 138 THR B N 1
ATOM 3620 C CA . THR B 1 138 ? -1.621 13.562 22.797 1 89.44 138 THR B CA 1
ATOM 3621 C C . THR B 1 138 ? -0.366 13.109 22.047 1 89.44 138 THR B C 1
ATOM 3623 O O . THR B 1 138 ? -0.359 12.047 21.422 1 89.44 138 THR B O 1
ATOM 3626 N N . CYS B 1 139 ? 0.689 13.906 22.219 1 91.25 139 CYS B N 1
ATOM 3627 C CA . CYS B 1 139 ? 1.964 13.602 21.578 1 91.25 139 CYS B CA 1
ATOM 3628 C C . CYS B 1 139 ? 2.521 12.273 22.062 1 91.25 139 CYS B C 1
ATOM 3630 O O . CYS B 1 139 ? 2.932 11.43 21.266 1 91.25 139 CYS B O 1
ATOM 3632 N N . GLU B 1 140 ? 2.422 12.055 23.297 1 92.19 140 GLU B N 1
ATOM 3633 C CA . GLU B 1 140 ? 2.939 10.82 23.891 1 92.19 140 GLU B CA 1
ATOM 3634 C C . GLU B 1 140 ? 2.113 9.617 23.469 1 92.19 140 GLU B C 1
ATOM 3636 O O . GLU B 1 140 ? 2.66 8.539 23.219 1 92.19 140 GLU B O 1
ATOM 3641 N N . ARG B 1 141 ? 0.881 9.805 23.469 1 92.56 141 ARG B N 1
ATOM 3642 C CA . ARG B 1 141 ? 0.001 8.711 23.047 1 92.56 141 ARG B CA 1
ATOM 3643 C C . ARG B 1 141 ? 0.278 8.297 21.609 1 92.56 141 ARG B C 1
ATOM 3645 O O . ARG B 1 141 ? 0.41 7.109 21.312 1 92.56 141 ARG B O 1
ATOM 3652 N N . ILE B 1 142 ? 0.365 9.273 20.781 1 93.31 142 ILE B N 1
ATOM 3653 C CA . ILE B 1 142 ? 0.631 9.008 19.359 1 93.31 142 ILE B CA 1
ATOM 3654 C C . ILE B 1 142 ? 2.006 8.359 19.219 1 93.31 142 ILE B C 1
ATOM 3656 O O . ILE B 1 142 ? 2.182 7.438 18.406 1 93.31 142 ILE B O 1
ATOM 3660 N N . ALA B 1 143 ? 2.932 8.812 20.016 1 94.69 143 ALA B N 1
ATOM 3661 C CA . ALA B 1 143 ? 4.281 8.25 20.016 1 94.69 143 ALA B CA 1
ATOM 3662 C C . ALA B 1 143 ? 4.258 6.766 20.391 1 94.69 143 ALA B C 1
ATOM 3664 O O . ALA B 1 143 ? 4.883 5.945 19.703 1 94.69 143 ALA B O 1
ATOM 3665 N N . ARG B 1 144 ? 3.484 6.473 21.328 1 90.38 144 ARG B N 1
ATOM 3666 C CA . ARG B 1 144 ? 3.365 5.09 21.781 1 90.38 144 ARG B CA 1
ATOM 3667 C C . ARG B 1 144 ? 2.684 4.23 20.719 1 90.38 144 ARG B C 1
ATOM 3669 O O . ARG B 1 144 ? 3.133 3.119 20.438 1 90.38 144 ARG B O 1
ATOM 3676 N N . GLU B 1 145 ? 1.678 4.789 20.156 1 87.69 145 GLU B N 1
ATOM 3677 C CA . GLU B 1 145 ? 0.905 4.062 19.156 1 87.69 145 GLU B CA 1
ATOM 3678 C C . GLU B 1 145 ? 1.757 3.734 17.922 1 87.69 145 GLU B C 1
ATOM 3680 O O . GLU B 1 145 ? 1.551 2.709 17.281 1 87.69 145 GLU B O 1
ATOM 3685 N N . ASN B 1 146 ? 2.693 4.562 17.625 1 90.06 146 ASN B N 1
ATOM 3686 C CA . ASN B 1 146 ? 3.469 4.406 16.406 1 90.06 146 ASN B CA 1
ATOM 3687 C C . ASN B 1 146 ? 4.895 3.951 16.688 1 90.06 146 ASN B C 1
ATOM 3689 O O . ASN B 1 146 ? 5.723 3.859 15.789 1 90.06 146 ASN B O 1
ATOM 3693 N N . HIS B 1 147 ? 5.227 3.727 17.891 1 89 147 HIS B N 1
ATOM 3694 C CA . HIS B 1 147 ? 6.516 3.219 18.344 1 89 147 HIS B CA 1
ATOM 3695 C C . HIS B 1 147 ? 7.648 4.16 17.938 1 89 147 HIS B C 1
ATOM 3697 O O . HIS B 1 147 ? 8.664 3.721 17.406 1 89 147 HIS B O 1
ATOM 3703 N N . ILE B 1 148 ? 7.438 5.363 18.156 1 92.75 148 ILE B N 1
ATOM 3704 C CA . ILE B 1 148 ? 8.445 6.395 17.938 1 92.75 148 ILE B CA 1
ATOM 3705 C C . ILE B 1 148 ? 8.5 7.328 19.141 1 92.75 148 ILE B C 1
ATOM 3707 O O . ILE B 1 148 ? 7.777 7.125 20.125 1 92.75 148 ILE B O 1
ATOM 3711 N N . SER B 1 149 ? 9.406 8.297 19.125 1 93.56 149 SER B N 1
ATOM 3712 C CA . SER B 1 149 ? 9.555 9.219 20.234 1 93.56 149 SER B CA 1
ATOM 3713 C C . SER B 1 149 ? 8.609 10.406 20.094 1 93.56 149 SER B C 1
ATOM 3715 O O . SER B 1 149 ? 8.141 10.711 18.984 1 93.56 149 SER B O 1
ATOM 3717 N N . ALA B 1 150 ? 8.336 11 21.25 1 94.19 150 ALA B N 1
ATOM 3718 C CA . ALA B 1 150 ? 7.512 12.203 21.25 1 94.19 150 ALA B CA 1
ATOM 3719 C C . ALA B 1 150 ? 8.141 13.297 20.391 1 94.19 150 ALA B C 1
ATOM 3721 O O . ALA B 1 150 ? 7.434 14.039 19.703 1 94.19 150 ALA B O 1
ATOM 3722 N N . SER B 1 151 ? 9.391 13.367 20.5 1 94.5 151 SER B N 1
ATOM 3723 C CA . SER B 1 151 ? 10.094 14.359 19.703 1 94.5 151 SER B CA 1
ATOM 3724 C C . SER B 1 151 ? 9.922 14.078 18.203 1 94.5 151 SER B C 1
ATOM 3726 O O . SER B 1 151 ? 9.805 15.008 17.406 1 94.5 151 SER B O 1
ATOM 3728 N N . ALA B 1 152 ? 9.891 12.836 17.828 1 95.44 152 ALA B N 1
ATOM 3729 C CA . ALA B 1 152 ? 9.695 12.438 16.438 1 95.44 152 ALA B CA 1
ATOM 3730 C C . ALA B 1 152 ? 8.305 12.836 15.953 1 95.44 152 ALA B C 1
ATOM 3732 O O . ALA B 1 152 ? 8.125 13.18 14.781 1 95.44 152 ALA B O 1
ATOM 3733 N N . VAL B 1 153 ? 7.332 12.781 16.844 1 96.69 153 VAL B N 1
ATOM 3734 C CA . VAL B 1 153 ? 5.969 13.164 16.5 1 96.69 153 VAL B CA 1
ATOM 3735 C C . VAL B 1 153 ? 5.922 14.664 16.203 1 96.69 153 VAL B C 1
ATOM 3737 O O . VAL B 1 153 ? 5.309 15.086 15.211 1 96.69 153 VAL B O 1
ATOM 3740 N N . ARG B 1 154 ? 6.586 15.391 16.984 1 94.88 154 ARG B N 1
ATOM 3741 C CA . ARG B 1 154 ? 6.617 16.844 16.781 1 94.88 154 ARG B CA 1
ATOM 3742 C C . ARG B 1 154 ? 7.332 17.203 15.484 1 94.88 154 ARG B C 1
ATOM 3744 O O . ARG B 1 154 ? 6.883 18.078 14.742 1 94.88 154 ARG B O 1
ATOM 3751 N N . ARG B 1 155 ? 8.352 16.5 15.266 1 95.44 155 ARG B N 1
ATOM 3752 C CA . ARG B 1 155 ? 9.094 16.719 14.031 1 95.44 155 ARG B CA 1
ATOM 3753 C C . ARG B 1 155 ? 8.258 16.312 12.82 1 95.44 155 ARG B C 1
ATOM 3755 O O . ARG B 1 155 ? 8.32 16.953 11.766 1 95.44 155 ARG B O 1
ATOM 3762 N N . ALA B 1 156 ? 7.555 15.289 13.023 1 97.25 156 ALA B N 1
ATOM 3763 C CA . ALA B 1 156 ? 6.672 14.836 11.961 1 97.25 156 ALA B CA 1
ATOM 3764 C C . ALA B 1 156 ? 5.625 15.891 11.625 1 97.25 156 ALA B C 1
ATOM 3766 O O . ALA B 1 156 ? 5.281 16.078 10.453 1 97.25 156 ALA B O 1
ATOM 3767 N N . ALA B 1 157 ? 5.168 16.531 12.641 1 96.44 157 ALA B N 1
ATOM 3768 C CA . ALA B 1 157 ? 4.184 17.594 12.438 1 96.44 157 ALA B CA 1
ATOM 3769 C C . ALA B 1 157 ? 4.781 18.734 11.625 1 96.44 157 ALA B C 1
ATOM 3771 O O . ALA B 1 157 ? 4.137 19.266 10.719 1 96.44 157 ALA B O 1
ATOM 3772 N N . LEU B 1 158 ? 5.984 19.062 11.914 1 96.06 158 LEU B N 1
ATOM 3773 C CA . LEU B 1 158 ? 6.676 20.109 11.172 1 96.06 158 LEU B CA 1
ATOM 3774 C C . LEU B 1 158 ? 6.949 19.672 9.742 1 96.06 158 LEU B C 1
ATOM 3776 O O . LEU B 1 158 ? 6.801 20.453 8.805 1 96.06 158 LEU B O 1
ATOM 3780 N N . PHE B 1 159 ? 7.328 18.5 9.641 1 97.38 159 PHE B N 1
ATOM 3781 C CA . PHE B 1 159 ? 7.551 17.938 8.312 1 97.38 159 PHE B CA 1
ATOM 3782 C C . PHE B 1 159 ? 6.281 18.016 7.469 1 97.38 159 PHE B C 1
ATOM 3784 O O . PHE B 1 159 ? 6.316 18.469 6.32 1 97.38 159 PHE B O 1
ATOM 3791 N N . ALA B 1 160 ? 5.191 17.547 8.062 1 96.62 160 ALA B N 1
ATOM 3792 C CA . ALA B 1 160 ? 3.912 17.562 7.355 1 96.62 160 ALA B CA 1
ATOM 3793 C C . ALA B 1 160 ? 3.52 18.969 6.945 1 96.62 160 ALA B C 1
ATOM 3795 O O . ALA B 1 160 ? 3.068 19.203 5.816 1 96.62 160 ALA B O 1
ATOM 3796 N N . ALA B 1 161 ? 3.727 19.906 7.809 1 95.81 161 ALA B N 1
ATOM 3797 C CA . ALA B 1 161 ? 3.422 21.297 7.512 1 95.81 161 ALA B CA 1
ATOM 3798 C C . ALA B 1 161 ? 4.301 21.828 6.379 1 95.81 161 ALA B C 1
ATOM 3800 O O . ALA B 1 161 ? 3.828 22.562 5.508 1 95.81 161 ALA B O 1
ATOM 3801 N N . GLY B 1 162 ? 5.496 21.438 6.453 1 96.25 162 GLY B N 1
ATOM 3802 C CA . GLY B 1 162 ? 6.414 21.828 5.398 1 96.25 162 GLY B CA 1
ATOM 3803 C C . GLY B 1 162 ? 6.055 21.25 4.043 1 96.25 162 GLY B C 1
ATOM 3804 O O . GLY B 1 162 ? 6.137 21.938 3.025 1 96.25 162 GLY B O 1
ATOM 3805 N N . VAL B 1 163 ? 5.691 20.078 4.09 1 95.62 163 VAL B N 1
ATOM 3806 C CA . VAL B 1 163 ? 5.309 19.406 2.848 1 95.62 163 VAL B CA 1
ATOM 3807 C C . VAL B 1 163 ? 4.066 20.078 2.268 1 95.62 163 VAL B C 1
ATOM 3809 O O . VAL B 1 163 ? 3.979 20.297 1.058 1 95.62 163 VAL B O 1
ATOM 3812 N N . ASP B 1 164 ? 3.109 20.359 3.105 1 94.5 164 ASP B N 1
ATOM 3813 C CA . ASP B 1 164 ? 1.895 21.031 2.658 1 94.5 164 ASP B CA 1
ATOM 3814 C C . ASP B 1 164 ? 2.213 22.391 2.043 1 94.5 164 ASP B C 1
ATOM 3816 O O . ASP B 1 164 ? 1.701 22.734 0.976 1 94.5 164 ASP B O 1
ATOM 3820 N N . LEU B 1 165 ? 3.061 23.109 2.715 1 94.94 165 LEU B N 1
ATOM 3821 C CA . LEU B 1 165 ? 3.439 24.422 2.201 1 94.94 165 LEU B CA 1
ATOM 3822 C C . LEU B 1 165 ? 4.195 24.281 0.883 1 94.94 165 LEU B C 1
ATOM 3824 O O . LEU B 1 165 ? 3.961 25.062 -0.051 1 94.94 165 LEU B O 1
ATOM 3828 N N . ALA B 1 166 ? 5.027 23.359 0.839 1 95.25 166 ALA B N 1
ATOM 3829 C CA . ALA B 1 166 ? 5.762 23.109 -0.399 1 95.25 166 ALA B CA 1
ATOM 3830 C C . ALA B 1 166 ? 4.809 22.812 -1.554 1 95.25 166 ALA B C 1
ATOM 3832 O O . ALA B 1 166 ? 5.023 23.281 -2.678 1 95.25 166 ALA B O 1
ATOM 3833 N N . GLU B 1 167 ? 3.855 22 -1.226 1 93.5 167 GLU B N 1
ATOM 3834 C CA . GLU B 1 167 ? 2.871 21.656 -2.25 1 93.5 167 GLU B CA 1
ATOM 3835 C C . GLU B 1 167 ? 2.115 22.906 -2.713 1 93.5 167 GLU B C 1
ATOM 3837 O O . GLU B 1 167 ? 1.799 23.047 -3.896 1 93.5 167 GLU B O 1
ATOM 3842 N N . GLU B 1 168 ? 1.785 23.766 -1.846 1 91.62 168 GLU B N 1
ATOM 3843 C CA . GLU B 1 168 ? 1.104 25.016 -2.191 1 91.62 168 GLU B CA 1
ATOM 3844 C C . GLU B 1 168 ? 1.976 25.891 -3.088 1 91.62 168 GLU B C 1
ATOM 3846 O O . GLU B 1 168 ? 1.473 26.547 -4 1 91.62 168 GLU B O 1
ATOM 3851 N N . LEU B 1 169 ? 3.203 25.906 -2.83 1 92.88 169 LEU B N 1
ATOM 3852 C CA . LEU B 1 169 ? 4.145 26.766 -3.541 1 92.88 169 LEU B CA 1
ATOM 3853 C C . LEU B 1 169 ? 4.578 26.125 -4.855 1 92.88 169 LEU B C 1
ATOM 3855 O O . LEU B 1 169 ? 4.859 26.828 -5.832 1 92.88 169 LEU B O 1
ATOM 3859 N N . CYS B 1 170 ? 4.652 24.844 -4.871 1 92.44 170 CYS B N 1
ATOM 3860 C CA . CYS B 1 170 ? 5.059 24.062 -6.039 1 92.44 170 CYS B CA 1
ATOM 3861 C C . CYS B 1 170 ? 4.207 22.812 -6.184 1 92.44 170 CYS B C 1
ATOM 3863 O O . CYS B 1 170 ? 4.602 21.734 -5.742 1 92.44 170 CYS B O 1
ATOM 3865 N N . PRO B 1 171 ? 3.141 23 -6.922 1 90.44 171 PRO B N 1
ATOM 3866 C CA . PRO B 1 171 ? 2.207 21.891 -7.047 1 90.44 171 PRO B CA 1
ATOM 3867 C C . PRO B 1 171 ? 2.857 20.641 -7.633 1 90.44 171 PRO B C 1
ATOM 3869 O O . PRO B 1 171 ? 3.629 20.734 -8.594 1 90.44 171 PRO B O 1
ATOM 3872 N N . GLY B 1 172 ? 2.639 19.516 -6.965 1 88.12 172 GLY B N 1
ATOM 3873 C CA . GLY B 1 172 ? 3.178 18.25 -7.43 1 88.12 172 GLY B CA 1
ATOM 3874 C C . GLY B 1 172 ? 4.332 17.75 -6.586 1 88.12 172 GLY B C 1
ATOM 3875 O O . GLY B 1 172 ? 4.691 16.562 -6.648 1 88.12 172 GLY B O 1
ATOM 3876 N N . ILE B 1 173 ? 4.832 18.578 -5.77 1 92.19 173 ILE B N 1
ATOM 3877 C CA . ILE B 1 173 ? 6.031 18.234 -5.012 1 92.19 173 ILE B CA 1
ATOM 3878 C C . ILE B 1 173 ? 5.68 17.234 -3.91 1 92.19 173 ILE B C 1
ATOM 3880 O O . ILE B 1 173 ? 6.5 16.391 -3.547 1 92.19 173 ILE B O 1
ATOM 3884 N N . ARG B 1 174 ? 4.562 17.281 -3.365 1 92.44 174 ARG B N 1
ATOM 3885 C CA . ARG B 1 174 ? 4.145 16.391 -2.283 1 92.44 174 ARG B CA 1
ATOM 3886 C C . ARG B 1 174 ? 4.219 14.922 -2.717 1 92.44 174 ARG B C 1
ATOM 3888 O O . ARG B 1 174 ? 4.777 14.086 -2.004 1 92.44 174 ARG B O 1
ATOM 3895 N N . GLN B 1 175 ? 3.662 14.664 -3.852 1 88.12 175 GLN B N 1
ATOM 3896 C CA . GLN B 1 175 ? 3.676 13.297 -4.355 1 88.12 175 GLN B CA 1
ATOM 3897 C C . GLN B 1 175 ? 5.102 12.789 -4.535 1 88.12 175 GLN B C 1
ATOM 3899 O O . GLN B 1 175 ? 5.414 11.648 -4.172 1 88.12 175 GLN B O 1
ATOM 3904 N N . ARG B 1 176 ? 5.891 13.641 -5.02 1 90.81 176 ARG B N 1
ATOM 3905 C CA . ARG B 1 176 ? 7.273 13.25 -5.27 1 90.81 176 ARG B CA 1
ATOM 3906 C C . ARG B 1 176 ? 8.008 12.977 -3.963 1 90.81 176 ARG B C 1
ATOM 3908 O O . ARG B 1 176 ? 8.82 12.055 -3.883 1 90.81 176 ARG B O 1
ATOM 3915 N N . VAL B 1 177 ? 7.73 13.789 -3.02 1 92.5 177 VAL B N 1
ATOM 3916 C CA . VAL B 1 177 ? 8.383 13.641 -1.721 1 92.5 177 VAL B CA 1
ATOM 3917 C C . VAL B 1 177 ? 7.852 12.391 -1.016 1 92.5 177 VAL B C 1
ATOM 3919 O O . VAL B 1 177 ? 8.633 11.57 -0.538 1 92.5 177 VAL B O 1
ATOM 3922 N N . LEU B 1 178 ? 6.559 12.172 -1.043 1 91.56 178 LEU B N 1
ATOM 3923 C CA . LEU B 1 178 ? 5.934 11.102 -0.277 1 91.56 178 LEU B CA 1
ATOM 3924 C C . LEU B 1 178 ? 6.152 9.75 -0.954 1 91.56 178 LEU B C 1
ATOM 3926 O O . LEU B 1 178 ? 6.191 8.719 -0.285 1 91.56 178 LEU B O 1
ATOM 3930 N N . SER B 1 179 ? 6.336 9.742 -2.213 1 84.94 179 SER B N 1
ATOM 3931 C CA . SER B 1 179 ? 6.594 8.5 -2.928 1 84.94 179 SER B CA 1
ATOM 3932 C C . SER B 1 179 ? 8.055 8.07 -2.787 1 84.94 179 SER B C 1
ATOM 3934 O O . SER B 1 179 ? 8.406 6.93 -3.09 1 84.94 179 SER B O 1
ATOM 3936 N N . GLY B 1 180 ? 8.836 9.062 -2.412 1 84 180 GLY B N 1
ATOM 3937 C CA . GLY B 1 180 ? 10.258 8.781 -2.303 1 84 180 GLY B CA 1
ATOM 3938 C C . GLY B 1 180 ? 11.031 9.133 -3.557 1 84 180 GLY B C 1
ATOM 3939 O O . GLY B 1 180 ? 12.242 8.906 -3.627 1 84 180 GLY B O 1
ATOM 3940 N N . ASP B 1 181 ? 10.406 9.641 -4.488 1 84.12 181 ASP B N 1
ATOM 3941 C CA . ASP B 1 181 ? 11.078 10.031 -5.727 1 84.12 181 ASP B CA 1
ATOM 3942 C C . ASP B 1 181 ? 12.016 11.211 -5.492 1 84.12 181 ASP B C 1
ATOM 3944 O O . ASP B 1 181 ? 13.062 11.312 -6.133 1 84.12 181 ASP B O 1
ATOM 3948 N N . LEU B 1 182 ? 11.547 12.141 -4.699 1 89.56 182 LEU B N 1
ATOM 3949 C CA . LEU B 1 182 ? 12.352 13.289 -4.289 1 89.56 182 LEU B CA 1
ATOM 3950 C C . LEU B 1 182 ? 12.82 13.133 -2.846 1 89.56 182 LEU B C 1
ATOM 3952 O O . LEU B 1 182 ? 12.016 13.18 -1.916 1 89.56 182 LEU B O 1
ATOM 3956 N N . LYS B 1 183 ? 14.078 12.938 -2.777 1 88.69 183 LYS B N 1
ATOM 3957 C CA . LYS B 1 183 ? 14.633 12.727 -1.441 1 88.69 183 LYS B CA 1
ATOM 3958 C C . LYS B 1 183 ? 15.273 14 -0.907 1 88.69 183 LYS B C 1
ATOM 3960 O O . LYS B 1 183 ? 16.328 14.422 -1.394 1 88.69 183 LYS B O 1
ATOM 3965 N N . ALA B 1 184 ? 14.648 14.641 -0.074 1 91.81 184 ALA B N 1
ATOM 3966 C CA . ALA B 1 184 ? 15.156 15.828 0.61 1 91.81 184 ALA B CA 1
ATOM 3967 C C . ALA B 1 184 ? 15.164 15.625 2.123 1 91.81 184 ALA B C 1
ATOM 3969 O O . ALA B 1 184 ? 14.273 14.969 2.672 1 91.81 184 ALA B O 1
ATOM 3970 N N . PRO B 1 185 ? 16.172 16.172 2.764 1 92.31 185 PRO B N 1
ATOM 3971 C CA . PRO B 1 185 ? 16.219 16.047 4.223 1 92.31 185 PRO B CA 1
ATOM 3972 C C . PRO B 1 185 ? 14.977 16.641 4.898 1 92.31 185 PRO B C 1
ATOM 3974 O O . PRO B 1 185 ? 14.477 17.688 4.465 1 92.31 185 PRO B O 1
ATOM 3977 N N . ASP B 1 186 ? 14.586 16.031 5.938 1 93.56 186 ASP B N 1
ATOM 3978 C CA . ASP B 1 186 ? 13.422 16.469 6.691 1 93.56 186 ASP B CA 1
ATOM 3979 C C . ASP B 1 186 ? 13.594 17.891 7.195 1 93.56 186 ASP B C 1
ATOM 3981 O O . ASP B 1 186 ? 12.633 18.656 7.262 1 93.56 186 ASP B O 1
ATOM 3985 N N . ALA B 1 187 ? 14.844 18.141 7.477 1 93.12 187 ALA B N 1
ATOM 3986 C CA . ALA B 1 187 ? 15.164 19.453 8.062 1 93.12 187 ALA B CA 1
ATOM 3987 C C . ALA B 1 187 ? 14.734 20.578 7.145 1 93.12 187 ALA B C 1
ATOM 3989 O O . ALA B 1 187 ? 14.328 21.656 7.613 1 93.12 187 ALA B O 1
ATOM 3990 N N . LEU B 1 188 ? 14.82 20.359 5.879 1 94.75 188 LEU B N 1
ATOM 3991 C CA . LEU B 1 188 ? 14.438 21.391 4.922 1 94.75 188 LEU B CA 1
ATOM 3992 C C . LEU B 1 188 ? 12.938 21.672 4.992 1 94.75 188 LEU B C 1
ATOM 3994 O O . LEU B 1 188 ? 12.516 22.828 4.902 1 94.75 188 LEU B O 1
ATOM 3998 N N . PHE B 1 189 ? 12.18 20.688 5.207 1 96.12 189 PHE B N 1
ATOM 3999 C CA . PHE B 1 189 ? 10.734 20.859 5.324 1 96.12 189 PHE B CA 1
ATOM 4000 C C . PHE B 1 189 ? 10.375 21.5 6.656 1 96.12 189 PHE B C 1
ATOM 4002 O O . PHE B 1 189 ? 9.469 22.344 6.719 1 96.12 189 PHE B O 1
ATOM 4009 N N . GLU B 1 190 ? 11.094 21.109 7.66 1 94.88 190 GLU B N 1
ATOM 4010 C CA . GLU B 1 190 ? 10.883 21.734 8.961 1 94.88 190 GLU B CA 1
ATOM 4011 C C . GLU B 1 190 ? 11.164 23.234 8.914 1 94.88 190 GLU B C 1
ATOM 4013 O O . GLU B 1 190 ? 10.406 24.031 9.477 1 94.88 190 GLU B O 1
ATOM 4018 N N . ARG B 1 191 ? 12.203 23.547 8.227 1 94.38 191 ARG B N 1
ATOM 4019 C CA . ARG B 1 191 ? 12.57 24.953 8.078 1 94.38 191 ARG B CA 1
ATOM 4020 C C . ARG B 1 191 ? 11.539 25.703 7.238 1 94.38 191 ARG B C 1
ATOM 4022 O O . ARG B 1 191 ? 11.203 26.844 7.539 1 94.38 191 ARG B O 1
ATOM 4029 N N . LEU B 1 192 ? 11.188 25.078 6.27 1 95.56 192 LEU B N 1
ATOM 4030 C CA . LEU B 1 192 ? 10.188 25.703 5.414 1 95.56 192 LEU B CA 1
ATOM 4031 C C . LEU B 1 192 ? 8.914 26.016 6.199 1 95.56 192 LEU B C 1
ATOM 4033 O O . LEU B 1 192 ? 8.312 27.078 6.016 1 95.56 192 LEU B O 1
ATOM 4037 N N . ALA B 1 193 ? 8.523 25.125 7.066 1 95.06 193 ALA B N 1
ATOM 4038 C CA . ALA B 1 193 ? 7.309 25.281 7.859 1 95.06 193 ALA B CA 1
ATOM 4039 C C . ALA B 1 193 ? 7.414 26.5 8.781 1 95.06 193 ALA B C 1
ATOM 4041 O O . ALA B 1 193 ? 6.41 27.141 9.086 1 95.06 193 ALA B O 1
ATOM 4042 N N . LYS B 1 194 ? 8.602 26.766 9.156 1 93.75 194 LYS B N 1
ATOM 4043 C CA . LYS B 1 194 ? 8.812 27.859 10.102 1 93.75 194 LYS B CA 1
ATOM 4044 C C . LYS B 1 194 ? 9.305 29.109 9.383 1 93.75 194 LYS B C 1
ATOM 4046 O O . LYS B 1 194 ? 9.453 30.172 10 1 93.75 194 LYS B O 1
ATOM 4051 N N . ALA B 1 195 ? 9.539 29.062 8.188 1 92.69 195 ALA B N 1
ATOM 4052 C CA . ALA B 1 195 ? 10.211 30.141 7.445 1 92.69 195 ALA B CA 1
ATOM 4053 C C . ALA B 1 195 ? 9.234 31.25 7.105 1 92.69 195 ALA B C 1
ATOM 4055 O O . ALA B 1 195 ? 8.016 31.078 7.188 1 92.69 195 ALA B O 1
ATOM 4056 N N . ARG B 1 196 ? 9.875 32.375 6.812 1 92.06 196 ARG B N 1
ATOM 4057 C CA . ARG B 1 196 ? 9.125 33.5 6.285 1 92.06 196 ARG B CA 1
ATOM 4058 C C . ARG B 1 196 ? 9.023 33.438 4.766 1 92.06 196 ARG B C 1
ATOM 4060 O O . ARG B 1 196 ? 9.828 32.75 4.113 1 92.06 196 ARG B O 1
ATOM 4067 N N . PRO B 1 197 ? 8.023 34 4.25 1 92.88 197 PRO B N 1
ATOM 4068 C CA . PRO B 1 197 ? 7.785 33.906 2.807 1 92.88 197 PRO B CA 1
ATOM 4069 C C . PRO B 1 197 ? 9.008 34.312 1.987 1 92.88 197 PRO B C 1
ATOM 4071 O O . PRO B 1 197 ? 9.203 33.812 0.878 1 92.88 197 PRO B O 1
ATOM 4074 N N . GLU B 1 198 ? 9.781 35.125 2.523 1 92 198 GLU B N 1
ATOM 4075 C CA . GLU B 1 198 ? 10.969 35.594 1.799 1 92 198 GLU B CA 1
ATOM 4076 C C . GLU B 1 198 ? 11.953 34.438 1.583 1 92 198 GLU B C 1
ATOM 4078 O O . GLU B 1 198 ? 12.742 34.469 0.636 1 92 198 GLU B O 1
ATOM 4083 N N . ASP B 1 199 ? 11.852 33.469 2.396 1 93.81 199 ASP B N 1
ATOM 4084 C CA . ASP B 1 199 ? 12.82 32.375 2.357 1 93.81 199 ASP B CA 1
ATOM 4085 C C . ASP B 1 199 ? 12.266 31.172 1.605 1 93.81 199 ASP B C 1
ATOM 4087 O O . ASP B 1 199 ? 12.969 30.172 1.397 1 93.81 199 ASP B O 1
ATOM 4091 N N . TYR B 1 200 ? 11.07 31.25 1.178 1 94.12 200 TYR B N 1
ATOM 4092 C CA . TYR B 1 200 ? 10.391 30.109 0.582 1 94.12 200 TYR B CA 1
ATOM 4093 C C . TYR B 1 200 ? 11.109 29.625 -0.672 1 94.12 200 TYR B C 1
ATOM 4095 O O . TYR B 1 200 ? 11.391 28.438 -0.824 1 94.12 200 TYR B O 1
ATOM 4103 N N . ASP B 1 201 ? 11.453 30.562 -1.475 1 92.12 201 ASP B N 1
ATOM 4104 C CA . ASP B 1 201 ? 12.039 30.219 -2.768 1 92.12 201 ASP B CA 1
ATOM 4105 C C . ASP B 1 201 ? 13.383 29.516 -2.596 1 92.12 201 ASP B C 1
ATOM 4107 O O . ASP B 1 201 ? 13.648 28.516 -3.262 1 92.12 201 ASP B O 1
ATOM 4111 N N . ALA B 1 202 ? 14.117 29.969 -1.755 1 92 202 ALA B N 1
ATOM 4112 C CA . ALA B 1 202 ? 15.438 29.391 -1.514 1 92 202 ALA B CA 1
ATOM 4113 C C . ALA B 1 202 ? 15.328 27.984 -0.958 1 92 202 ALA B C 1
ATOM 4115 O O . ALA B 1 202 ? 16.031 27.062 -1.404 1 92 202 ALA B O 1
ATOM 4116 N N . LEU B 1 203 ? 14.477 27.812 -0.086 1 93.62 203 LEU B N 1
ATOM 4117 C CA . LEU B 1 203 ? 14.289 26.516 0.538 1 93.62 203 LEU B CA 1
ATOM 4118 C C . LEU B 1 203 ? 13.719 25.5 -0.461 1 93.62 203 LEU B C 1
ATOM 4120 O O . LEU B 1 203 ? 14.133 24.344 -0.484 1 93.62 203 LEU B O 1
ATOM 4124 N N . LEU B 1 204 ? 12.82 25.938 -1.22 1 94.19 204 LEU B N 1
ATOM 4125 C CA . LEU B 1 204 ? 12.234 25.078 -2.232 1 94.19 204 LEU B CA 1
ATOM 4126 C C . LEU B 1 204 ? 13.289 24.625 -3.236 1 94.19 204 LEU B C 1
ATOM 4128 O O . LEU B 1 204 ? 13.258 23.469 -3.695 1 94.19 204 LEU B O 1
ATOM 4132 N N . GLU B 1 205 ? 14.086 25.547 -3.541 1 92 205 GLU B N 1
ATOM 4133 C CA . GLU B 1 205 ? 15.164 25.188 -4.457 1 92 205 GLU B CA 1
ATOM 4134 C C . GLU B 1 205 ? 16.062 24.125 -3.852 1 92 205 GLU B C 1
ATOM 4136 O O . GLU B 1 205 ? 16.5 23.203 -4.551 1 92 205 GLU B O 1
ATOM 4141 N N . GLN B 1 206 ? 16.297 24.25 -2.609 1 92.25 206 GLN B N 1
ATOM 4142 C CA . GLN B 1 206 ? 17.109 23.25 -1.91 1 92.25 206 GLN B CA 1
ATOM 4143 C C . GLN B 1 206 ? 16.391 21.891 -1.866 1 92.25 206 GLN B C 1
ATOM 4145 O O . GLN B 1 206 ? 17.031 20.844 -1.966 1 92.25 206 GLN B O 1
ATOM 4150 N N . ILE B 1 207 ? 15.172 21.953 -1.728 1 92.5 207 ILE B N 1
ATOM 4151 C CA . ILE B 1 207 ? 14.375 20.734 -1.646 1 92.5 207 ILE B CA 1
ATOM 4152 C C . ILE B 1 207 ? 14.367 20.031 -3.002 1 92.5 207 ILE B C 1
ATOM 4154 O O . ILE B 1 207 ? 14.508 18.797 -3.074 1 92.5 207 ILE B O 1
ATOM 4158 N N . LYS B 1 208 ? 14.211 20.859 -3.93 1 91.12 208 LYS B N 1
ATOM 4159 C CA . LYS B 1 208 ? 14.156 20.297 -5.277 1 91.12 208 LYS B CA 1
ATOM 4160 C C . LYS B 1 208 ? 15.523 19.75 -5.695 1 91.12 208 LYS B C 1
ATOM 4162 O O . LYS B 1 208 ? 15.602 18.797 -6.477 1 91.12 208 LYS B O 1
ATOM 4167 N N . ASN B 1 209 ? 16.469 20.469 -5.109 1 85.75 209 ASN B N 1
ATOM 4168 C CA . ASN B 1 209 ? 17.844 20.094 -5.438 1 85.75 209 ASN B CA 1
ATOM 4169 C C . ASN B 1 209 ? 18.688 19.906 -4.18 1 85.75 209 ASN B C 1
ATOM 4171 O O . ASN B 1 209 ? 19.5 20.75 -3.836 1 85.75 209 ASN B O 1
ATOM 4175 N N . PRO B 1 210 ? 18.406 18.953 -3.406 1 74.19 210 PRO B N 1
ATOM 4176 C CA . PRO B 1 210 ? 19.047 18.812 -2.096 1 74.19 210 PRO B CA 1
ATOM 4177 C C . PRO B 1 210 ? 20.562 18.766 -2.178 1 74.19 210 PRO B C 1
ATOM 4179 O O . PRO B 1 210 ? 21.25 19.016 -1.177 1 74.19 210 PRO B O 1
ATOM 4182 N N . GLN B 1 211 ? 21.234 18.469 -3.086 1 61.53 211 GLN B N 1
ATOM 4183 C CA . GLN B 1 211 ? 22.688 18.469 -3.15 1 61.53 211 GLN B CA 1
ATOM 4184 C C . GLN B 1 211 ? 23.234 19.891 -3.117 1 61.53 211 GLN B C 1
ATOM 4186 O O . GLN B 1 211 ? 24.438 20.109 -2.92 1 61.53 211 GLN B O 1
ATOM 4191 N N . SER B 1 212 ? 22.453 21.031 -3.23 1 47.25 212 SER B N 1
ATOM 4192 C CA . SER B 1 212 ? 23.094 22.344 -3.359 1 47.25 212 SER B CA 1
ATOM 4193 C C . SER B 1 212 ? 23.406 22.938 -1.993 1 47.25 212 SER B C 1
ATOM 4195 O O . SER B 1 212 ? 22.5 23.375 -1.28 1 47.25 212 SER B O 1
ATOM 4197 N N . ARG B 1 213 ? 24.156 22.5 -1.123 1 41.06 213 ARG B N 1
ATOM 4198 C CA . ARG B 1 213 ? 24.594 23.219 0.072 1 41.06 213 ARG B CA 1
ATOM 4199 C C . ARG B 1 213 ? 24.797 24.703 -0.222 1 41.06 213 ARG B C 1
ATOM 4201 O O . ARG B 1 213 ? 25.438 25.062 -1.21 1 41.06 213 ARG B O 1
ATOM 4208 N N . ALA B 1 214 ? 24.125 25.578 0.399 1 34.47 214 ALA B N 1
ATOM 4209 C CA . ALA B 1 214 ? 24.469 27 0.436 1 34.47 214 ALA B CA 1
ATOM 4210 C C . ALA B 1 214 ? 25.922 27.203 0.843 1 34.47 214 ALA B C 1
ATOM 4212 O O . ALA B 1 214 ? 26.328 26.812 1.943 1 34.47 214 ALA B O 1
ATOM 4213 N N . LYS B 1 215 ? 27.031 27.234 0.091 1 33.66 215 LYS B N 1
ATOM 4214 C CA . LYS B 1 215 ? 28.266 27.922 0.457 1 33.66 215 LYS B CA 1
ATOM 4215 C C . LYS B 1 215 ? 27.969 29.25 1.156 1 33.66 215 LYS B C 1
ATOM 4217 O O . LYS B 1 215 ? 27.172 30.047 0.666 1 33.66 215 LYS B O 1
ATOM 4222 N N . PRO B 1 216 ? 28.109 29.312 2.459 1 30.89 216 PRO B N 1
ATOM 4223 C CA . PRO B 1 216 ? 28.094 30.656 3.021 1 30.89 216 PRO B CA 1
ATOM 4224 C C . PRO B 1 216 ? 28.766 31.688 2.123 1 30.89 216 PRO B C 1
ATOM 4226 O O . PRO B 1 216 ? 29.734 31.359 1.429 1 30.89 216 PRO B O 1
ATOM 4229 N N . ALA B 1 217 ? 28.109 32.688 1.729 1 29.64 217 ALA B N 1
ATOM 4230 C CA . ALA B 1 217 ? 28.656 33.781 0.971 1 29.64 217 ALA B CA 1
ATOM 4231 C C . ALA B 1 217 ? 30.016 34.219 1.511 1 29.64 217 ALA B C 1
ATOM 4233 O O . ALA B 1 217 ? 30.125 34.656 2.654 1 29.64 217 ALA B O 1
ATOM 4234 N N . ALA B 1 218 ? 31.125 33.562 1.211 1 28.78 218 ALA B N 1
ATOM 4235 C CA . ALA B 1 218 ? 32.375 34.312 1.492 1 28.78 218 ALA B CA 1
ATOM 4236 C C . ALA B 1 218 ? 32.25 35.781 1.097 1 28.78 218 ALA B C 1
ATOM 4238 O O . ALA B 1 218 ? 31.688 36.094 0.04 1 28.78 218 ALA B O 1
ATOM 4239 N N . LYS B 1 219 ? 32.375 36.625 2.043 1 30.66 219 LYS B N 1
ATOM 4240 C CA . LYS B 1 219 ? 32.531 38.062 1.911 1 30.66 219 LYS B CA 1
ATOM 4241 C C . LYS B 1 219 ? 33.5 38.406 0.761 1 30.66 219 LYS B C 1
ATOM 4243 O O . LYS B 1 219 ? 34.688 38.094 0.818 1 30.66 219 LYS B O 1
ATOM 4248 N N . GLN B 1 220 ? 33.094 38.281 -0.5 1 27 220 GLN B N 1
ATOM 4249 C CA . GLN B 1 220 ? 33.844 38.781 -1.639 1 27 220 GLN B CA 1
ATOM 4250 C C . GLN B 1 220 ? 34.344 40.219 -1.375 1 27 220 GLN B C 1
ATOM 4252 O O . GLN B 1 220 ? 33.562 41.125 -1.089 1 27 220 GLN B O 1
ATOM 4257 N N . LYS B 1 221 ? 35.531 40.312 -0.758 1 29.44 221 LYS B N 1
ATOM 4258 C CA . LYS B 1 221 ? 36.219 41.594 -0.764 1 29.44 221 LYS B CA 1
ATOM 4259 C C . LYS B 1 221 ? 36.125 42.281 -2.133 1 29.44 221 LYS B C 1
ATOM 4261 O O . LYS B 1 221 ? 36.125 41.594 -3.162 1 29.44 221 LYS B O 1
ATOM 4266 N N . PRO B 1 222 ? 35.75 43.562 -2.232 1 25.64 222 PRO B N 1
ATOM 4267 C CA . PRO B 1 222 ? 35.562 44.344 -3.463 1 25.64 222 PRO B CA 1
ATOM 4268 C C . PRO B 1 222 ? 36.75 44.219 -4.414 1 25.64 222 PRO B C 1
ATOM 4270 O O . PRO B 1 222 ? 37.906 44.469 -4.012 1 25.64 222 PRO B O 1
ATOM 4273 N N . PHE B 1 223 ? 36.844 43.188 -5.242 1 24.83 223 PHE B N 1
ATOM 4274 C CA . PHE B 1 223 ? 37.875 43.094 -6.277 1 24.83 223 PHE B CA 1
ATOM 4275 C C . PHE B 1 223 ? 38.031 44.406 -7.012 1 24.83 223 PHE B C 1
ATOM 4277 O O . PHE B 1 223 ? 37.062 44.938 -7.539 1 24.83 223 PHE B O 1
ATOM 4284 N N . GLN B 1 224 ? 38.906 45.188 -6.52 1 23.98 224 GLN B N 1
ATOM 4285 C CA . GLN B 1 224 ? 39.344 46.406 -7.188 1 23.98 224 GLN B CA 1
ATOM 4286 C C . GLN B 1 224 ? 39.625 46.156 -8.664 1 23.98 224 GLN B C 1
ATOM 4288 O O . GLN B 1 224 ? 40.281 45.188 -9.016 1 23.98 224 GLN B O 1
ATOM 4293 N N . PRO B 1 225 ? 38.844 46.781 -9.555 1 25.23 225 PRO B N 1
ATOM 4294 C CA . PRO B 1 225 ? 38.844 46.688 -11.023 1 25.23 225 PRO B CA 1
ATOM 4295 C C . PRO B 1 225 ? 40.219 46.781 -11.633 1 25.23 225 PRO B C 1
ATOM 4297 O O . PRO B 1 225 ? 40.906 47.812 -11.484 1 25.23 225 PRO B O 1
ATOM 4300 N N . GLU B 1 226 ? 41.062 45.719 -11.367 1 23 226 GLU B N 1
ATOM 4301 C CA . GLU B 1 226 ? 42.344 46 -11.992 1 23 226 GLU B CA 1
ATOM 4302 C C . GLU B 1 226 ? 42.188 46.406 -13.445 1 23 226 GLU B C 1
ATOM 4304 O O . GLU B 1 226 ? 41.312 45.938 -14.148 1 23 226 GLU B O 1
ATOM 4309 N N . LYS B 1 227 ? 42.812 47.438 -13.82 1 23.56 227 LYS B N 1
ATOM 4310 C CA . LYS B 1 227 ? 42.938 48.25 -15.031 1 23.56 227 LYS B CA 1
ATOM 4311 C C . LYS B 1 227 ? 43.469 47.375 -16.188 1 23.56 227 LYS B C 1
ATOM 4313 O O . LYS B 1 227 ? 44.656 47.094 -16.281 1 23.56 227 LYS B O 1
ATOM 4318 N N . SER B 1 228 ? 42.781 46.188 -16.484 1 21.97 228 SER B N 1
ATOM 4319 C CA . SER B 1 228 ? 43.281 45.406 -17.609 1 21.97 228 SER B CA 1
ATOM 4320 C C . SER B 1 228 ? 43.438 46.281 -18.859 1 21.97 228 SER B C 1
ATOM 4322 O O . SER B 1 228 ? 42.5 47 -19.234 1 21.97 228 SER B O 1
ATOM 4324 N N . SER B 1 229 ? 44.688 46.562 -19.156 1 22.33 229 SER B N 1
ATOM 4325 C CA . SER B 1 229 ? 45.219 47.219 -20.328 1 22.33 229 SER B CA 1
ATOM 4326 C C . SER B 1 229 ? 44.75 46.594 -21.609 1 22.33 229 SER B C 1
ATOM 4328 O O . SER B 1 229 ? 44.438 45.406 -21.656 1 22.33 229 SER B O 1
ATOM 4330 N N . LEU B 1 230 ? 44.5 47.375 -22.688 1 22.17 230 LEU B N 1
ATOM 4331 C CA . LEU B 1 230 ? 43.844 47.469 -23.984 1 22.17 230 LEU B CA 1
ATOM 4332 C C . LEU B 1 230 ? 44.531 46.562 -25.016 1 22.17 230 LEU B C 1
ATOM 4334 O O . LEU B 1 230 ? 44.281 46.688 -26.219 1 22.17 230 LEU B O 1
ATOM 4338 N N . SER B 1 231 ? 45.406 45.531 -24.594 1 21.45 231 SER B N 1
ATOM 4339 C CA . SER B 1 231 ? 46.25 45.156 -25.719 1 21.45 231 SER B CA 1
ATOM 4340 C C . SER B 1 231 ? 45.438 44.562 -26.859 1 21.45 231 SER B C 1
ATOM 4342 O O . SER B 1 231 ? 44.625 43.656 -26.656 1 21.45 231 SER B O 1
ATOM 4344 N N . ASP B 1 232 ? 45.406 45.25 -27.984 1 20.97 232 ASP B N 1
ATOM 4345 C CA . ASP B 1 232 ? 44.625 45.219 -29.203 1 20.97 232 ASP B CA 1
ATOM 4346 C C . ASP B 1 232 ? 44.75 43.875 -29.922 1 20.97 232 ASP B C 1
ATOM 4348 O O . ASP B 1 232 ? 43.719 43.25 -30.234 1 20.97 232 ASP B O 1
ATOM 4352 N N . PRO B 1 233 ? 45.781 43.656 -30.828 1 24.11 233 PRO B N 1
ATOM 4353 C CA . PRO B 1 233 ? 45.406 43.594 -32.25 1 24.11 233 PRO B CA 1
ATOM 4354 C C . PRO B 1 233 ? 45.031 42.188 -32.688 1 24.11 233 PRO B C 1
ATOM 4356 O O . PRO B 1 233 ? 45.219 41.219 -31.938 1 24.11 233 PRO B O 1
ATOM 4359 N N . SER B 1 234 ? 45.531 41.75 -34.031 1 23.97 234 SER B N 1
ATOM 4360 C CA . SER B 1 234 ? 45.062 41.219 -35.312 1 23.97 234 SER B CA 1
ATOM 4361 C C . SER B 1 234 ? 45.375 39.719 -35.438 1 23.97 234 SER B C 1
ATOM 4363 O O . SER B 1 234 ? 46.531 39.344 -35.688 1 23.97 234 SER B O 1
ATOM 4365 N N . LEU B 1 235 ? 44.906 38.906 -34.562 1 23.2 235 LEU B N 1
ATOM 4366 C CA . LEU B 1 235 ? 45.344 37.531 -34.5 1 23.2 235 LEU B CA 1
ATOM 4367 C C . LEU B 1 235 ? 45.062 36.812 -35.812 1 23.2 235 LEU B C 1
ATOM 4369 O O . LEU B 1 235 ? 43.938 36.844 -36.312 1 23.2 235 LEU B O 1
ATOM 4373 N N . ALA B 1 236 ? 46.156 36.531 -36.562 1 25 236 ALA B N 1
ATOM 4374 C CA . ALA B 1 236 ? 46.312 35.875 -37.844 1 25 236 ALA B CA 1
ATOM 4375 C C . ALA B 1 236 ? 45.688 34.469 -37.812 1 25 236 ALA B C 1
ATOM 4377 O O . ALA B 1 236 ? 45.594 33.844 -36.781 1 25 236 ALA B O 1
ATOM 4378 N N . PRO B 1 237 ? 45 34.062 -38.906 1 27.11 237 PRO B N 1
ATOM 4379 C CA . PRO B 1 237 ? 44.062 32.938 -39.125 1 27.11 237 PRO B CA 1
ATOM 4380 C C . PRO B 1 237 ? 44.719 31.578 -38.969 1 27.11 237 PRO B C 1
ATOM 4382 O O . PRO B 1 237 ? 45.75 31.297 -39.594 1 27.11 237 PRO B O 1
ATOM 4385 N N . PRO B 1 238 ? 44.812 31.016 -37.688 1 26.2 238 PRO B N 1
ATOM 4386 C CA . PRO B 1 238 ? 45.656 29.828 -37.438 1 26.2 238 PRO B CA 1
ATOM 4387 C C . PRO B 1 238 ? 45.312 28.672 -38.406 1 26.2 238 PRO B C 1
ATOM 4389 O O . PRO B 1 238 ? 44.188 28.609 -38.906 1 26.2 238 PRO B O 1
ATOM 4392 N N . PRO B 1 239 ? 46.344 28.016 -38.938 1 28.88 239 PRO B N 1
ATOM 4393 C CA . PRO B 1 239 ? 46.406 26.938 -39.906 1 28.88 239 PRO B CA 1
ATOM 4394 C C . PRO B 1 239 ? 45.531 25.734 -39.531 1 28.88 239 PRO B C 1
ATOM 4396 O O . PRO B 1 239 ? 45.156 25.594 -38.375 1 28.88 239 PRO B O 1
ATOM 4399 N N . GLY B 1 240 ? 45.156 24.828 -40.469 1 26.69 240 GLY B N 1
ATOM 4400 C CA . GLY B 1 240 ? 44.219 23.75 -40.75 1 26.69 240 GLY B CA 1
ATOM 4401 C C . GLY B 1 240 ? 44.438 22.547 -39.844 1 26.69 240 GLY B C 1
ATOM 4402 O O . GLY B 1 240 ? 45.438 21.844 -39.938 1 26.69 240 GLY B O 1
ATOM 4403 N N . GLU B 1 241 ? 44.25 22.734 -38.531 1 29.83 241 GLU B N 1
ATOM 4404 C CA . GLU B 1 241 ? 44.531 21.781 -37.438 1 29.83 241 GLU B CA 1
ATOM 4405 C C . GLU B 1 241 ? 43.812 20.453 -37.656 1 29.83 241 GLU B C 1
ATOM 4407 O O . GLU B 1 241 ? 42.594 20.438 -37.812 1 29.83 241 GLU B O 1
ATOM 4412 N N . SER B 1 242 ? 44.562 19.438 -38.219 1 30.72 242 SER B N 1
ATOM 4413 C CA . SER B 1 242 ? 44.188 18.031 -38.375 1 30.72 242 SER B CA 1
ATOM 4414 C C . SER B 1 242 ? 43.688 17.453 -37.062 1 30.72 242 SER B C 1
ATOM 4416 O O . SER B 1 242 ? 44.219 17.781 -35.969 1 30.72 242 SER B O 1
ATOM 4418 N N . ASN B 1 243 ? 42.469 16.953 -36.938 1 31.17 243 ASN B N 1
ATOM 4419 C CA . ASN B 1 243 ? 41.594 16.516 -35.875 1 31.17 243 ASN B CA 1
ATOM 4420 C C . ASN B 1 243 ? 42.156 15.336 -35.094 1 31.17 243 ASN B C 1
ATOM 4422 O O . ASN B 1 243 ? 42.094 14.188 -35.531 1 31.17 243 ASN B O 1
ATOM 4426 N N . PRO B 1 244 ? 43.531 15.391 -34.562 1 33.28 244 PRO B N 1
ATOM 4427 C CA . PRO B 1 244 ? 44.031 14.273 -33.781 1 33.28 244 PRO B CA 1
ATOM 4428 C C . PRO B 1 244 ? 43.156 13.953 -32.562 1 33.28 244 PRO B C 1
ATOM 4430 O O . PRO B 1 244 ? 43.594 13.234 -31.656 1 33.28 244 PRO B O 1
ATOM 4433 N N . ALA B 1 245 ? 42.062 14.375 -32.469 1 35.28 245 ALA B N 1
ATOM 4434 C CA . ALA B 1 245 ? 41.375 14.406 -31.172 1 35.28 245 ALA B CA 1
ATOM 4435 C C . ALA B 1 245 ? 41.156 12.992 -30.625 1 35.28 245 ALA B C 1
ATOM 4437 O O . ALA B 1 245 ? 40.875 12.812 -29.438 1 35.28 245 ALA B O 1
ATOM 4438 N N . HIS B 1 246 ? 41.219 11.93 -31.438 1 39.91 246 HIS B N 1
ATOM 4439 C CA . HIS B 1 246 ? 40.656 10.711 -30.875 1 39.91 246 HIS B CA 1
ATOM 4440 C C . HIS B 1 246 ? 41.656 10.055 -29.906 1 39.91 246 HIS B C 1
ATOM 4442 O O . HIS B 1 246 ? 41.219 9.336 -28.984 1 39.91 246 HIS B O 1
ATOM 4448 N N . LYS B 1 247 ? 43.094 10.031 -30.078 1 46.19 247 LYS B N 1
ATOM 4449 C CA . LYS B 1 247 ? 44.062 9.219 -29.359 1 46.19 247 LYS B CA 1
ATOM 4450 C C . LYS B 1 247 ? 44.25 9.734 -27.938 1 46.19 247 LYS B C 1
ATOM 4452 O O . LYS B 1 247 ? 44.625 8.969 -27.031 1 46.19 247 LYS B O 1
ATOM 4457 N N . GLU B 1 248 ? 44.125 10.953 -27.516 1 56.34 248 GLU B N 1
ATOM 4458 C CA . GLU B 1 248 ? 44.438 11.586 -26.234 1 56.34 248 GLU B CA 1
ATOM 4459 C C . GLU B 1 248 ? 43.406 11.25 -25.172 1 56.34 248 GLU B C 1
ATOM 4461 O O . GLU B 1 248 ? 43.75 11.164 -23.984 1 56.34 248 GLU B O 1
ATOM 4466 N N . THR B 1 249 ? 42.312 10.805 -25.5 1 62.59 249 THR B N 1
ATOM 4467 C CA . THR B 1 249 ? 41.219 10.602 -24.516 1 62.59 249 THR B CA 1
ATOM 4468 C C . THR B 1 249 ? 41.406 9.281 -23.781 1 62.59 249 THR B C 1
ATOM 4470 O O . THR B 1 249 ? 41.125 9.188 -22.594 1 62.59 249 THR B O 1
ATOM 4473 N N . SER B 1 250 ? 42.062 8.281 -24.469 1 68.62 250 SER B N 1
ATOM 4474 C CA . SER B 1 250 ? 42.281 6.992 -23.828 1 68.62 250 SER B CA 1
ATOM 4475 C C . SER B 1 250 ? 43.312 7.094 -22.703 1 68.62 250 SER B C 1
ATOM 4477 O O . SER B 1 250 ? 43.156 6.477 -21.656 1 68.62 250 SER B O 1
ATOM 4479 N N . SER B 1 251 ? 44.312 7.938 -22.938 1 75.19 251 SER B N 1
ATOM 4480 C CA . SER B 1 251 ? 45.375 8.133 -21.938 1 75.19 251 SER B CA 1
ATOM 4481 C C . SER B 1 251 ? 44.812 8.805 -20.688 1 75.19 251 SER B C 1
ATOM 4483 O O . SER B 1 251 ? 45.188 8.445 -19.562 1 75.19 251 SER B O 1
ATOM 4485 N N . ILE B 1 252 ? 43.812 9.57 -20.797 1 77.88 252 ILE B N 1
ATOM 4486 C CA . ILE B 1 252 ? 43.219 10.32 -19.703 1 77.88 252 ILE B CA 1
ATOM 4487 C C . ILE B 1 252 ? 42.344 9.398 -18.844 1 77.88 252 ILE B C 1
ATOM 4489 O O . ILE B 1 252 ? 42.375 9.477 -17.625 1 77.88 252 ILE B O 1
ATOM 4493 N N . TYR B 1 253 ? 41.719 8.453 -19.562 1 82 253 TYR B N 1
ATOM 4494 C CA . TYR B 1 253 ? 40.906 7.477 -18.844 1 82 253 TYR B CA 1
ATOM 4495 C C . TYR B 1 253 ? 41.812 6.578 -17.969 1 82 253 TYR B C 1
ATOM 4497 O O . TYR B 1 253 ? 41.438 6.262 -16.844 1 82 253 TYR B O 1
ATOM 4505 N N . ASN B 1 254 ? 42.906 6.281 -18.5 1 80.75 254 ASN B N 1
ATOM 4506 C CA . ASN B 1 254 ? 43.875 5.453 -17.75 1 80.75 254 ASN B CA 1
ATOM 4507 C C . ASN B 1 254 ? 44.406 6.188 -16.531 1 80.75 254 ASN B C 1
ATOM 4509 O O . ASN B 1 254 ? 44.594 5.586 -15.477 1 80.75 254 ASN B O 1
ATOM 4513 N N . GLN B 1 255 ? 44.594 7.477 -16.625 1 82.31 255 GLN B N 1
ATOM 4514 C CA . GLN B 1 255 ? 45.062 8.273 -15.508 1 82.31 255 GLN B CA 1
ATOM 4515 C C . GLN B 1 255 ? 44.031 8.336 -14.391 1 82.31 255 GLN B C 1
ATOM 4517 O O . GLN B 1 255 ? 44.375 8.211 -13.211 1 82.31 255 GLN B O 1
ATOM 4522 N N . LEU B 1 256 ? 42.844 8.453 -14.82 1 84.12 256 LEU B N 1
ATOM 4523 C CA . LEU B 1 256 ? 41.75 8.461 -13.852 1 84.12 256 LEU B CA 1
ATOM 4524 C C . LEU B 1 256 ? 41.625 7.113 -13.148 1 84.12 256 LEU B C 1
ATOM 4526 O O . LEU B 1 256 ? 41.5 7.051 -11.922 1 84.12 256 LEU B O 1
ATOM 4530 N N . ALA B 1 257 ? 41.75 6.105 -13.93 1 86 257 ALA B N 1
ATOM 4531 C CA . ALA B 1 257 ? 41.688 4.75 -13.398 1 86 257 ALA B CA 1
ATOM 4532 C C . ALA B 1 257 ? 42.875 4.445 -12.5 1 86 257 ALA B C 1
ATOM 4534 O O . ALA B 1 257 ? 42.719 3.85 -11.43 1 86 257 ALA B O 1
ATOM 4535 N N . ASP B 1 258 ? 43.969 4.914 -12.883 1 83.44 258 ASP B N 1
ATOM 4536 C CA . ASP B 1 258 ? 45.188 4.664 -12.133 1 83.44 258 ASP B CA 1
ATOM 4537 C C . ASP B 1 258 ? 45.156 5.371 -10.781 1 83.44 258 ASP B C 1
ATOM 4539 O O . ASP B 1 258 ? 45.625 4.828 -9.781 1 83.44 258 ASP B O 1
ATOM 4543 N N . ALA B 1 259 ? 44.625 6.602 -10.688 1 85 259 ALA B N 1
ATOM 4544 C CA . ALA B 1 259 ? 44.5 7.332 -9.43 1 85 259 ALA B CA 1
ATOM 4545 C C . ALA B 1 259 ? 43.625 6.582 -8.438 1 85 259 ALA B C 1
ATOM 4547 O O . ALA B 1 259 ? 43.938 6.512 -7.246 1 85 259 ALA B O 1
ATOM 4548 N N . ALA B 1 260 ? 42.594 6.02 -8.961 1 85.62 260 ALA B N 1
ATOM 4549 C CA . ALA B 1 260 ? 41.688 5.238 -8.117 1 85.62 260 ALA B CA 1
ATOM 4550 C C . ALA B 1 260 ? 42.375 3.963 -7.625 1 85.62 260 ALA B C 1
ATOM 4552 O O . ALA B 1 260 ? 42.281 3.615 -6.445 1 85.62 260 ALA B O 1
ATOM 4553 N N . VAL B 1 261 ? 43.094 3.287 -8.5 1 86.06 261 VAL B N 1
ATOM 4554 C CA . VAL B 1 261 ? 43.781 2.047 -8.164 1 86.06 261 VAL B CA 1
ATOM 4555 C C . VAL B 1 261 ? 44.906 2.332 -7.156 1 86.06 261 VAL B C 1
ATOM 4557 O O . VAL B 1 261 ? 45.094 1.559 -6.215 1 86.06 261 VAL B O 1
ATOM 4560 N N . ALA B 1 262 ? 45.531 3.432 -7.266 1 85.88 262 ALA B N 1
ATOM 4561 C CA . ALA B 1 262 ? 46.594 3.816 -6.336 1 85.88 262 ALA B CA 1
ATOM 4562 C C . ALA B 1 262 ? 46.031 4.016 -4.926 1 85.88 262 ALA B C 1
ATOM 4564 O O . ALA B 1 262 ? 46.656 3.598 -3.947 1 85.88 262 ALA B O 1
ATOM 4565 N N . MET B 1 263 ? 44.875 4.66 -4.816 1 86.81 263 MET B N 1
ATOM 4566 C CA . MET B 1 263 ? 44.219 4.82 -3.52 1 86.81 263 MET B CA 1
ATOM 4567 C C . MET B 1 263 ? 43.875 3.465 -2.918 1 86.81 263 MET B C 1
ATOM 4569 O O . MET B 1 263 ? 44.125 3.225 -1.733 1 86.81 263 MET B O 1
ATOM 4573 N N . GLN B 1 264 ? 43.344 2.59 -3.783 1 85.38 264 GLN B N 1
ATOM 4574 C CA . GLN B 1 264 ? 42.906 1.271 -3.334 1 85.38 264 GLN B CA 1
ATOM 4575 C C . GLN B 1 264 ? 44.094 0.449 -2.828 1 85.38 264 GLN B C 1
ATOM 4577 O O . GLN B 1 264 ? 44 -0.177 -1.77 1 85.38 264 GLN B O 1
ATOM 4582 N N . GLU B 1 265 ? 45.125 0.494 -3.539 1 85.12 265 GLU B N 1
ATOM 4583 C CA . GLU B 1 265 ? 46.344 -0.238 -3.158 1 85.12 265 GLU B CA 1
ATOM 4584 C C . GLU B 1 265 ? 46.906 0.298 -1.854 1 85.12 265 GLU B C 1
ATOM 4586 O O . GLU B 1 265 ? 47.375 -0.475 -1.005 1 85.12 265 GLU B O 1
ATOM 4591 N N . SER B 1 266 ? 46.875 1.622 -1.681 1 85.44 266 SER B N 1
ATOM 4592 C CA . SER B 1 266 ? 47.344 2.232 -0.441 1 85.44 266 SER B CA 1
ATOM 4593 C C . SER B 1 266 ? 46.5 1.789 0.748 1 85.44 266 SER B C 1
ATOM 4595 O O . SER B 1 266 ? 47.062 1.427 1.797 1 85.44 266 SER B O 1
ATOM 4597 N N . TRP B 1 267 ? 45.219 1.812 0.58 1 86 267 TRP B N 1
ATOM 4598 C CA . TRP B 1 267 ? 44.344 1.407 1.653 1 86 267 TRP B CA 1
ATOM 4599 C C . TRP B 1 267 ? 44.5 -0.071 1.984 1 86 267 TRP B C 1
ATOM 4601 O O . TRP B 1 267 ? 44.531 -0.452 3.156 1 86 267 TRP B O 1
ATOM 4611 N N . GLU B 1 268 ? 44.688 -0.889 0.98 1 85.38 268 GLU B N 1
ATOM 4612 C CA . GLU B 1 268 ? 44.875 -2.32 1.193 1 85.38 268 GLU B CA 1
ATOM 4613 C C . GLU B 1 268 ? 46.188 -2.592 1.934 1 85.38 268 GLU B C 1
ATOM 4615 O O . GLU B 1 268 ? 46.25 -3.443 2.824 1 85.38 268 GLU B O 1
ATOM 4620 N N . THR B 1 269 ? 47.188 -1.91 1.557 1 85.19 269 THR B N 1
ATOM 4621 C CA . THR B 1 269 ? 48.5 -2.059 2.221 1 85.19 269 THR B CA 1
ATOM 4622 C C . THR B 1 269 ? 48.406 -1.651 3.688 1 85.19 269 THR B C 1
ATOM 4624 O O . THR B 1 269 ? 48.938 -2.328 4.562 1 85.19 269 THR B O 1
ATOM 4627 N N . ILE B 1 270 ? 47.625 -0.57 3.982 1 83.12 270 ILE B N 1
ATOM 4628 C CA . ILE B 1 270 ? 47.5 -0.07 5.344 1 83.12 270 ILE B CA 1
ATOM 4629 C C . ILE B 1 270 ? 46.688 -1.076 6.176 1 83.12 270 ILE B C 1
ATOM 4631 O O . ILE B 1 270 ? 47.062 -1.373 7.316 1 83.12 270 ILE B O 1
ATOM 4635 N N . PHE B 1 271 ? 45.656 -1.666 5.582 1 84.56 271 PHE B N 1
ATOM 4636 C CA . PHE B 1 271 ? 44.812 -2.637 6.293 1 84.56 271 PHE B CA 1
ATOM 4637 C C . PHE B 1 271 ? 45.594 -3.924 6.547 1 84.56 271 PHE B C 1
ATOM 4639 O O . PHE B 1 271 ? 45.406 -4.57 7.578 1 84.56 271 PHE B O 1
ATOM 4646 N N . LYS B 1 272 ? 46.438 -4.305 5.621 1 83.19 272 LYS B N 1
ATOM 4647 C CA . LYS B 1 272 ? 47.281 -5.48 5.789 1 83.19 272 LYS B CA 1
ATOM 4648 C C . LYS B 1 272 ? 48.312 -5.266 6.906 1 83.19 272 LYS B C 1
ATOM 4650 O O . LYS B 1 272 ? 48.594 -6.188 7.672 1 83.19 272 LYS B O 1
ATOM 4655 N N . GLN B 1 273 ? 48.812 -4.051 7.074 1 81.31 273 GLN B N 1
ATOM 4656 C CA . GLN B 1 273 ? 49.812 -3.729 8.07 1 81.31 273 GLN B CA 1
ATOM 4657 C C . GLN B 1 273 ? 49.188 -3.516 9.445 1 81.31 273 GLN B C 1
ATOM 4659 O O . GLN B 1 273 ? 49.812 -3.803 10.469 1 81.31 273 GLN B O 1
ATOM 4664 N N . THR B 1 274 ? 48.031 -2.949 9.43 1 80.12 274 THR B N 1
ATOM 4665 C CA . THR B 1 274 ? 47.312 -2.686 10.688 1 80.12 274 THR B CA 1
ATOM 4666 C C . THR B 1 274 ? 45.906 -3.266 10.648 1 80.12 274 THR B C 1
ATOM 4668 O O . THR B 1 274 ? 44.938 -2.529 10.5 1 80.12 274 THR B O 1
ATOM 4671 N N . PRO B 1 275 ? 45.75 -4.598 10.883 1 78.69 275 PRO B N 1
ATOM 4672 C CA . PRO B 1 275 ? 44.438 -5.25 10.773 1 78.69 275 PRO B CA 1
ATOM 4673 C C . PRO B 1 275 ? 43.469 -4.809 11.875 1 78.69 275 PRO B C 1
ATOM 4675 O O . PRO B 1 275 ? 42.281 -5.004 11.75 1 78.69 275 PRO B O 1
ATOM 4678 N N . THR B 1 276 ? 44 -4.195 12.93 1 76.38 276 THR B N 1
ATOM 4679 C CA . THR B 1 276 ? 43.125 -3.742 14.023 1 76.38 276 THR B CA 1
ATOM 4680 C C . THR B 1 276 ? 42.188 -2.662 13.547 1 76.38 276 THR B C 1
ATOM 4682 O O . THR B 1 276 ? 41.156 -2.4 14.195 1 76.38 276 THR B O 1
ATOM 4685 N N . LEU B 1 277 ? 42.438 -2.027 12.453 1 79.31 277 LEU B N 1
ATOM 4686 C CA . LEU B 1 277 ? 41.594 -0.98 11.891 1 79.31 277 LEU B CA 1
ATOM 4687 C C . LEU B 1 277 ? 40.25 -1.547 11.453 1 79.31 277 LEU B C 1
ATOM 4689 O O . LEU B 1 277 ? 39.25 -0.826 11.422 1 79.31 277 LEU B O 1
ATOM 4693 N N . LEU B 1 278 ? 40.312 -2.846 11.133 1 77.38 278 LEU B N 1
ATOM 4694 C CA . LEU B 1 278 ? 39.094 -3.488 10.648 1 77.38 278 LEU B CA 1
ATOM 4695 C C . LEU B 1 278 ? 38.406 -4.273 11.766 1 77.38 278 LEU B C 1
ATOM 4697 O O . LEU B 1 278 ? 37.281 -4.691 11.625 1 77.38 278 LEU B O 1
ATOM 4701 N N . THR B 1 279 ? 39.156 -4.465 12.898 1 75.12 279 THR B N 1
ATOM 4702 C CA . THR B 1 279 ? 38.656 -5.34 13.953 1 75.12 279 THR B CA 1
ATOM 4703 C C . THR B 1 279 ? 38.281 -4.531 15.195 1 75.12 279 THR B C 1
ATOM 4705 O O . THR B 1 279 ? 37.312 -4.844 15.883 1 75.12 279 THR B O 1
ATOM 4708 N N . SER B 1 280 ? 39.062 -3.51 15.5 1 74.44 280 SER B N 1
ATOM 4709 C CA . SER B 1 280 ? 38.781 -2.684 16.672 1 74.44 280 SER B CA 1
ATOM 4710 C C . SER B 1 280 ? 37.625 -1.712 16.422 1 74.44 280 SER B C 1
ATOM 4712 O O . SER B 1 280 ? 37.562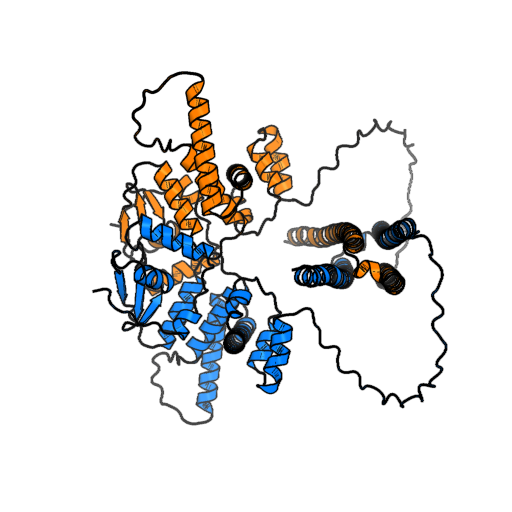 -1.096 15.359 1 74.44 280 SER B O 1
ATOM 4714 N N . TRP B 1 281 ? 36.688 -1.689 17.359 1 74.62 281 TRP B N 1
ATOM 4715 C CA . TRP B 1 281 ? 35.469 -0.875 17.234 1 74.62 281 TRP B CA 1
ATOM 4716 C C . TRP B 1 281 ? 35.844 0.6 17.078 1 74.62 281 TRP B C 1
ATOM 4718 O O . TRP B 1 281 ? 35.281 1.288 16.219 1 74.62 281 TRP B O 1
ATOM 4728 N N . GLU B 1 282 ? 36.719 1.059 17.859 1 73.56 282 GLU B N 1
ATOM 4729 C CA . GLU B 1 282 ? 37.062 2.477 17.844 1 73.56 282 GLU B CA 1
ATOM 4730 C C . GLU B 1 282 ? 37.75 2.859 16.547 1 73.56 282 GLU B C 1
ATOM 4732 O O . GLU B 1 282 ? 37.5 3.916 15.977 1 73.56 282 GLU B O 1
ATOM 4737 N N . GLN B 1 283 ? 38.562 1.97 16.094 1 78.75 283 GLN B N 1
ATOM 4738 C CA . GLN B 1 283 ? 39.344 2.256 14.898 1 78.75 283 GLN B CA 1
ATOM 4739 C C . GLN B 1 283 ? 38.469 2.121 13.641 1 78.75 283 GLN B C 1
ATOM 4741 O O . GLN B 1 283 ? 38.625 2.896 12.695 1 78.75 283 GLN B O 1
ATOM 4746 N N . ARG B 1 284 ? 37.562 1.339 13.703 1 78.75 284 ARG B N 1
ATOM 4747 C CA . ARG B 1 284 ? 36.594 1.145 12.609 1 78.75 284 ARG B CA 1
ATOM 4748 C C . ARG B 1 284 ? 35.719 2.379 12.422 1 78.75 284 ARG B C 1
ATOM 4750 O O . ARG B 1 284 ? 35.438 2.775 11.289 1 78.75 284 ARG B O 1
ATOM 4757 N N . LYS B 1 285 ? 35.375 2.885 13.531 1 80 285 LYS B N 1
ATOM 4758 C CA . LYS B 1 285 ? 34.562 4.094 13.461 1 80 285 LYS B CA 1
ATOM 4759 C C . LYS B 1 285 ? 35.344 5.23 12.781 1 80 285 LYS B C 1
ATOM 4761 O O . LYS B 1 285 ? 34.781 5.984 11.992 1 80 285 LYS B O 1
ATOM 4766 N N . ALA B 1 286 ? 36.562 5.25 13.039 1 80.25 286 ALA B N 1
ATOM 4767 C CA . ALA B 1 286 ? 37.406 6.289 12.453 1 80.25 286 ALA B CA 1
ATOM 4768 C C . ALA B 1 286 ? 37.594 6.051 10.953 1 80.25 286 ALA B C 1
ATOM 4770 O O . ALA B 1 286 ? 37.531 6.988 10.156 1 80.25 286 ALA B O 1
ATOM 4771 N N . VAL B 1 287 ? 37.719 4.82 10.562 1 81.38 287 VAL B N 1
ATOM 4772 C CA . VAL B 1 287 ? 37.875 4.445 9.164 1 81.38 287 VAL B CA 1
ATOM 4773 C C . VAL B 1 287 ? 36.594 4.688 8.406 1 81.38 287 VAL B C 1
ATOM 4775 O O . VAL B 1 287 ? 36.594 5.188 7.281 1 81.38 287 VAL B O 1
ATOM 4778 N N . GLN B 1 288 ? 35.562 4.461 9.117 1 82 288 GLN B N 1
ATOM 4779 C CA . GLN B 1 288 ? 34.25 4.68 8.523 1 82 288 GLN B CA 1
ATOM 4780 C C . GLN B 1 288 ? 34 6.164 8.266 1 82 288 GLN B C 1
ATOM 4782 O O . GLN B 1 288 ? 33.438 6.535 7.234 1 82 288 GLN B O 1
ATOM 4787 N N . ALA B 1 289 ? 34.469 6.918 9.125 1 81.69 289 ALA B N 1
ATOM 4788 C CA . ALA B 1 289 ? 34.312 8.359 8.961 1 81.69 289 ALA B CA 1
ATOM 4789 C C . ALA B 1 289 ? 35.125 8.867 7.758 1 81.69 289 ALA B C 1
ATOM 4791 O O . ALA B 1 289 ? 34.625 9.719 7.004 1 81.69 289 ALA B O 1
ATOM 4792 N N . ILE B 1 290 ? 36.281 8.32 7.562 1 80.75 290 ILE B N 1
ATOM 4793 C CA . ILE B 1 290 ? 37.156 8.688 6.434 1 80.75 290 ILE B CA 1
ATOM 4794 C C . ILE B 1 290 ? 36.5 8.203 5.133 1 80.75 290 ILE B C 1
ATOM 4796 O O . ILE B 1 290 ? 36.469 8.93 4.137 1 80.75 290 ILE B O 1
ATOM 4800 N N . LEU B 1 291 ? 35.969 7.039 5.184 1 84.06 291 LEU B N 1
ATOM 4801 C CA . LEU B 1 291 ? 35.281 6.449 4.027 1 84.06 291 LEU B CA 1
ATOM 4802 C C . LEU B 1 291 ? 34.062 7.258 3.635 1 84.06 291 LEU B C 1
ATOM 4804 O O . LEU B 1 291 ? 33.844 7.52 2.451 1 84.06 291 LEU B O 1
ATOM 4808 N N . GLU B 1 292 ? 33.375 7.742 4.609 1 82.69 292 GLU B N 1
ATOM 4809 C CA . GLU B 1 292 ? 32.156 8.5 4.359 1 82.69 292 GLU B CA 1
ATOM 4810 C C . GLU B 1 292 ? 32.469 9.852 3.721 1 82.69 292 GLU B C 1
ATOM 4812 O O . GLU B 1 292 ? 31.766 10.297 2.818 1 82.69 292 GLU B O 1
ATOM 4817 N N . LYS B 1 293 ? 33.5 10.438 4.145 1 81.31 293 LYS B N 1
ATOM 4818 C CA . LYS B 1 293 ? 33.938 11.703 3.561 1 81.31 293 LYS B CA 1
ATOM 4819 C C . LYS B 1 293 ? 34.344 11.523 2.098 1 81.31 293 LYS B C 1
ATOM 4821 O O . LYS B 1 293 ? 34.031 12.375 1.26 1 81.31 293 LYS B O 1
ATOM 4826 N N . HIS B 1 294 ? 35 10.438 1.768 1 84.56 294 HIS B N 1
ATOM 4827 C CA . HIS B 1 294 ? 35.438 10.141 0.403 1 84.56 294 HIS B CA 1
ATOM 4828 C C . HIS B 1 294 ? 34.25 9.781 -0.476 1 84.56 294 HIS B C 1
ATOM 4830 O O . HIS B 1 294 ? 34.156 10.219 -1.624 1 84.56 294 HIS B O 1
ATOM 4836 N N . LEU B 1 295 ? 33.375 9.086 0.078 1 82.19 295 LEU B N 1
ATOM 4837 C CA . LEU B 1 295 ? 32.188 8.695 -0.661 1 82.19 295 LEU B CA 1
ATOM 4838 C C . LEU B 1 295 ? 31.328 9.906 -0.973 1 82.19 295 LEU B C 1
ATOM 4840 O O . LEU B 1 295 ? 30.719 9.984 -2.045 1 82.19 295 LEU B O 1
ATOM 4844 N N . ALA B 1 296 ? 31.297 10.867 -0.142 1 79.62 296 ALA B N 1
ATOM 4845 C CA . ALA B 1 296 ? 30.562 12.117 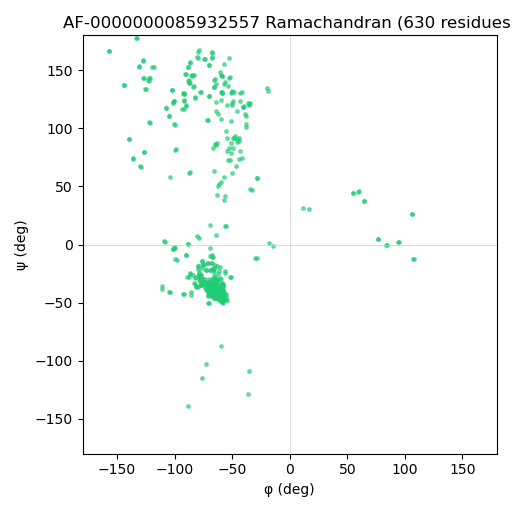-0.368 1 79.62 296 ALA B CA 1
ATOM 4846 C C . ALA B 1 296 ? 31.141 12.875 -1.564 1 79.62 296 ALA B C 1
ATOM 4848 O O . ALA B 1 296 ? 30.375 13.414 -2.379 1 79.62 296 ALA B O 1
ATOM 4849 N N . TYR B 1 297 ? 32.438 12.898 -1.672 1 82.25 297 TYR B N 1
ATOM 4850 C CA . TYR B 1 297 ? 33.094 13.523 -2.818 1 82.25 297 TYR B CA 1
ATOM 4851 C C . TYR B 1 297 ? 32.719 12.812 -4.113 1 82.25 297 TYR B C 1
ATOM 4853 O O . TYR B 1 297 ? 32.375 13.453 -5.109 1 82.25 297 TYR B O 1
ATOM 4861 N N . LEU B 1 298 ? 32.75 11.516 -4.082 1 81.31 298 LEU B N 1
ATOM 4862 C CA . LEU B 1 298 ? 32.469 10.727 -5.277 1 81.31 298 LEU B CA 1
ATOM 4863 C C . LEU B 1 298 ? 31.016 10.852 -5.688 1 81.31 298 LEU B C 1
ATOM 4865 O O . LEU B 1 298 ? 30.703 10.875 -6.879 1 81.31 298 LEU B O 1
ATOM 4869 N N . ALA B 1 299 ? 30.188 10.977 -4.773 1 78.69 299 ALA B N 1
ATOM 4870 C CA . ALA B 1 299 ? 28.75 11.18 -5.039 1 78.69 299 ALA B CA 1
ATOM 4871 C C . ALA B 1 299 ? 28.516 12.523 -5.719 1 78.69 299 ALA B C 1
ATOM 4873 O O . ALA B 1 299 ? 27.734 12.609 -6.668 1 78.69 299 ALA B O 1
ATOM 4874 N N . ALA B 1 300 ? 29.203 13.523 -5.328 1 76.38 300 ALA B N 1
ATOM 4875 C CA . ALA B 1 300 ? 29.125 14.852 -5.941 1 76.38 300 ALA B CA 1
ATOM 4876 C C . ALA B 1 300 ? 29.625 14.82 -7.383 1 76.38 300 ALA B C 1
ATOM 4878 O O . ALA B 1 300 ? 29.016 15.422 -8.266 1 76.38 300 ALA B O 1
ATOM 4879 N N . LEU B 1 301 ? 30.656 14.102 -7.559 1 77.38 301 LEU B N 1
ATOM 4880 C CA . LEU B 1 301 ? 31.219 13.953 -8.898 1 77.38 301 LEU B CA 1
ATOM 4881 C C . LEU B 1 301 ? 30.266 13.18 -9.805 1 77.38 301 LEU B C 1
ATOM 4883 O O . LEU B 1 301 ? 30.062 13.555 -10.961 1 77.38 301 LEU B O 1
ATOM 4887 N N . GLY B 1 302 ? 29.672 12.125 -9.344 1 75.94 302 GLY B N 1
ATOM 4888 C CA . GLY B 1 302 ? 28.703 11.344 -10.102 1 75.94 302 GLY B CA 1
ATOM 4889 C C . GLY B 1 302 ? 27.484 12.141 -10.516 1 75.94 302 GLY B C 1
ATOM 4890 O O . GLY B 1 302 ? 26.984 11.992 -11.633 1 75.94 302 GLY B O 1
ATOM 4891 N N . PHE B 1 303 ? 27.031 12.969 -9.711 1 71.19 303 PHE B N 1
ATOM 4892 C CA . PHE B 1 303 ? 25.906 13.852 -9.984 1 71.19 303 PHE B CA 1
ATOM 4893 C C . PHE B 1 303 ? 26.25 14.859 -11.078 1 71.19 303 PHE B C 1
ATOM 4895 O O . PHE B 1 303 ? 25.453 15.109 -11.977 1 71.19 303 PHE B O 1
ATOM 4902 N N . SER B 1 304 ? 27.375 15.453 -11.094 1 69.31 304 SER B N 1
ATOM 4903 C CA . SER B 1 304 ? 27.828 16.406 -12.109 1 69.31 304 SER B CA 1
ATOM 4904 C C . SER B 1 304 ? 27.938 15.742 -13.477 1 69.31 304 SER B C 1
ATOM 4906 O O . SER B 1 304 ? 27.672 16.375 -14.5 1 69.31 304 SER B O 1
ATOM 4908 N N . LEU B 1 305 ? 28.234 14.5 -13.414 1 68.56 305 LEU B N 1
ATOM 4909 C CA . LEU B 1 305 ? 28.391 13.758 -14.664 1 68.56 305 LEU B CA 1
ATOM 4910 C C . LEU B 1 305 ? 27.031 13.406 -15.258 1 68.56 305 LEU B C 1
ATOM 4912 O O . LEU B 1 305 ? 26.875 13.312 -16.469 1 68.56 305 LEU B O 1
ATOM 4916 N N . SER B 1 306 ? 25.938 13.227 -14.461 1 63.5 306 SER B N 1
ATOM 4917 C CA . SER B 1 306 ? 24.609 12.852 -14.906 1 63.5 306 SER B CA 1
ATOM 4918 C C . SER B 1 306 ? 23.797 14.07 -15.32 1 63.5 306 SER B C 1
ATOM 4920 O O . SER B 1 306 ? 22.953 13.992 -16.219 1 63.5 306 SER B O 1
ATOM 4922 N N . GLU B 1 307 ? 23.719 15.203 -14.773 1 56.66 307 GLU B N 1
ATOM 4923 C CA . GLU B 1 307 ? 22.922 16.406 -15.023 1 56.66 307 GLU B CA 1
ATOM 4924 C C . GLU B 1 307 ? 23.219 16.984 -16.406 1 56.66 307 GLU B C 1
ATOM 4926 O O . GLU B 1 307 ? 22.312 17.5 -17.078 1 56.66 307 GLU B O 1
ATOM 4931 N N . VAL B 1 308 ? 24.359 17 -17 1 49.5 308 VAL B N 1
ATOM 4932 C CA . VAL B 1 308 ? 24.625 17.578 -18.312 1 49.5 308 VAL B CA 1
ATOM 4933 C C . VAL B 1 308 ? 24 16.719 -19.391 1 49.5 308 VAL B C 1
ATOM 4935 O O . VAL B 1 308 ? 23.641 17.219 -20.469 1 49.5 308 VAL B O 1
ATOM 4938 N N . LEU B 1 309 ? 23.641 15.586 -19.172 1 46.97 309 LEU B N 1
ATOM 4939 C CA . LEU B 1 309 ? 23 14.758 -20.188 1 46.97 309 LEU B CA 1
ATOM 4940 C C . LEU B 1 309 ? 21.562 15.227 -20.438 1 46.97 309 LEU B C 1
ATOM 4942 O O . LEU B 1 309 ? 21.078 15.141 -21.578 1 46.97 309 LEU B O 1
ATOM 4946 N N . GLY B 1 310 ? 20.844 15.695 -19.531 1 42.97 310 GLY B N 1
ATOM 4947 C CA . GLY B 1 310 ? 19.469 16.125 -19.719 1 42.97 310 GLY B CA 1
ATOM 4948 C C . GLY B 1 310 ? 19.344 17.406 -20.5 1 42.97 310 GLY B C 1
ATOM 4949 O O . GLY B 1 310 ? 18.359 17.625 -21.219 1 42.97 310 GLY B O 1
ATOM 4950 N N . SER B 1 311 ? 20.203 18.281 -20.406 1 43.16 311 SER B N 1
ATOM 4951 C CA . SER B 1 311 ? 20.016 19.578 -21.062 1 43.16 311 SER B CA 1
ATOM 4952 C C . SER B 1 311 ? 20.266 19.484 -22.562 1 43.16 311 SER B C 1
ATOM 4954 O O . SER B 1 311 ? 19.672 20.234 -23.344 1 43.16 311 SER B O 1
ATOM 4956 N N . GLU B 1 312 ? 21.078 18.719 -23.078 1 43.12 312 GLU B N 1
ATOM 4957 C CA . GLU B 1 312 ? 21.375 18.719 -24.516 1 43.12 312 GLU B CA 1
ATOM 4958 C C . GLU B 1 312 ? 20.297 17.984 -25.297 1 43.12 312 GLU B C 1
ATOM 4960 O O . GLU B 1 312 ? 20.156 18.172 -26.516 1 43.12 312 GLU B O 1
ATOM 4965 N N . GLN B 1 313 ? 19.578 17.062 -24.688 1 41.41 313 GLN B N 1
ATOM 4966 C CA . GLN B 1 313 ? 18.562 16.422 -25.516 1 41.41 313 GLN B CA 1
ATOM 4967 C C . GLN B 1 313 ? 17.438 17.375 -25.859 1 41.41 313 GLN B C 1
ATOM 4969 O O . GLN B 1 313 ? 16.719 17.188 -26.844 1 41.41 313 GLN B O 1
ATOM 4974 N N . GLU B 1 314 ? 17.219 18.422 -25.125 1 39.09 314 GLU B N 1
ATOM 4975 C CA . GLU B 1 314 ? 16.109 19.312 -25.469 1 39.09 314 GLU B CA 1
ATOM 4976 C C . GLU B 1 314 ? 16.484 20.25 -26.625 1 39.09 314 GLU B C 1
ATOM 4978 O O . GLU B 1 314 ? 15.625 20.859 -27.234 1 39.09 314 GLU B O 1
ATOM 4983 N N . GLN B 1 315 ? 17.703 20.5 -26.906 1 37.09 315 GLN B N 1
ATOM 4984 C CA . GLN B 1 315 ? 17.891 21.484 -27.969 1 37.09 315 GLN B CA 1
ATOM 4985 C C . GLN B 1 315 ? 17.797 20.828 -29.344 1 37.09 315 GLN B C 1
ATOM 4987 O O . GLN B 1 315 ? 17.781 21.531 -30.359 1 37.09 315 GLN B O 1
ATOM 4992 N N . SER B 1 316 ? 18.078 19.578 -29.484 1 34.59 316 SER B N 1
ATOM 4993 C CA . SER B 1 316 ? 17.969 19.109 -30.859 1 34.59 316 SER B CA 1
ATOM 4994 C C . SER B 1 316 ? 16.531 18.812 -31.234 1 34.59 316 SER B C 1
ATOM 4996 O O . SER B 1 316 ? 16.266 18.25 -32.312 1 34.59 316 SER B O 1
ATOM 4998 N N . ALA B 1 317 ? 15.445 19.109 -30.406 1 28.88 317 ALA B N 1
ATOM 4999 C CA . ALA B 1 317 ? 14.148 19.125 -31.062 1 28.88 317 ALA B CA 1
ATOM 5000 C C . ALA B 1 317 ? 13.797 20.531 -31.531 1 28.88 317 ALA B C 1
ATOM 5002 O O . ALA B 1 317 ? 14.055 21.516 -30.828 1 28.88 317 ALA B O 1
#

Sequence (634 aa):
MTQTLHIDPEFKAQIPPLTQDERKQLEENILAEGELLAPILVWNGTIVDGHNRYEILQSHPEIPCIVRNLELETRDEVLVWICKHQLGRRNLTPEQKKFLVGKQYDAEKQDGFHGNQHTLPVRSADAQNEHQQTSEKTCERIARENHISASAVRRAALFAAGVDLAEELCPGIRQRVLSGDLKAPDALFERLAKARPEDYDALLEQIKNPQSRAKPAAKQKPFQPEKSSLSDPSLAPPPGESNPAHKETSSIYNQLADAAVAMQESWETIFKQTPTLLTSWEQRKAVQAILEKHLAYLAALGFSLSEVLGSEQEQSAMTQTLHIDPEFKAQIPPLTQDERKQLEENILAEGELLAPILVWNGTIVDGHNRYEILQSHPEIPCIVRNLELETRDEVLVWICKHQLGRRNLTPEQKKFLVGKQYDAEKQDGFHGNQHTLPVRSADAQNEHQQTSEKTCERIARENHISASAVRRAALFAAGVDLAEELCPGIRQRVLSGDLKAPDALFERLAKARPEDYDALLEQIKNPQSRAKPAAKQKPFQPEKSSLSDPSLAPPPGESNPAHKETSSIYNQLADAAVAMQESWETIFKQTPTLLTSWEQRKAVQAILEKHLAYLAALGFSLSEVLGSEQEQSA

pLDDT: mean 77.14, std 23.94, range [20.97, 98.19]